Protein AF-A0A9Q0D7Y3-F1 (afdb_monomer)

Organism: NCBI:txid630683

pLDDT: mean 70.3, std 18.49, range [25.75, 98.31]

Radius of gyration: 41.36 Å; Cα contacts (8 Å, |Δi|>4): 1228; chains: 1; bounding box: 131×62×76 Å

Sequence (535 aa):
MVLVPSLLALGSVEMVLVPSVLALGSVEMVLVPSVLALGSVEMVLVPSVLALGSVEMVLVPSVLALGSVEMVLVPSVLALGSVEMVLVPSVLALGSVEMVLVPSVLALGSVEMVLVPSVLALGSVEMVLVPSVLALGSVEMVLVPSVLALGSVEMVLVPSVLALGSVEMVLVPSVLALGSVEMVLVPSVLALGSVEMVLVPSVLALGSVEMVLVPSVLALGSVEMVLVPSVLALGSVEMVLVPSVLALGSVEMVLVPSVLALGIQCQHNIKSHLMQKFRRVFEGIAKAGQSTDLNDFYTELFITERVRGEVNKEHEVRLIETASRKPAKEETPIKLEDIFKPLPGQDQPSRTIMTTGVAGIGKTVLTHKFTLDWAEGKANQDIDFTLPFTFRELNLLKEKEFSLMELLHHFFIQTKRILRYDLFQVVFILDGLDECRLPLDFQNNPIWTDVTKSTSVDVLLTNLIRGDLLPSARIWITTRPAAANQIPAECVGMVTEVRGFTDPQKEEYFRKRFREETLASTIISHIKRSRSLHI

Solvent-accessible surface area (backbone atoms only — not comparable to full-atom values): 27639 Å² total; per-residue (Å²): 140,83,91,58,76,61,51,81,42,84,51,80,44,70,74,49,83,38,66,31,47,48,38,70,29,45,35,47,39,44,56,29,65,38,50,47,38,66,27,47,34,46,41,44,52,29,65,40,49,49,36,63,23,45,35,46,38,43,53,27,65,38,47,48,37,63,23,45,36,46,40,43,54,29,66,37,48,48,37,62,22,43,35,46,40,43,55,29,67,37,49,46,37,61,22,45,35,45,40,42,56,29,68,39,48,47,36,62,21,44,37,46,40,41,54,31,65,38,47,47,34,61,22,44,36,46,38,44,56,30,66,38,46,48,35,62,22,44,37,44,40,42,54,32,63,40,48,46,37,60,22,44,37,44,39,43,50,31,64,37,47,46,36,62,22,44,36,45,40,42,54,30,63,39,46,47,37,60,23,45,36,45,38,42,53,31,64,38,45,47,36,59,23,43,34,46,40,42,52,30,62,38,45,45,36,59,23,44,34,45,40,40,52,31,64,36,46,45,37,60,24,44,36,46,39,40,52,29,62,37,46,46,37,63,25,45,36,47,38,35,47,30,82,46,80,57,68,83,43,58,65,76,42,77,51,34,65,65,57,56,52,43,48,53,53,29,36,54,46,44,25,53,50,45,35,67,63,45,39,55,38,64,78,77,79,78,56,91,89,63,65,43,53,40,81,64,55,65,57,80,63,45,26,32,75,45,65,84,79,69,64,83,78,62,56,73,69,53,50,57,54,51,62,74,66,57,67,81,87,78,62,65,75,49,53,82,80,47,70,66,51,52,55,98,94,47,97,62,52,52,49,23,36,37,38,29,31,64,87,88,51,44,70,70,60,50,55,40,48,54,52,32,34,41,40,72,69,74,37,62,80,84,47,61,41,80,50,78,44,43,26,68,63,52,51,77,41,64,93,42,70,38,14,58,54,55,50,47,32,68,78,37,64,57,45,70,77,66,89,66,68,83,84,45,45,33,34,41,33,40,38,42,50,62,56,50,75,61,85,48,54,75,83,78,49,69,92,45,61,64,51,77,54,66,39,45,53,44,45,52,52,39,20,40,57,67,35,58,23,56,69,78,44,32,37,38,36,31,26,34,50,90,40,50,78,69,52,61,71,90,48,47,60,40,35,33,36,46,76,22,63,53,77,70,40,50,51,52,35,41,47,50,69,31,85,50,64,68,59,24,52,50,52,52,52,54,34,69,72,32,67,86,70,60,108

Foldseek 3Di:
DDADQEDEDPEEDAEDDHQEYEYPEEYEEYDYQEYEYPEEYEEYDYQEYEYPYEYEEYDYQEYEYPEEYEEYDYQEYEYPYEYEEYDYQEYEYPEEYEEYDYQEYEYPEEYEEYDYQEYEYPYEYEEYDYQEYDYPEEYEEYDYAEYDYPYEYEEYDYQEYDYPYEYEEYDYQEYDYPEEYEEYDYQEYDYPYEYEEYDYAEYEYAEEYEEYDYAEYEYAYEYEEYEYAEYEYAYEYEEYEYCDYDYPYHYNYYHYVVLVVLLVQLLLLQLVVLLVVLQWDDDDDDDPPDTHGLVLQDFWFWKFFDDLPPLPDDDQVVVLVVVVPDDPPPTDTDGLLCQQPDDVPDPHGWQEEEEAEDPPQCQVSSLSVSSNCCSVVNGDVLFSEEAEDELVRLQVCQVDKDQLLRVSCVRRVSCVSNPDPLVGAYEYEYEELVPHPQQLPLPPQDQDADRHDIDGSSSVVSNVLQCSYSVNYGYYYYYYSVRPVSDDSVSHRTYMYGPHDDLVSVLVSLCSVDVDPVVSVVVNVVQVVDPVSVD

Mean predicted aligned error: 19.47 Å

Nearest PDB structures (foldseek):
  5irn-assembly1_A  TM=8.796E-01  e=1.859E-13  Oryctolagus cuniculus
  5irm-assembly1_C  TM=8.603E-01  e=1.088E-13  Oryctolagus cuniculus
  5irl-assembly1_A  TM=8.669E-01  e=2.259E-13  Oryctolagus cuniculus
  8ej4-assembly1_C  TM=8.356E-01  e=7.735E-14  Homo sapiens
  5irm-assembly1_A  TM=8.495E-01  e=7.635E-13  Oryctolagus cuniculus

Structure (mmCIF, N/CA/C/O backbone):
data_AF-A0A9Q0D7Y3-F1
#
_entry.id   AF-A0A9Q0D7Y3-F1
#
loop_
_atom_site.group_PDB
_atom_site.id
_atom_site.type_symbol
_atom_site.label_atom_id
_atom_site.label_alt_id
_atom_site.label_comp_id
_atom_site.label_asym_id
_atom_site.label_entity_id
_atom_site.label_seq_id
_atom_site.pdbx_PDB_ins_code
_atom_site.Cartn_x
_atom_site.Cartn_y
_atom_site.Cartn_z
_atom_site.occupancy
_atom_site.B_iso_or_equiv
_atom_site.auth_seq_id
_atom_site.auth_comp_id
_atom_site.auth_asym_id
_atom_site.auth_atom_id
_atom_site.pdbx_PDB_model_num
ATOM 1 N N . MET A 1 1 ? 100.274 38.139 -8.365 1.00 31.16 1 MET A N 1
ATOM 2 C CA . MET A 1 1 ? 99.687 37.244 -9.381 1.00 31.16 1 MET A CA 1
ATOM 3 C C . MET A 1 1 ? 100.407 35.906 -9.286 1.00 31.16 1 MET A C 1
ATOM 5 O O . MET A 1 1 ? 101.545 35.808 -9.720 1.00 31.16 1 MET A O 1
ATOM 9 N N . VAL A 1 2 ? 99.800 34.927 -8.614 1.00 25.75 2 VAL A N 1
ATOM 10 C CA . VAL A 1 2 ? 100.276 33.534 -8.577 1.00 25.75 2 VAL A CA 1
ATOM 11 C C . VAL A 1 2 ? 99.274 32.736 -9.409 1.00 25.75 2 VAL A C 1
ATOM 13 O O . VAL A 1 2 ? 98.099 32.700 -9.065 1.00 25.75 2 VAL A O 1
ATOM 16 N N . LEU A 1 3 ? 99.719 32.183 -10.538 1.00 37.94 3 LEU A N 1
ATOM 17 C CA . LEU A 1 3 ? 98.929 31.310 -11.410 1.00 37.94 3 LEU A CA 1
ATOM 18 C C . LEU A 1 3 ? 99.022 29.879 -10.865 1.00 37.94 3 LEU A C 1
ATOM 20 O O . LEU A 1 3 ? 100.094 29.279 -10.915 1.00 37.94 3 LEU A O 1
ATOM 24 N N . VAL A 1 4 ? 97.917 29.345 -10.342 1.00 45.06 4 VAL A N 1
ATOM 25 C CA . VAL A 1 4 ? 97.799 27.928 -9.957 1.00 45.06 4 VAL A CA 1
ATOM 26 C C . VAL A 1 4 ? 96.989 27.201 -11.049 1.00 45.06 4 VAL A C 1
ATOM 28 O O . VAL A 1 4 ? 95.980 27.752 -11.488 1.00 45.06 4 VAL A O 1
ATOM 31 N N . PRO A 1 5 ? 97.386 26.001 -11.523 1.00 48.59 5 PRO A N 1
ATOM 32 C CA . PRO A 1 5 ? 96.730 25.324 -12.658 1.00 48.59 5 PRO A CA 1
ATOM 33 C C . PRO A 1 5 ? 95.282 24.877 -12.397 1.00 48.59 5 PRO A C 1
ATOM 35 O O . PRO A 1 5 ? 94.494 24.730 -13.329 1.00 48.59 5 PRO A O 1
ATOM 38 N N . SER A 1 6 ? 94.944 24.645 -11.130 1.00 54.81 6 SER A N 1
ATOM 39 C CA . SER A 1 6 ? 93.661 24.109 -10.678 1.00 54.81 6 SER A CA 1
ATOM 40 C C . SER A 1 6 ? 93.358 24.613 -9.269 1.00 54.81 6 SER A C 1
ATOM 42 O O . SER A 1 6 ? 94.261 24.636 -8.427 1.00 54.81 6 SER A O 1
ATOM 44 N N . LEU A 1 7 ? 92.103 24.982 -9.005 1.00 49.88 7 LEU A N 1
ATOM 45 C CA . LEU A 1 7 ? 91.641 25.422 -7.685 1.00 49.88 7 LEU A CA 1
ATOM 46 C C . LEU A 1 7 ? 90.597 24.441 -7.135 1.00 49.88 7 LEU A C 1
ATOM 48 O O . LEU A 1 7 ? 89.643 24.093 -7.831 1.00 49.88 7 LEU A O 1
ATOM 52 N N . LEU A 1 8 ? 90.776 24.031 -5.877 1.00 54.53 8 LEU A N 1
ATOM 53 C CA . LEU A 1 8 ? 89.783 23.292 -5.100 1.00 54.53 8 LEU A CA 1
ATOM 54 C C . LEU A 1 8 ? 89.179 24.245 -4.060 1.00 54.53 8 LEU A C 1
ATOM 56 O O . LEU A 1 8 ? 89.866 24.651 -3.121 1.00 54.53 8 LEU A O 1
ATOM 60 N N . ALA A 1 9 ? 87.918 24.634 -4.259 1.00 52.84 9 ALA A N 1
ATOM 61 C CA . ALA A 1 9 ? 87.209 25.570 -3.387 1.00 52.84 9 ALA A CA 1
ATOM 62 C C . ALA A 1 9 ? 86.331 24.805 -2.382 1.00 52.84 9 ALA A C 1
ATOM 64 O O . ALA A 1 9 ? 85.384 24.118 -2.768 1.00 52.84 9 ALA A O 1
ATOM 65 N N . LEU A 1 10 ? 86.672 24.917 -1.092 1.00 47.59 10 LEU A N 1
ATOM 66 C CA . LEU A 1 10 ? 85.980 24.257 0.030 1.00 47.59 10 LEU A CA 1
ATOM 67 C C . LEU A 1 10 ? 85.065 25.204 0.835 1.00 47.59 10 LEU A C 1
ATOM 69 O O . LEU A 1 10 ? 84.469 24.779 1.818 1.00 47.59 10 LEU A O 1
ATOM 73 N N . GLY A 1 11 ? 84.955 26.474 0.438 1.00 50.03 11 GLY A N 1
ATOM 74 C CA . GLY A 1 11 ? 84.100 27.490 1.064 1.00 50.03 11 GLY A CA 1
ATOM 75 C C . GLY A 1 11 ? 83.588 28.491 0.026 1.00 50.03 11 GLY A C 1
ATOM 76 O O . GLY A 1 11 ? 83.856 28.310 -1.160 1.00 50.03 11 GLY A O 1
ATOM 77 N N . SER A 1 12 ? 82.864 29.523 0.461 1.00 53.16 12 SER A N 1
ATOM 78 C CA . SER A 1 12 ? 82.272 30.534 -0.424 1.00 53.16 12 SER A CA 1
ATOM 79 C C . SER A 1 12 ? 83.347 31.342 -1.154 1.00 53.16 12 SER A C 1
ATOM 81 O O . SER A 1 12 ? 84.229 31.911 -0.505 1.00 53.16 12 SER A O 1
ATOM 83 N N . VAL A 1 13 ? 83.287 31.397 -2.487 1.00 50.59 13 VAL A N 1
ATOM 84 C CA . VAL A 1 13 ? 84.237 32.169 -3.309 1.00 50.59 13 VAL A CA 1
ATOM 85 C C . VAL A 1 13 ? 83.471 33.087 -4.262 1.00 50.59 13 VAL A C 1
ATOM 87 O O . VAL A 1 13 ? 82.640 32.608 -5.026 1.00 50.59 13 VAL A O 1
ATOM 90 N N . GLU A 1 14 ? 83.780 34.388 -4.238 1.00 49.84 14 GLU A N 1
ATOM 91 C CA . GLU A 1 14 ? 83.124 35.405 -5.085 1.00 49.84 14 GLU A CA 1
ATOM 92 C C . GLU A 1 14 ? 83.512 35.272 -6.573 1.00 49.84 14 GLU A C 1
ATOM 94 O O . GLU A 1 14 ? 82.659 35.260 -7.454 1.00 49.84 14 GLU A O 1
ATOM 99 N N . MET A 1 15 ? 84.806 35.128 -6.898 1.00 49.09 15 MET A N 1
ATOM 100 C CA . MET A 1 15 ? 85.269 35.062 -8.294 1.00 49.09 15 MET A CA 1
ATOM 101 C C . MET A 1 15 ? 86.432 34.085 -8.477 1.00 49.09 15 MET A C 1
ATOM 103 O O . MET A 1 15 ? 87.419 34.131 -7.737 1.00 49.09 15 MET A O 1
ATOM 107 N N . VAL A 1 16 ? 86.358 33.239 -9.514 1.00 54.06 16 VAL A N 1
ATOM 108 C CA . VAL A 1 16 ? 87.434 32.296 -9.864 1.00 54.06 16 VAL A CA 1
ATOM 109 C C . VAL A 1 16 ? 87.846 32.404 -11.340 1.00 54.06 16 VAL A C 1
ATOM 111 O O . VAL A 1 16 ? 87.042 32.186 -12.244 1.00 54.06 16 VAL A O 1
ATOM 114 N N . LEU A 1 17 ? 89.140 32.676 -11.569 1.00 54.78 17 LEU A N 1
ATOM 115 C CA . LEU A 1 17 ? 89.802 32.740 -12.884 1.00 54.78 17 LEU A CA 1
ATOM 116 C C . LEU A 1 17 ? 91.000 31.773 -12.938 1.00 54.78 17 LEU A C 1
ATOM 118 O O . LEU A 1 17 ? 92.155 32.177 -12.789 1.00 54.78 17 LEU A O 1
ATOM 122 N N . VAL A 1 18 ? 90.731 30.480 -13.140 1.00 51.97 18 VAL A N 1
ATOM 123 C CA . VAL A 1 18 ? 91.766 29.443 -13.339 1.00 51.97 18 VAL A CA 1
ATOM 124 C C . VAL A 1 18 ? 91.387 28.503 -14.492 1.00 51.97 18 VAL A C 1
ATOM 126 O O . VAL A 1 18 ? 90.224 28.440 -14.855 1.00 51.97 18 VAL A O 1
ATOM 129 N N . PRO A 1 19 ? 92.311 27.735 -15.090 1.00 51.62 19 PRO A N 1
ATOM 130 C CA . PRO A 1 19 ? 91.986 26.869 -16.233 1.00 51.62 19 PRO A CA 1
ATOM 131 C C . PRO A 1 19 ? 90.947 25.761 -15.962 1.00 51.62 19 PRO A C 1
ATOM 133 O O . PRO A 1 19 ? 90.300 25.292 -16.894 1.00 51.62 19 PRO A O 1
ATOM 136 N N . SER A 1 20 ? 90.787 25.316 -14.712 1.00 57.25 20 SER A N 1
ATOM 137 C CA . SER A 1 20 ? 89.808 24.284 -14.326 1.00 57.25 20 SER A CA 1
ATOM 138 C C . SER A 1 20 ? 89.496 24.339 -12.823 1.00 57.25 20 SER A C 1
ATOM 140 O O . SER A 1 20 ? 90.401 24.583 -12.018 1.00 57.25 20 SER A O 1
ATOM 142 N N . VAL A 1 21 ? 88.224 24.133 -12.447 1.00 56.09 21 VAL A N 1
ATOM 143 C CA . VAL A 1 21 ? 87.717 24.284 -11.064 1.00 56.09 21 VAL A CA 1
ATOM 144 C C . VAL A 1 21 ? 86.817 23.114 -10.671 1.00 56.09 21 VAL A C 1
ATOM 146 O O . VAL A 1 21 ? 85.934 22.726 -11.436 1.00 56.09 21 VAL A O 1
ATOM 149 N N . LEU A 1 22 ? 87.014 22.611 -9.449 1.00 60.34 22 LEU A N 1
ATOM 150 C CA . LEU A 1 22 ? 86.085 21.716 -8.755 1.00 60.34 22 LEU A CA 1
ATOM 151 C C . LEU A 1 22 ? 85.498 22.456 -7.541 1.00 60.34 22 LEU A C 1
ATOM 153 O O . LEU A 1 22 ? 86.223 22.732 -6.580 1.00 60.34 22 LEU A O 1
ATOM 157 N N . ALA A 1 23 ? 84.204 22.782 -7.592 1.00 55.97 23 ALA A N 1
ATOM 158 C CA . ALA A 1 23 ? 83.507 23.520 -6.536 1.00 55.97 23 ALA A CA 1
ATOM 159 C C . ALA A 1 23 ? 82.616 22.584 -5.704 1.00 55.97 23 ALA A C 1
ATOM 161 O O . ALA A 1 23 ? 81.694 21.958 -6.234 1.00 55.97 23 ALA A O 1
ATOM 162 N N . LEU A 1 24 ? 82.907 22.493 -4.400 1.00 53.91 24 LEU A N 1
ATOM 163 C CA . LEU A 1 24 ? 82.133 21.709 -3.425 1.00 53.91 24 LEU A CA 1
ATOM 164 C C . LEU A 1 24 ? 81.265 22.586 -2.495 1.00 53.91 24 LEU A C 1
ATOM 166 O O . LEU A 1 24 ? 80.508 22.046 -1.697 1.00 53.91 24 LEU A O 1
ATOM 170 N N . GLY A 1 25 ? 81.362 23.917 -2.598 1.00 53.09 25 GLY A N 1
ATOM 171 C CA . GLY A 1 25 ? 80.543 24.906 -1.879 1.00 53.09 25 GLY A CA 1
ATOM 172 C C . GLY A 1 25 ? 79.983 25.977 -2.827 1.00 53.09 25 GLY A C 1
ATOM 173 O O . GLY A 1 25 ? 80.151 25.856 -4.039 1.00 53.09 25 GLY A O 1
ATOM 174 N N . SER A 1 26 ? 79.327 27.012 -2.289 1.00 55.75 26 SER A N 1
ATOM 175 C CA . SER A 1 26 ? 78.673 28.060 -3.090 1.00 55.75 26 SER A CA 1
ATOM 176 C C . SER A 1 26 ? 79.674 28.979 -3.798 1.00 55.75 26 SER A C 1
ATOM 178 O O . SER A 1 26 ? 80.584 29.513 -3.158 1.00 55.75 26 SER A O 1
ATOM 180 N N . VAL A 1 27 ? 79.503 29.185 -5.105 1.00 54.06 27 VAL A N 1
ATOM 181 C CA . VAL A 1 27 ? 80.351 30.078 -5.918 1.00 54.06 27 VAL A CA 1
ATOM 182 C C . VAL A 1 27 ? 79.463 31.025 -6.724 1.00 54.06 27 VAL A C 1
ATOM 184 O O . VAL A 1 27 ? 78.550 30.559 -7.402 1.00 54.06 27 VAL A O 1
ATOM 187 N N . GLU A 1 28 ? 79.742 32.330 -6.666 1.00 55.56 28 GLU A N 1
ATOM 188 C CA . GLU A 1 28 ? 78.948 33.355 -7.371 1.00 55.56 28 GLU A CA 1
ATOM 189 C C . GLU A 1 28 ? 79.268 33.378 -8.879 1.00 55.56 28 GLU A C 1
ATOM 191 O O . GLU A 1 28 ? 78.380 33.191 -9.710 1.00 55.56 28 GLU A O 1
ATOM 196 N N . MET A 1 29 ? 80.544 33.533 -9.271 1.00 51.62 29 MET A N 1
ATOM 197 C CA . MET A 1 29 ? 80.927 33.628 -10.691 1.00 51.62 29 MET A CA 1
ATOM 198 C C . MET A 1 29 ? 82.117 32.738 -11.079 1.00 51.62 29 MET A C 1
ATOM 200 O O . MET A 1 29 ? 83.206 32.816 -10.493 1.00 51.62 29 MET A O 1
ATOM 204 N N . VAL A 1 30 ? 81.949 31.952 -12.153 1.00 57.03 30 VAL A N 1
ATOM 205 C CA . VAL A 1 30 ? 83.009 31.099 -12.722 1.00 57.03 30 VAL A CA 1
ATOM 206 C C . VAL A 1 30 ? 83.262 31.402 -14.208 1.00 57.03 30 VAL A C 1
ATOM 208 O O . VAL A 1 30 ? 82.380 31.220 -15.049 1.00 57.03 30 VAL A O 1
ATOM 211 N N . LEU A 1 31 ? 84.500 31.803 -14.536 1.00 57.84 31 LEU A N 1
ATOM 212 C CA . LEU A 1 31 ? 84.972 32.111 -15.899 1.00 57.84 31 LEU A CA 1
ATOM 213 C C . LEU A 1 31 ? 86.150 31.209 -16.296 1.00 57.84 31 LEU A C 1
ATOM 215 O O . LEU A 1 31 ? 87.311 31.627 -16.277 1.00 57.84 31 LEU A O 1
ATOM 219 N N . VAL A 1 32 ? 85.868 29.946 -16.632 1.00 55.31 32 VAL A N 1
ATOM 220 C CA . VAL A 1 32 ? 86.906 28.937 -16.921 1.00 55.31 32 VAL A CA 1
ATOM 221 C C . VAL A 1 32 ? 86.541 28.063 -18.133 1.00 55.31 32 VAL A C 1
ATOM 223 O O . VAL A 1 32 ? 85.377 27.956 -18.474 1.00 55.31 32 VAL A O 1
ATOM 226 N N . PRO A 1 33 ? 87.482 27.402 -18.821 1.00 52.72 33 PRO A N 1
ATOM 227 C CA . PRO A 1 33 ? 87.162 26.551 -19.978 1.00 52.72 33 PRO A CA 1
ATOM 228 C C . PRO A 1 33 ? 86.228 25.349 -19.713 1.00 52.72 33 PRO A C 1
ATOM 230 O O . PRO A 1 33 ? 85.566 24.879 -20.635 1.00 52.72 33 PRO A O 1
ATOM 233 N N . SER A 1 34 ? 86.172 24.823 -18.487 1.00 58.19 34 SER A N 1
ATOM 234 C CA . SER A 1 34 ? 85.336 23.661 -18.138 1.00 58.19 34 SER A CA 1
ATOM 235 C C . SER A 1 34 ? 85.122 23.553 -16.621 1.00 58.19 34 SER A C 1
ATOM 237 O O . SER A 1 34 ? 86.076 23.735 -15.859 1.00 58.19 34 SER A O 1
ATOM 239 N N . VAL A 1 35 ? 83.887 23.249 -16.190 1.00 57.22 35 VAL A N 1
ATOM 240 C CA . VAL A 1 35 ? 83.454 23.228 -14.773 1.00 57.22 35 VAL A CA 1
ATOM 241 C C . VAL A 1 35 ? 82.674 21.956 -14.449 1.00 57.22 35 VAL A C 1
ATOM 243 O O . VAL A 1 35 ? 81.807 21.548 -15.222 1.00 57.22 35 VAL A O 1
ATOM 246 N N . LEU A 1 36 ? 82.943 21.381 -13.272 1.00 61.47 36 LEU A N 1
ATOM 247 C CA . LEU A 1 36 ? 82.117 20.352 -12.638 1.00 61.47 36 LEU A CA 1
ATOM 248 C C . LEU A 1 36 ? 81.616 20.875 -11.281 1.00 61.47 36 LEU A C 1
ATOM 250 O O . LEU A 1 36 ? 82.412 21.044 -10.353 1.00 61.47 36 LEU A O 1
ATOM 254 N N . ALA A 1 37 ? 80.312 21.148 -11.183 1.00 57.84 37 ALA A N 1
ATOM 255 C CA . ALA A 1 37 ? 79.679 21.719 -9.993 1.00 57.84 37 ALA A CA 1
ATOM 256 C C . ALA A 1 37 ? 78.810 20.676 -9.270 1.00 57.84 37 ALA A C 1
ATOM 258 O O . ALA A 1 37 ? 77.883 20.109 -9.857 1.00 57.84 37 ALA A O 1
ATOM 259 N N . LEU A 1 38 ? 79.130 20.430 -7.994 1.00 54.72 38 LEU A N 1
ATOM 260 C CA . LEU A 1 38 ? 78.375 19.542 -7.097 1.00 54.72 38 LEU A CA 1
ATOM 261 C C . LEU A 1 38 ? 77.549 20.316 -6.047 1.00 54.72 38 LEU A C 1
ATOM 263 O O . LEU A 1 38 ? 76.705 19.716 -5.391 1.00 54.72 38 LEU A O 1
ATOM 267 N N . GLY A 1 39 ? 77.787 21.624 -5.891 1.00 55.12 39 GLY A N 1
ATOM 268 C CA . GLY A 1 39 ? 77.024 22.543 -5.034 1.00 55.12 39 GLY A CA 1
ATOM 269 C C . GLY A 1 39 ? 76.304 23.632 -5.840 1.00 55.12 39 GLY A C 1
ATOM 270 O O . GLY A 1 39 ? 76.310 23.589 -7.069 1.00 55.12 39 GLY A O 1
ATOM 271 N N . SER A 1 40 ? 75.697 24.602 -5.153 1.00 56.78 40 SER A N 1
ATOM 272 C CA . SER A 1 40 ? 74.938 25.701 -5.766 1.00 56.78 40 SER A CA 1
ATOM 273 C C . SER A 1 40 ? 75.841 26.759 -6.414 1.00 56.78 40 SER A C 1
ATOM 275 O O . SER A 1 40 ? 76.719 27.308 -5.743 1.00 56.78 40 SER A O 1
ATOM 277 N N . VAL A 1 41 ? 75.625 27.045 -7.701 1.00 55.59 41 VAL A N 1
ATOM 278 C CA . VAL A 1 41 ? 76.384 28.053 -8.469 1.00 55.59 41 VAL A CA 1
ATOM 279 C C . VAL A 1 41 ? 75.420 29.053 -9.105 1.00 55.59 41 VAL A C 1
ATOM 281 O O . VAL A 1 41 ? 74.458 28.641 -9.749 1.00 55.59 41 VAL A O 1
ATOM 284 N N . GLU A 1 42 ? 75.693 30.347 -8.943 1.00 57.59 42 GLU A N 1
ATOM 285 C CA . GLU A 1 42 ? 74.818 31.432 -9.416 1.00 57.59 42 GLU A CA 1
ATOM 286 C C . GLU A 1 42 ? 74.955 31.621 -10.940 1.00 57.59 42 GLU A C 1
ATOM 288 O O . GLU A 1 42 ? 73.997 31.441 -11.690 1.00 57.59 42 GLU A O 1
ATOM 293 N N . MET A 1 43 ? 76.172 31.884 -11.441 1.00 53.31 43 MET A N 1
ATOM 294 C CA . MET A 1 43 ? 76.415 32.129 -12.871 1.00 53.31 43 MET A CA 1
ATOM 295 C C . MET A 1 43 ? 77.628 31.373 -13.433 1.00 53.31 43 MET A C 1
ATOM 297 O O . MET A 1 43 ? 78.751 31.463 -12.921 1.00 53.31 43 MET A O 1
ATOM 301 N N . VAL A 1 44 ? 77.424 30.687 -14.568 1.00 57.66 44 VAL A N 1
ATOM 302 C CA . VAL A 1 44 ? 78.478 29.942 -15.284 1.00 57.66 44 VAL A CA 1
ATOM 303 C C . VAL A 1 44 ? 78.602 30.387 -16.749 1.00 57.66 44 VAL A C 1
ATOM 305 O O . VAL A 1 44 ? 77.665 30.242 -17.538 1.00 57.66 44 VAL A O 1
ATOM 308 N N . LEU A 1 45 ? 79.794 30.868 -17.133 1.00 58.72 45 LEU A N 1
ATOM 309 C CA . LEU A 1 45 ? 80.133 31.334 -18.490 1.00 58.72 45 LEU A CA 1
ATOM 310 C C . LEU A 1 45 ? 81.309 30.534 -19.073 1.00 58.72 45 LEU A C 1
ATOM 312 O O . LEU A 1 45 ? 82.460 30.979 -19.040 1.00 58.72 45 LEU A O 1
ATOM 316 N N . VAL A 1 46 ? 81.032 29.332 -19.591 1.00 55.88 46 VAL A N 1
ATOM 317 C CA . VAL A 1 46 ? 82.065 28.388 -20.065 1.00 55.88 46 VAL A CA 1
ATOM 318 C C . VAL A 1 46 ? 81.661 27.680 -21.374 1.00 55.88 46 VAL A C 1
ATOM 320 O O . VAL A 1 46 ? 80.493 27.657 -21.722 1.00 55.88 46 VAL A O 1
ATOM 323 N N . PRO A 1 47 ? 82.577 27.077 -22.145 1.00 52.12 47 PRO A N 1
ATOM 324 C CA . PRO A 1 47 ? 82.228 26.329 -23.363 1.00 52.12 47 PRO A CA 1
ATOM 325 C C . PRO A 1 47 ? 81.312 25.099 -23.177 1.00 52.12 47 PRO A C 1
ATOM 327 O O . PRO A 1 47 ? 80.604 24.721 -24.108 1.00 52.12 47 PRO A O 1
ATOM 330 N N . SER A 1 48 ? 81.323 24.449 -22.010 1.00 57.88 48 SER A N 1
ATOM 331 C CA . SER A 1 48 ? 80.518 23.245 -21.729 1.00 57.88 48 SER A CA 1
ATOM 332 C C . SER A 1 48 ? 80.401 22.980 -20.221 1.00 57.88 48 SER A C 1
ATOM 334 O O . SER A 1 48 ? 81.403 23.102 -19.511 1.00 57.88 48 SER A O 1
ATOM 336 N N . VAL A 1 49 ? 79.207 22.595 -19.740 1.00 57.91 49 VAL A N 1
ATOM 337 C CA . VAL A 1 49 ? 78.889 22.393 -18.304 1.00 57.91 49 VAL A CA 1
ATOM 338 C C . VAL A 1 49 ? 78.199 21.052 -18.064 1.00 57.91 49 VAL A C 1
ATOM 340 O O . VAL A 1 49 ? 77.285 20.681 -18.803 1.00 57.91 49 VAL A O 1
ATOM 343 N N . LEU A 1 50 ? 78.599 20.369 -16.986 1.00 59.53 50 LEU A N 1
ATOM 344 C CA . LEU A 1 50 ? 77.877 19.241 -16.393 1.00 59.53 50 LEU A CA 1
ATOM 345 C C . LEU A 1 50 ? 77.473 19.614 -14.957 1.00 59.53 50 LEU A C 1
ATOM 347 O O . LEU A 1 50 ? 78.336 19.732 -14.083 1.00 59.53 50 LEU A O 1
ATOM 351 N N . ALA A 1 51 ? 76.174 19.827 -14.734 1.00 58.84 51 ALA A N 1
ATOM 352 C CA . ALA A 1 51 ? 75.618 20.257 -13.449 1.00 58.84 51 ALA A CA 1
ATOM 353 C C . ALA A 1 51 ? 74.885 19.100 -12.753 1.00 58.84 51 ALA A C 1
ATOM 355 O O . ALA A 1 51 ? 73.932 18.535 -13.300 1.00 58.84 51 ALA A O 1
ATOM 356 N N . LEU A 1 52 ? 75.353 18.750 -11.551 1.00 53.59 52 LEU A N 1
ATOM 357 C CA . LEU A 1 52 ? 74.746 17.731 -10.683 1.00 53.59 52 LEU A CA 1
ATOM 358 C C . LEU A 1 52 ? 74.012 18.344 -9.471 1.00 53.59 52 LEU A C 1
ATOM 360 O O . LEU A 1 52 ? 73.235 17.642 -8.832 1.00 53.59 52 LEU A O 1
ATOM 364 N N . GLY A 1 53 ? 74.249 19.626 -9.166 1.00 55.50 53 GLY A N 1
ATOM 365 C CA . GLY A 1 53 ? 73.539 20.422 -8.152 1.00 55.50 53 GLY A CA 1
ATOM 366 C C . GLY A 1 53 ? 72.671 21.527 -8.771 1.00 55.50 53 GLY A C 1
ATOM 367 O O . GLY A 1 53 ? 72.497 21.558 -9.989 1.00 55.50 53 GLY A O 1
ATOM 368 N N . SER A 1 54 ? 72.134 22.430 -7.945 1.00 57.06 54 SER A N 1
ATOM 369 C CA . SER A 1 54 ? 71.297 23.555 -8.386 1.00 57.06 54 SER A CA 1
ATOM 370 C C . SER A 1 54 ? 72.116 24.679 -9.030 1.00 57.06 54 SER A C 1
ATOM 372 O O . SER A 1 54 ? 73.082 25.164 -8.441 1.00 57.06 54 SER A O 1
ATOM 374 N N . VAL A 1 55 ? 71.739 25.100 -10.239 1.00 56.78 55 VAL A N 1
ATOM 375 C CA . VAL A 1 55 ? 72.395 26.209 -10.955 1.00 56.78 55 VAL A CA 1
ATOM 376 C C . VAL A 1 55 ? 71.345 27.223 -11.396 1.00 56.78 55 VAL A C 1
ATOM 378 O O . VAL A 1 55 ? 70.348 26.830 -11.999 1.00 56.78 55 VAL A O 1
ATOM 381 N N . GLU A 1 56 ? 71.575 28.504 -11.108 1.00 58.56 56 GLU A N 1
ATOM 382 C CA . GLU A 1 56 ? 70.617 29.584 -11.396 1.00 58.56 56 GLU A CA 1
ATOM 383 C C . GLU A 1 56 ? 70.628 29.933 -12.894 1.00 58.56 56 GLU A C 1
ATOM 385 O O . GLU A 1 56 ? 69.629 29.767 -13.593 1.00 58.56 56 GLU A O 1
ATOM 390 N N . MET A 1 57 ? 71.790 30.318 -13.441 1.00 53.53 57 MET A N 1
ATOM 391 C CA . MET A 1 57 ? 71.916 30.731 -14.845 1.00 53.53 57 MET A CA 1
ATOM 392 C C . MET A 1 57 ? 73.109 30.087 -15.566 1.00 53.53 57 MET A C 1
ATOM 394 O O . MET A 1 57 ? 74.263 30.164 -15.126 1.00 53.53 57 MET A O 1
ATOM 398 N N . VAL A 1 58 ? 72.845 29.505 -16.745 1.00 57.78 58 VAL A N 1
ATOM 399 C CA . VAL A 1 58 ? 73.872 28.890 -17.608 1.00 57.78 58 VAL A CA 1
ATOM 400 C C . VAL A 1 58 ? 73.861 29.490 -19.021 1.00 57.78 58 VAL A C 1
ATOM 402 O O . VAL A 1 58 ? 72.878 29.371 -19.756 1.00 57.78 58 VAL A O 1
ATOM 405 N N . LEU A 1 59 ? 74.995 30.076 -19.432 1.00 57.91 59 LEU A N 1
ATOM 406 C CA . LEU A 1 59 ? 75.198 30.715 -20.743 1.00 57.91 59 LEU A CA 1
ATOM 407 C C . LEU A 1 59 ? 76.334 30.038 -21.526 1.00 57.91 59 LEU A C 1
ATOM 409 O O . LEU A 1 59 ? 77.458 30.543 -21.578 1.00 57.91 59 LEU A O 1
ATOM 413 N N . VAL A 1 60 ? 76.059 28.871 -22.123 1.00 56.00 60 VAL A N 1
ATOM 414 C CA . VAL A 1 60 ? 77.082 28.031 -22.781 1.00 56.00 60 VAL A CA 1
ATOM 415 C C . VAL A 1 60 ? 76.613 27.449 -24.128 1.00 56.00 60 VAL A C 1
ATOM 417 O O . VAL A 1 60 ? 75.425 27.396 -24.395 1.00 56.00 60 VAL A O 1
ATOM 420 N N . PRO A 1 61 ? 77.497 26.982 -25.021 1.00 51.41 61 PRO A N 1
ATOM 421 C CA . PRO A 1 61 ? 77.095 26.343 -26.284 1.00 51.41 61 PRO A CA 1
ATOM 422 C C . PRO A 1 61 ? 76.246 25.056 -26.166 1.00 51.41 61 PRO A C 1
ATOM 424 O O . PRO A 1 61 ? 75.488 24.742 -27.082 1.00 51.41 61 PRO A O 1
ATOM 427 N N . SER A 1 62 ? 76.364 24.292 -25.075 1.00 58.00 62 SER A N 1
ATOM 428 C CA . SER A 1 62 ? 75.625 23.031 -24.861 1.00 58.00 62 SER A CA 1
ATOM 429 C C . SER A 1 62 ? 75.637 22.601 -23.386 1.00 58.00 62 SER A C 1
ATOM 431 O O . SER A 1 62 ? 76.688 22.689 -22.745 1.00 58.00 62 SER A O 1
ATOM 433 N N . VAL A 1 63 ? 74.501 22.109 -22.861 1.00 57.94 63 VAL A N 1
ATOM 434 C CA . VAL A 1 63 ? 74.312 21.733 -21.437 1.00 57.94 63 VAL A CA 1
ATOM 435 C C . VAL A 1 63 ? 73.708 20.335 -21.295 1.00 57.94 63 VAL A C 1
ATOM 437 O O . VAL A 1 63 ? 72.739 20.004 -21.980 1.00 57.94 63 VAL A O 1
ATOM 440 N N . LEU A 1 64 ? 74.249 19.552 -20.354 1.00 59.56 64 LEU A N 1
ATOM 441 C CA . LEU A 1 64 ? 73.632 18.337 -19.814 1.00 59.56 64 LEU A CA 1
ATOM 442 C C . LEU A 1 64 ? 73.235 18.592 -18.348 1.00 59.56 64 LEU A C 1
ATOM 444 O O . LEU A 1 64 ? 74.110 18.666 -17.481 1.00 59.56 64 LEU A O 1
ATOM 448 N N . ALA A 1 65 ? 71.934 18.726 -18.078 1.00 59.38 65 ALA A N 1
ATOM 449 C CA . ALA A 1 65 ? 71.403 18.985 -16.737 1.00 59.38 65 ALA A CA 1
ATOM 450 C C . ALA A 1 65 ? 70.803 17.707 -16.128 1.00 59.38 65 ALA A C 1
ATOM 452 O O . ALA A 1 65 ? 69.833 17.150 -16.652 1.00 59.38 65 ALA A O 1
ATOM 453 N N . LEU A 1 66 ? 71.407 17.241 -15.029 1.00 54.12 66 LEU A N 1
ATOM 454 C CA . LEU A 1 66 ? 70.930 16.098 -14.238 1.00 54.12 66 LEU A CA 1
ATOM 455 C C . LEU A 1 66 ? 70.275 16.532 -12.909 1.00 54.12 66 LEU A C 1
ATOM 457 O O . LEU A 1 66 ? 69.548 15.738 -12.320 1.00 54.12 66 LEU A O 1
ATOM 461 N N . GLY A 1 67 ? 70.523 17.767 -12.451 1.00 54.97 67 GLY A N 1
ATOM 462 C CA . GLY A 1 67 ? 69.869 18.416 -11.302 1.00 54.97 67 GLY A CA 1
ATOM 463 C C . GLY A 1 67 ? 68.908 19.540 -11.723 1.00 54.97 67 GLY A C 1
ATOM 464 O O . GLY A 1 67 ? 68.604 19.673 -12.907 1.00 54.97 67 GLY A O 1
ATOM 465 N N . SER A 1 68 ? 68.438 20.343 -10.763 1.00 56.50 68 SER A N 1
ATOM 466 C CA . SER A 1 68 ? 67.495 21.448 -10.993 1.00 56.50 68 SER A CA 1
ATOM 467 C C . SER A 1 68 ? 68.187 22.706 -11.531 1.00 56.50 68 SER A C 1
ATOM 469 O O . SER A 1 68 ? 69.100 23.224 -10.883 1.00 56.50 68 SER A O 1
ATOM 471 N N . VAL A 1 69 ? 67.756 23.205 -12.693 1.00 56.56 69 VAL A N 1
ATOM 472 C CA . VAL A 1 69 ? 68.305 24.423 -13.322 1.00 56.56 69 VAL A CA 1
ATOM 473 C C . VAL A 1 69 ? 67.184 25.428 -13.576 1.00 56.56 69 VAL A C 1
ATOM 475 O O . VAL A 1 69 ? 66.164 25.057 -14.153 1.00 56.56 69 VAL A O 1
ATOM 478 N N . GLU A 1 70 ? 67.377 26.683 -13.169 1.00 58.16 70 GLU A N 1
ATOM 479 C CA . GLU A 1 70 ? 66.344 27.728 -13.267 1.00 58.16 70 GLU A CA 1
ATOM 480 C C . GLU A 1 70 ? 66.233 28.261 -14.707 1.00 58.16 70 GLU A C 1
ATOM 482 O O . GLU A 1 70 ? 65.190 28.146 -15.349 1.00 58.16 70 GLU A O 1
ATOM 487 N N . MET A 1 71 ? 67.339 28.755 -15.281 1.00 53.12 71 MET A N 1
ATOM 488 C CA . MET A 1 71 ? 67.347 29.351 -16.624 1.00 53.12 71 MET A CA 1
ATOM 489 C C . MET A 1 71 ? 68.495 28.839 -17.506 1.00 53.12 71 MET A C 1
ATOM 491 O O . MET A 1 71 ? 69.679 28.917 -17.157 1.00 53.12 71 MET A O 1
ATOM 495 N N . VAL A 1 72 ? 68.153 28.371 -18.717 1.00 57.50 72 VAL A N 1
ATOM 496 C CA . VAL A 1 72 ? 69.123 27.898 -19.723 1.00 57.50 72 VAL A CA 1
ATOM 497 C C . VAL A 1 72 ? 68.968 28.641 -21.057 1.00 57.50 72 VAL A C 1
ATOM 499 O O . VAL A 1 72 ? 67.933 28.556 -21.721 1.00 57.50 72 VAL A O 1
ATOM 502 N N . LEU A 1 73 ? 70.041 29.317 -21.491 1.00 57.19 73 LEU A N 1
ATOM 503 C CA . LEU A 1 73 ? 70.108 30.117 -22.725 1.00 57.19 73 LEU A CA 1
ATOM 504 C C . LEU A 1 73 ? 71.197 29.585 -23.674 1.00 57.19 73 LEU A C 1
ATOM 506 O O . LEU A 1 73 ? 72.290 30.149 -23.766 1.00 57.19 73 LEU A O 1
ATOM 510 N N . VAL A 1 74 ? 70.922 28.472 -24.367 1.00 55.72 74 VAL A N 1
ATOM 511 C CA . VAL A 1 74 ? 71.925 27.746 -25.177 1.00 55.72 74 VAL A CA 1
ATOM 512 C C . VAL A 1 74 ? 71.385 27.275 -26.541 1.00 55.72 74 VAL A C 1
ATOM 514 O O . VAL A 1 74 ? 70.185 27.176 -26.730 1.00 55.72 74 VAL A O 1
ATOM 517 N N . PRO A 1 75 ? 72.219 26.951 -27.540 1.00 50.62 75 PRO A N 1
ATOM 518 C CA . PRO A 1 75 ? 71.749 26.428 -28.833 1.00 50.62 75 PRO A CA 1
ATOM 519 C C . PRO A 1 75 ? 70.979 25.088 -28.795 1.00 50.62 75 PRO A C 1
ATOM 521 O O . PRO A 1 75 ? 70.174 24.824 -29.686 1.00 50.62 75 PRO A O 1
ATOM 524 N N . SER A 1 76 ? 71.216 24.225 -27.801 1.00 57.69 76 SER A N 1
ATOM 525 C CA . SER A 1 76 ? 70.568 22.905 -27.676 1.00 57.69 76 SER A CA 1
ATOM 526 C C . SER A 1 76 ? 70.690 22.335 -26.254 1.00 57.69 76 SER A C 1
ATOM 528 O O . SER A 1 76 ? 71.775 22.408 -25.670 1.00 57.69 76 SER A O 1
ATOM 530 N N . VAL A 1 77 ? 69.609 21.742 -25.720 1.00 57.69 77 VAL A N 1
ATOM 531 C CA . VAL A 1 77 ? 69.522 21.211 -24.337 1.00 57.69 77 VAL A CA 1
ATOM 532 C C . VAL A 1 77 ? 69.013 19.770 -24.321 1.00 57.69 77 VAL A C 1
ATOM 534 O O . VAL A 1 77 ? 68.037 19.449 -25.002 1.00 57.69 77 VAL A O 1
ATOM 537 N N . LEU A 1 78 ? 69.640 18.930 -23.490 1.00 59.62 78 LEU A N 1
ATOM 538 C CA . LEU A 1 78 ? 69.118 17.623 -23.082 1.00 59.62 78 LEU A CA 1
ATOM 539 C C . LEU A 1 78 ? 68.867 17.640 -21.566 1.00 59.62 78 LEU A C 1
ATOM 541 O O . LEU A 1 78 ? 69.816 17.641 -20.778 1.00 59.62 78 LEU A O 1
ATOM 545 N N . ALA A 1 79 ? 67.590 17.692 -21.174 1.00 59.56 79 ALA A N 1
ATOM 546 C CA . ALA A 1 79 ? 67.157 17.793 -19.780 1.00 59.56 79 ALA A CA 1
ATOM 547 C C . ALA A 1 79 ? 66.627 16.442 -19.275 1.00 59.56 79 ALA A C 1
ATOM 549 O O . ALA A 1 79 ? 65.633 15.917 -19.790 1.00 59.56 79 ALA A O 1
ATOM 550 N N . LEU A 1 80 ? 67.317 15.882 -18.277 1.00 54.31 80 LEU A N 1
ATOM 551 C CA . LEU A 1 80 ? 66.927 14.645 -17.587 1.00 54.31 80 LEU A CA 1
ATOM 552 C C . LEU A 1 80 ? 66.387 14.911 -16.165 1.00 54.31 80 LEU A C 1
ATOM 554 O O . LEU A 1 80 ? 65.718 14.041 -15.617 1.00 54.31 80 LEU A O 1
ATOM 558 N N . GLY A 1 81 ? 66.665 16.088 -15.587 1.00 55.75 81 GLY A N 1
ATOM 559 C CA . GLY A 1 81 ? 66.106 16.590 -14.319 1.00 55.75 81 GLY A CA 1
ATOM 560 C C . GLY A 1 81 ? 65.043 17.685 -14.519 1.00 55.75 81 GLY A C 1
ATOM 561 O O . GLY A 1 81 ? 64.557 17.865 -15.636 1.00 55.75 81 GLY A O 1
ATOM 562 N N . SER A 1 82 ? 64.685 18.412 -13.452 1.00 56.94 82 SER A N 1
ATOM 563 C CA . SER A 1 82 ? 63.714 19.516 -13.498 1.00 56.94 82 SER A CA 1
ATOM 564 C C . SER A 1 82 ? 64.332 20.815 -14.027 1.00 56.94 82 SER A C 1
ATOM 566 O O . SER A 1 82 ? 65.372 21.258 -13.539 1.00 56.94 82 SER A O 1
ATOM 568 N N . VAL A 1 83 ? 63.700 21.434 -15.026 1.00 57.59 83 VAL A N 1
ATOM 569 C CA . VAL A 1 83 ? 64.136 22.728 -15.580 1.00 57.59 83 VAL A CA 1
ATOM 570 C C . VAL A 1 83 ? 62.950 23.684 -15.635 1.00 57.59 83 VAL A C 1
ATOM 572 O O . VAL A 1 83 ? 61.905 23.317 -16.169 1.00 57.59 83 VAL A O 1
ATOM 575 N N . GLU A 1 84 ? 63.110 24.891 -15.097 1.00 58.06 84 GLU A N 1
ATOM 576 C CA . GLU A 1 84 ? 62.023 25.877 -14.995 1.00 58.06 84 GLU A CA 1
ATOM 577 C C . GLU A 1 84 ? 61.794 26.585 -16.343 1.00 58.06 84 GLU A C 1
ATOM 579 O O . GLU A 1 84 ? 60.716 26.486 -16.929 1.00 58.06 84 GLU A O 1
ATOM 584 N N . MET A 1 85 ? 62.830 27.202 -16.925 1.00 53.25 85 MET A N 1
ATOM 585 C CA . MET A 1 85 ? 62.714 27.934 -18.195 1.00 53.25 85 MET A CA 1
ATOM 586 C C . MET A 1 85 ? 63.806 27.571 -19.213 1.00 53.25 85 MET A C 1
ATOM 588 O O . MET A 1 85 ? 65.010 27.668 -18.949 1.00 53.25 85 MET A O 1
ATOM 592 N N . VAL A 1 86 ? 63.386 27.216 -20.437 1.00 57.91 86 VAL A N 1
ATOM 593 C CA . VAL A 1 86 ? 64.290 26.899 -21.561 1.00 57.91 86 VAL A CA 1
ATOM 594 C C . VAL A 1 86 ? 64.001 27.774 -22.789 1.00 57.91 86 VAL A C 1
ATOM 596 O O . VAL A 1 86 ? 62.923 27.704 -23.384 1.00 57.91 86 VAL A O 1
ATOM 599 N N . LEU A 1 87 ? 65.003 28.552 -23.221 1.00 57.47 87 LEU A N 1
ATOM 600 C CA . LEU A 1 87 ? 64.932 29.478 -24.365 1.00 57.47 87 LEU A CA 1
ATOM 601 C C . LEU A 1 87 ? 65.929 29.087 -25.471 1.00 57.47 87 LEU A C 1
ATOM 603 O O . LEU A 1 87 ? 66.989 29.703 -25.606 1.00 57.47 87 LEU A O 1
ATOM 607 N N . VAL A 1 88 ? 65.620 28.046 -26.257 1.00 55.84 88 VAL A N 1
ATOM 608 C CA . VAL A 1 88 ? 66.571 27.457 -27.229 1.00 55.84 88 VAL A CA 1
ATOM 609 C C . VAL A 1 88 ? 65.934 27.108 -28.589 1.00 55.84 88 VAL A C 1
ATOM 611 O O . VAL A 1 88 ? 64.727 26.970 -28.691 1.00 55.84 88 VAL A O 1
ATOM 614 N N . PRO A 1 89 ? 66.693 26.930 -29.682 1.00 50.78 89 PRO A N 1
ATOM 615 C CA . PRO A 1 89 ? 66.131 26.534 -30.984 1.00 50.78 89 PRO A CA 1
ATOM 616 C C . PRO A 1 89 ? 65.441 25.152 -31.040 1.00 50.78 89 PRO A C 1
ATOM 618 O O . PRO A 1 89 ? 64.591 24.931 -31.901 1.00 50.78 89 PRO A O 1
ATOM 621 N N . SER A 1 90 ? 65.797 24.208 -30.163 1.00 57.88 90 SER A N 1
ATOM 622 C CA . SER A 1 90 ? 65.232 22.844 -30.135 1.00 57.88 90 SER A CA 1
ATOM 623 C C . SER A 1 90 ? 65.505 22.139 -28.797 1.00 57.88 90 SER A C 1
ATOM 625 O O . SER A 1 90 ? 66.627 22.225 -28.292 1.00 57.88 90 SER A O 1
ATOM 627 N N . VAL A 1 91 ? 64.507 21.426 -28.249 1.00 57.75 91 VAL A N 1
ATOM 628 C CA . VAL A 1 91 ? 64.563 20.756 -26.927 1.00 57.75 91 VAL A CA 1
ATOM 629 C C . VAL A 1 91 ? 64.131 19.294 -27.025 1.00 57.75 91 VAL A C 1
ATOM 631 O O . VAL A 1 91 ? 63.118 18.988 -27.657 1.00 57.75 91 VAL A O 1
ATOM 634 N N . LEU A 1 92 ? 64.868 18.412 -26.341 1.00 60.06 92 LEU A N 1
ATOM 635 C CA . LEU A 1 92 ? 64.452 17.041 -26.038 1.00 60.06 92 LEU A CA 1
ATOM 636 C C . LEU A 1 92 ? 64.313 16.886 -24.515 1.00 60.06 92 LEU A C 1
ATOM 638 O O . LEU A 1 92 ? 65.317 16.818 -23.801 1.00 60.06 92 LEU A O 1
ATOM 642 N N . ALA A 1 93 ? 63.069 16.863 -24.029 1.00 60.22 93 ALA A N 1
ATOM 643 C CA . ALA A 1 93 ? 62.741 16.786 -22.605 1.00 60.22 93 ALA A CA 1
ATOM 644 C C . ALA A 1 93 ? 62.318 15.360 -22.221 1.00 60.22 93 ALA A C 1
ATOM 646 O O . ALA A 1 93 ? 61.303 14.846 -22.705 1.00 60.22 93 ALA A O 1
ATOM 647 N N . LEU A 1 94 ? 63.121 14.726 -21.363 1.00 54.53 94 LEU A N 1
ATOM 648 C CA . LEU A 1 94 ? 62.850 13.401 -20.792 1.00 54.53 94 LEU A CA 1
ATOM 649 C C . LEU A 1 94 ? 62.415 13.478 -19.312 1.00 54.53 94 LEU A C 1
ATOM 651 O O . LEU A 1 94 ? 61.829 12.520 -18.820 1.00 54.53 94 LEU A O 1
ATOM 655 N N . GLY A 1 95 ? 62.688 14.598 -18.626 1.00 56.31 95 GLY A N 1
ATOM 656 C CA . GLY A 1 95 ? 62.207 14.930 -17.274 1.00 56.31 95 GLY A CA 1
ATOM 657 C C . GLY A 1 95 ? 61.092 15.992 -17.271 1.00 56.31 95 GLY A C 1
ATOM 658 O O . GLY A 1 95 ? 60.506 16.265 -18.317 1.00 56.31 95 GLY A O 1
ATOM 659 N N . SER A 1 96 ? 60.804 16.586 -16.106 1.00 57.06 96 SER A N 1
ATOM 660 C CA . SER A 1 96 ? 59.770 17.620 -15.929 1.00 57.06 96 SER A CA 1
ATOM 661 C C . SER A 1 96 ? 60.266 19.013 -16.333 1.00 57.06 96 SER A C 1
ATOM 663 O O . SER A 1 96 ? 61.261 19.485 -15.779 1.00 57.06 96 SER A O 1
ATOM 665 N N . VAL A 1 97 ? 59.574 19.683 -17.256 1.00 57.50 97 VAL A N 1
ATOM 666 C CA . VAL A 1 97 ? 59.907 21.057 -17.680 1.00 57.50 97 VAL A CA 1
ATOM 667 C C . VAL A 1 97 ? 58.687 21.961 -17.525 1.00 57.50 97 VAL A C 1
ATOM 669 O O . VAL A 1 97 ? 57.613 21.606 -18.006 1.00 57.50 97 VAL A O 1
ATOM 672 N N . GLU A 1 98 ? 58.850 23.111 -16.874 1.00 57.97 98 GLU A N 1
ATOM 673 C CA . GLU A 1 98 ? 57.737 24.023 -16.566 1.00 57.97 98 GLU A CA 1
ATOM 674 C C . GLU A 1 98 ? 57.344 24.854 -17.800 1.00 57.97 98 GLU A C 1
ATOM 676 O O . GLU A 1 98 ? 56.217 24.766 -18.290 1.00 57.97 98 GLU A O 1
ATOM 681 N N . MET A 1 99 ? 58.295 25.581 -18.402 1.00 53.16 99 MET A N 1
ATOM 682 C CA . MET A 1 99 ? 58.034 26.446 -19.561 1.00 53.16 99 MET A CA 1
ATOM 683 C C . MET A 1 99 ? 59.050 26.262 -20.699 1.00 53.16 99 MET A C 1
ATOM 685 O O . MET A 1 99 ? 60.268 26.366 -20.519 1.00 53.16 99 MET A O 1
ATOM 689 N N . VAL A 1 100 ? 58.543 26.055 -21.924 1.00 57.81 100 VAL A N 1
ATOM 690 C CA . VAL A 1 100 ? 59.361 25.906 -23.143 1.00 57.81 100 VAL A CA 1
ATOM 691 C C . VAL A 1 100 ? 58.911 26.877 -24.246 1.00 57.81 100 VAL A C 1
ATOM 693 O O . VAL A 1 100 ? 57.804 26.754 -24.776 1.00 57.81 100 VAL A O 1
ATOM 696 N N . LEU A 1 101 ? 59.795 27.802 -24.655 1.00 57.50 101 LEU A N 1
ATOM 697 C CA . LEU A 1 101 ? 59.558 28.761 -25.754 1.00 57.50 101 LEU A CA 1
ATOM 698 C C . LEU A 1 101 ? 60.505 28.505 -26.939 1.00 57.50 101 LEU A C 1
ATOM 700 O O . LEU A 1 101 ? 61.531 29.174 -27.080 1.00 57.50 101 LEU A O 1
ATOM 704 N N . VAL A 1 102 ? 60.184 27.529 -27.797 1.00 55.16 102 VAL A N 1
ATOM 705 C CA . VAL A 1 102 ? 61.076 27.094 -28.895 1.00 55.16 102 VAL A CA 1
ATOM 706 C C . VAL A 1 102 ? 60.334 26.869 -30.226 1.00 55.16 102 VAL A C 1
ATOM 708 O O . VAL A 1 102 ? 59.128 26.690 -30.239 1.00 55.16 102 VAL A O 1
ATOM 711 N N . PRO A 1 103 ? 60.997 26.848 -31.392 1.00 51.12 103 PRO A N 1
ATOM 712 C CA . PRO A 1 103 ? 60.335 26.573 -32.676 1.00 51.12 103 PRO A CA 1
ATOM 713 C C . PRO A 1 103 ? 59.694 25.175 -32.821 1.00 51.12 103 PRO A C 1
ATOM 715 O O . PRO A 1 103 ? 58.778 25.003 -33.625 1.00 51.12 103 PRO A O 1
ATOM 718 N N . SER A 1 104 ? 60.166 24.166 -32.082 1.00 57.53 104 SER A N 1
ATOM 719 C CA . SER A 1 104 ? 59.667 22.779 -32.152 1.00 57.53 104 SER A CA 1
ATOM 720 C C . SER A 1 104 ? 60.088 21.961 -30.924 1.00 57.53 104 SER A C 1
ATOM 722 O O . SER A 1 104 ? 61.253 22.032 -30.524 1.00 57.53 104 SER A O 1
ATOM 724 N N . VAL A 1 105 ? 59.167 21.166 -30.356 1.00 57.50 105 VAL A N 1
ATOM 725 C CA . VAL A 1 105 ? 59.372 20.364 -29.127 1.00 57.50 105 VAL A CA 1
ATOM 726 C C . VAL A 1 105 ? 59.017 18.896 -29.359 1.00 57.50 105 VAL A C 1
ATOM 728 O O . VAL A 1 105 ? 57.969 18.596 -29.934 1.00 57.50 105 VAL A O 1
ATOM 731 N N . LEU A 1 106 ? 59.862 17.993 -28.850 1.00 60.00 106 LEU A N 1
ATOM 732 C CA . LEU A 1 106 ? 59.550 16.574 -28.673 1.00 60.00 106 LEU A CA 1
ATOM 733 C C . LEU A 1 106 ? 59.568 16.250 -27.171 1.00 60.00 106 LEU A C 1
ATOM 735 O O . LEU A 1 106 ? 60.637 16.181 -26.560 1.00 60.00 106 LEU A O 1
ATOM 739 N N . ALA A 1 107 ? 58.378 16.094 -26.584 1.00 59.88 107 ALA A N 1
ATOM 740 C CA . ALA A 1 107 ? 58.190 15.853 -25.153 1.00 59.88 107 ALA A CA 1
ATOM 741 C C . ALA A 1 107 ? 57.857 14.377 -24.894 1.00 59.88 107 ALA A C 1
ATOM 743 O O . ALA A 1 107 ? 56.825 13.867 -25.348 1.00 59.88 107 ALA A O 1
ATOM 744 N N . LEU A 1 108 ? 58.755 13.695 -24.178 1.00 54.81 108 LEU A N 1
ATOM 745 C CA . LEU A 1 108 ? 58.587 12.305 -23.736 1.00 54.81 108 LEU A CA 1
ATOM 746 C C . LEU A 1 108 ? 58.268 12.204 -22.229 1.00 54.81 108 LEU A C 1
ATOM 748 O O . LEU A 1 108 ? 57.756 11.173 -21.803 1.00 54.81 108 LEU A O 1
ATOM 752 N N . GLY A 1 109 ? 58.555 13.255 -21.446 1.00 56.72 109 GLY A N 1
ATOM 753 C CA . GLY A 1 109 ? 58.176 13.417 -20.032 1.00 56.72 109 GLY A CA 1
ATOM 754 C C . GLY A 1 109 ? 57.005 14.394 -19.827 1.00 56.72 109 GLY A C 1
ATOM 755 O O . GLY A 1 109 ? 56.301 14.716 -20.784 1.00 56.72 109 GLY A O 1
ATOM 756 N N . SER A 1 110 ? 56.799 14.861 -18.589 1.00 56.88 110 SER A N 1
ATOM 757 C CA . SER A 1 110 ? 55.736 15.811 -18.224 1.00 56.88 110 SER A CA 1
ATOM 758 C C . SER A 1 110 ? 56.138 17.265 -18.501 1.00 56.88 110 SER A C 1
ATOM 760 O O . SER A 1 110 ? 57.181 17.718 -18.027 1.00 56.88 110 SER A O 1
ATOM 762 N N . VAL A 1 111 ? 55.319 18.002 -19.254 1.00 58.12 111 VAL A N 1
ATOM 763 C CA . VAL A 1 111 ? 55.556 19.425 -19.562 1.00 58.12 111 VAL A CA 1
ATOM 764 C C . VAL A 1 111 ? 54.319 20.243 -19.204 1.00 58.12 111 VAL A C 1
ATOM 766 O O . VAL A 1 111 ? 53.222 19.889 -19.629 1.00 58.12 111 VAL A O 1
ATOM 769 N N . GLU A 1 112 ? 54.488 21.322 -18.443 1.00 57.84 112 GLU A N 1
ATOM 770 C CA . GLU A 1 112 ? 53.365 22.133 -17.948 1.00 57.84 112 GLU A CA 1
ATOM 771 C C . GLU A 1 112 ? 52.842 23.086 -19.038 1.00 57.84 112 GLU A C 1
ATOM 773 O O . GLU A 1 112 ? 51.681 23.003 -19.440 1.00 57.84 112 GLU A O 1
ATOM 778 N N . MET A 1 113 ? 53.707 23.920 -19.628 1.00 52.72 113 MET A N 1
ATOM 779 C CA . MET A 1 113 ? 53.305 24.903 -20.645 1.00 52.72 113 MET A CA 1
ATOM 780 C C . MET A 1 113 ? 54.196 24.883 -21.896 1.00 52.72 113 MET A C 1
ATOM 782 O O . MET A 1 113 ? 55.420 25.046 -21.834 1.00 52.72 113 MET A O 1
ATOM 786 N N . VAL A 1 114 ? 53.569 24.754 -23.077 1.00 57.53 114 VAL A N 1
ATOM 787 C CA . VAL A 1 114 ? 54.258 24.780 -24.383 1.00 57.53 114 VAL A CA 1
ATOM 788 C C . VAL A 1 114 ? 53.664 25.840 -25.323 1.00 57.53 114 VAL A C 1
ATOM 790 O O . VAL A 1 114 ? 52.500 25.760 -25.725 1.00 57.53 114 VAL A O 1
ATOM 793 N N . LEU A 1 115 ? 54.495 26.801 -25.746 1.00 57.75 115 LEU A N 1
ATOM 794 C CA . LEU A 1 115 ? 54.136 27.914 -26.644 1.00 57.75 115 LEU A CA 1
ATOM 795 C C . LEU A 1 115 ? 54.979 27.874 -27.933 1.00 57.75 115 LEU A C 1
ATOM 797 O O . LEU A 1 115 ? 55.964 28.603 -28.068 1.00 57.75 115 LEU A O 1
ATOM 801 N N . VAL A 1 116 ? 54.621 27.000 -28.883 1.00 55.38 116 VAL A N 1
ATOM 802 C CA . VAL A 1 116 ? 55.433 26.736 -30.094 1.00 55.38 116 VAL A CA 1
ATOM 803 C C . VAL A 1 116 ? 54.595 26.611 -31.383 1.00 55.38 116 VAL A C 1
ATOM 805 O O . VAL A 1 116 ? 53.389 26.438 -31.328 1.00 55.38 116 VAL A O 1
ATOM 808 N N . PRO A 1 117 ? 55.168 26.683 -32.594 1.00 51.19 117 PRO A N 1
ATOM 809 C CA . PRO A 1 117 ? 54.409 26.485 -33.839 1.00 51.19 117 PRO A CA 1
ATOM 810 C C . PRO A 1 117 ? 53.834 25.068 -34.057 1.00 51.19 117 PRO A C 1
ATOM 812 O O . PRO A 1 117 ? 52.834 24.914 -34.757 1.00 51.19 117 PRO A O 1
ATOM 815 N N . SER A 1 118 ? 54.453 24.025 -33.494 1.00 57.56 118 SER A N 1
ATOM 816 C CA . SER A 1 118 ? 54.027 22.624 -33.660 1.00 57.56 118 SER A CA 1
ATOM 817 C C . SER A 1 118 ? 54.578 21.718 -32.551 1.00 57.56 118 SER A C 1
ATOM 819 O O . SER A 1 118 ? 55.770 21.805 -32.241 1.00 57.56 118 SER A O 1
ATOM 821 N N . VAL A 1 119 ? 53.738 20.832 -31.995 1.00 57.47 119 VAL A N 1
ATOM 822 C CA . VAL A 1 119 ? 54.078 19.925 -30.875 1.00 57.47 119 VAL A CA 1
ATOM 823 C C . VAL A 1 119 ? 53.775 18.471 -31.234 1.00 57.47 119 VAL A C 1
ATOM 825 O O . VAL A 1 119 ? 52.693 18.172 -31.747 1.00 57.47 119 VAL A O 1
ATOM 828 N N . LEU A 1 120 ? 54.706 17.571 -30.902 1.00 59.72 120 LEU A N 1
ATOM 829 C CA . LEU A 1 120 ? 54.481 16.125 -30.853 1.00 59.72 120 LEU A CA 1
ATOM 830 C C . LEU A 1 120 ? 54.656 15.648 -29.404 1.00 59.72 120 LEU A C 1
ATOM 832 O O . LEU A 1 120 ? 55.781 15.566 -28.904 1.00 59.72 120 LEU A O 1
ATOM 836 N N . ALA A 1 121 ? 53.535 15.373 -28.733 1.00 59.75 121 ALA A N 1
ATOM 837 C CA . ALA A 1 121 ? 53.495 14.972 -27.327 1.00 59.75 121 ALA A CA 1
ATOM 838 C C . ALA A 1 121 ? 53.222 13.466 -27.201 1.00 59.75 121 ALA A C 1
ATOM 840 O O . ALA A 1 121 ? 52.174 12.969 -27.632 1.00 59.75 121 ALA A O 1
ATOM 841 N N . LEU A 1 122 ? 54.187 12.748 -26.622 1.00 55.34 122 LEU A N 1
ATOM 842 C CA . LEU A 1 122 ? 54.093 11.317 -26.310 1.00 55.34 122 LEU A CA 1
ATOM 843 C C . LEU A 1 122 ? 53.883 11.061 -24.801 1.00 55.34 122 LEU A C 1
ATOM 845 O O . LEU A 1 122 ? 53.424 9.980 -24.446 1.00 55.34 122 LEU A O 1
ATOM 849 N N . GLY A 1 123 ? 54.205 12.038 -23.939 1.00 56.97 123 GLY A N 1
ATOM 850 C CA . GLY A 1 123 ? 53.945 12.046 -22.488 1.00 56.97 123 GLY A CA 1
ATOM 851 C C . GLY A 1 123 ? 52.751 12.928 -22.083 1.00 56.97 123 GLY A C 1
ATOM 852 O O . GLY A 1 123 ? 51.932 13.276 -22.935 1.00 56.97 123 GLY A O 1
ATOM 853 N N . SER A 1 124 ? 52.646 13.285 -20.795 1.00 56.66 124 SER A N 1
ATOM 854 C CA . SER A 1 124 ? 51.578 14.149 -20.266 1.00 56.66 124 SER A CA 1
ATOM 855 C C . SER A 1 124 ? 51.894 15.635 -20.458 1.00 56.66 124 SER A C 1
ATOM 857 O O . SER A 1 124 ? 52.968 16.096 -20.067 1.00 56.66 124 SER A O 1
ATOM 859 N N . VAL A 1 125 ? 50.967 16.392 -21.047 1.00 57.59 125 VAL A N 1
ATOM 860 C CA . VAL A 1 125 ? 51.110 17.848 -21.225 1.00 57.59 125 VAL A CA 1
ATOM 861 C C . VAL A 1 125 ? 49.877 18.554 -20.674 1.00 57.59 125 VAL A C 1
ATOM 863 O O . VAL A 1 125 ? 48.762 18.194 -21.044 1.00 57.59 125 VAL A O 1
ATOM 866 N N . GLU A 1 126 ? 50.071 19.543 -19.806 1.00 57.91 126 GLU A N 1
ATOM 867 C CA . GLU A 1 126 ? 48.968 20.240 -19.127 1.00 57.91 126 GLU A CA 1
ATOM 868 C C . GLU A 1 126 ? 48.316 21.279 -20.056 1.00 57.91 126 GLU A C 1
ATOM 870 O O . GLU A 1 126 ? 47.129 21.179 -20.368 1.00 57.91 126 GLU A O 1
ATOM 875 N N . MET A 1 127 ? 49.091 22.211 -20.622 1.00 52.97 127 MET A N 1
ATOM 876 C CA . MET A 1 127 ? 48.561 23.268 -21.496 1.00 52.97 127 MET A CA 1
ATOM 877 C C . MET A 1 127 ? 49.351 23.428 -22.804 1.00 52.97 127 MET A C 1
ATOM 879 O O . MET A 1 127 ? 50.570 23.635 -22.815 1.00 52.97 127 MET A O 1
ATOM 883 N N . VAL A 1 128 ? 48.637 23.405 -23.940 1.00 57.38 128 VAL A N 1
ATOM 884 C CA . VAL A 1 128 ? 49.221 23.607 -25.281 1.00 57.38 128 VAL A CA 1
ATOM 885 C C . VAL A 1 128 ? 48.525 24.741 -26.045 1.00 57.38 128 VAL A C 1
ATOM 887 O O . VAL A 1 128 ? 47.333 24.667 -26.352 1.00 57.38 128 VAL A O 1
ATOM 890 N N . LEU A 1 129 ? 49.297 25.767 -26.427 1.00 57.31 129 LEU A N 1
ATOM 891 C CA . LEU A 1 129 ? 48.837 26.967 -27.145 1.00 57.31 129 LEU A CA 1
ATOM 892 C C . LEU A 1 129 ? 49.505 27.090 -28.531 1.00 57.31 129 LEU A C 1
ATOM 894 O O . LEU A 1 129 ? 50.418 27.898 -28.714 1.00 57.31 129 LEU A O 1
ATOM 898 N N . VAL A 1 130 ? 49.090 26.277 -29.516 1.00 54.72 130 VAL A N 1
ATOM 899 C CA . VAL A 1 130 ? 49.785 26.168 -30.824 1.00 54.72 130 VAL A CA 1
ATOM 900 C C . VAL A 1 130 ? 48.839 26.103 -32.043 1.00 54.72 130 VAL A C 1
ATOM 902 O O . VAL A 1 130 ? 47.665 25.806 -31.904 1.00 54.72 130 VAL A O 1
ATOM 905 N N . PRO A 1 131 ? 49.286 26.354 -33.284 1.00 51.16 131 PRO A N 1
ATOM 906 C CA . PRO A 1 131 ? 48.429 26.240 -34.476 1.00 51.16 131 PRO A CA 1
ATOM 907 C C . PRO A 1 131 ? 47.927 24.819 -34.815 1.00 51.16 131 PRO A C 1
ATOM 909 O O . PRO A 1 131 ? 46.910 24.674 -35.491 1.00 51.16 131 PRO A O 1
ATOM 912 N N . SER A 1 132 ? 48.630 23.765 -34.389 1.00 57.19 132 SER A N 1
ATOM 913 C CA . SER A 1 132 ? 48.270 22.365 -34.676 1.00 57.19 132 SER A CA 1
ATOM 914 C C . SER A 1 132 ? 48.958 21.389 -33.713 1.00 57.19 132 SER A C 1
ATOM 916 O O . SER A 1 132 ? 50.164 21.514 -33.488 1.00 57.19 132 SER A O 1
ATOM 918 N N . VAL A 1 133 ? 48.211 20.407 -33.187 1.00 57.00 133 VAL A N 1
ATOM 919 C CA . VAL A 1 133 ? 48.689 19.410 -32.202 1.00 57.00 133 VAL A CA 1
ATOM 920 C C . VAL A 1 133 ? 48.421 17.988 -32.690 1.00 57.00 133 VAL A C 1
ATOM 922 O O . VAL A 1 133 ? 47.311 17.687 -33.136 1.00 57.00 133 VAL A O 1
ATOM 925 N N . LEU A 1 134 ? 49.420 17.112 -32.541 1.00 58.66 134 LEU A N 1
ATOM 926 C CA . LEU A 1 134 ? 49.269 15.658 -32.630 1.00 58.66 134 LEU A CA 1
ATOM 927 C C . LEU A 1 134 ? 49.599 15.045 -31.262 1.00 58.66 134 LEU A C 1
ATOM 929 O O . LEU A 1 134 ? 50.767 14.970 -30.875 1.00 58.66 134 LEU A O 1
ATOM 933 N N . ALA A 1 135 ? 48.558 14.647 -30.527 1.00 59.53 135 ALA A N 1
ATOM 934 C CA . ALA A 1 135 ? 48.668 14.092 -29.178 1.00 59.53 135 ALA A CA 1
ATOM 935 C C . ALA A 1 135 ? 48.453 12.572 -29.199 1.00 59.53 135 ALA A C 1
ATOM 937 O O . ALA A 1 135 ? 47.390 12.084 -29.598 1.00 59.53 135 ALA A O 1
ATOM 938 N N . LEU A 1 136 ? 49.484 11.836 -28.778 1.00 55.06 136 LEU A N 1
ATOM 939 C CA . LEU A 1 136 ? 49.452 10.378 -28.610 1.00 55.06 136 LEU A CA 1
ATOM 940 C C . LEU A 1 136 ? 49.342 9.963 -27.126 1.00 55.06 136 LEU A C 1
ATOM 942 O O . LEU A 1 136 ? 48.954 8.830 -26.858 1.00 55.06 136 LEU A O 1
ATOM 946 N N . GLY A 1 137 ? 49.668 10.865 -26.188 1.00 56.91 137 GLY A N 1
ATOM 947 C CA . GLY A 1 137 ? 49.520 10.706 -24.731 1.00 56.91 137 GLY A CA 1
ATOM 948 C C . GLY A 1 137 ? 48.335 11.492 -24.142 1.00 56.91 137 GLY A C 1
ATOM 949 O O . GLY A 1 137 ? 47.443 11.905 -24.884 1.00 56.91 137 GLY A O 1
ATOM 950 N N . SER A 1 138 ? 48.322 11.691 -22.817 1.00 56.47 138 SER A N 1
ATOM 951 C CA . SER A 1 138 ? 47.276 12.433 -22.094 1.00 56.47 138 SER A CA 1
ATOM 952 C C . SER A 1 138 ? 47.510 13.947 -22.138 1.00 56.47 138 SER A C 1
ATOM 954 O O . SER A 1 138 ? 48.582 14.408 -21.738 1.00 56.47 138 SER A O 1
ATOM 956 N N . VAL A 1 139 ? 46.520 14.719 -22.590 1.00 57.56 139 VAL A N 1
ATOM 957 C CA . VAL A 1 139 ? 46.594 16.192 -22.617 1.00 57.56 139 VAL A CA 1
ATOM 958 C C . VAL A 1 139 ? 45.393 16.785 -21.886 1.00 57.56 139 VAL A C 1
ATOM 960 O O . VAL A 1 139 ? 44.264 16.396 -22.173 1.00 57.56 139 VAL A O 1
ATOM 963 N N . GLU A 1 140 ? 45.627 17.714 -20.962 1.00 57.69 140 GLU A N 1
ATOM 964 C CA . GLU A 1 140 ? 44.565 18.287 -20.121 1.00 57.69 140 GLU A CA 1
ATOM 965 C C . GLU A 1 140 ? 43.790 19.384 -20.874 1.00 57.69 140 GLU A C 1
ATOM 967 O O . GLU A 1 140 ? 42.583 19.263 -21.089 1.00 57.69 140 GLU A O 1
ATOM 972 N N . MET A 1 141 ? 44.478 20.406 -21.396 1.00 52.75 141 MET A N 1
ATOM 973 C CA . MET A 1 141 ? 43.841 21.536 -22.088 1.00 52.75 141 MET A CA 1
ATOM 974 C C . MET A 1 141 ? 44.506 21.876 -23.431 1.00 52.75 141 MET A C 1
ATOM 976 O O . MET A 1 141 ? 45.710 22.138 -23.522 1.00 52.75 141 MET A O 1
ATOM 980 N N . VAL A 1 142 ? 43.698 21.945 -24.500 1.00 57.09 142 VAL A N 1
ATOM 981 C CA . VAL A 1 142 ? 44.156 22.310 -25.855 1.00 57.09 142 VAL A CA 1
ATOM 982 C C . VAL A 1 142 ? 43.343 23.478 -26.433 1.00 57.09 142 VAL A C 1
ATOM 984 O O . VAL A 1 142 ? 42.140 23.347 -26.675 1.00 57.09 142 VAL A O 1
ATOM 987 N N . LEU A 1 143 ? 44.009 24.605 -26.731 1.00 57.22 143 LEU A N 1
ATOM 988 C CA . LEU A 1 143 ? 43.404 25.800 -27.352 1.00 57.22 143 LEU A CA 1
ATOM 989 C C . LEU A 1 143 ? 44.029 26.079 -28.727 1.00 57.22 143 LEU A C 1
ATOM 991 O O . LEU A 1 143 ? 44.957 26.880 -28.853 1.00 57.22 143 LEU A O 1
ATOM 995 N N . VAL A 1 144 ? 43.539 25.408 -29.771 1.00 55.06 144 VAL A N 1
ATOM 996 C CA . VAL A 1 144 ? 44.127 25.488 -31.124 1.00 55.06 144 VAL A CA 1
ATOM 997 C C . VAL A 1 144 ? 43.054 25.676 -32.213 1.00 55.06 144 VAL A C 1
ATOM 999 O O . VAL A 1 144 ? 41.874 25.750 -31.895 1.00 55.06 144 VAL A O 1
ATOM 1002 N N . PRO A 1 145 ? 43.408 25.831 -33.502 1.00 50.78 145 PRO A N 1
ATOM 1003 C CA . PRO A 1 145 ? 42.451 25.826 -34.622 1.00 50.78 145 PRO A CA 1
ATOM 1004 C C . PRO A 1 145 ? 42.001 24.430 -35.103 1.00 50.78 145 PRO A C 1
ATOM 1006 O O . PRO A 1 145 ? 40.917 24.297 -35.670 1.00 50.78 145 PRO A O 1
ATOM 1009 N N . SER A 1 146 ? 42.803 23.384 -34.884 1.00 56.94 146 SER A N 1
ATOM 1010 C CA . SER A 1 146 ? 42.481 21.998 -35.272 1.00 56.94 146 SER A CA 1
ATOM 1011 C C . SER A 1 146 ? 43.284 20.975 -34.457 1.00 56.94 146 SER A C 1
ATOM 1013 O O . SER A 1 146 ? 44.500 21.133 -34.324 1.00 56.94 146 SER A O 1
ATOM 1015 N N . VAL A 1 147 ? 42.623 19.921 -33.955 1.00 56.47 147 VAL A N 1
ATOM 1016 C CA . VAL A 1 147 ? 43.225 18.850 -33.126 1.00 56.47 147 VAL A CA 1
ATOM 1017 C C . VAL A 1 147 ? 42.996 17.476 -33.758 1.00 56.47 147 VAL A C 1
ATOM 1019 O O . VAL A 1 147 ? 41.873 17.166 -34.164 1.00 56.47 147 VAL A O 1
ATOM 1022 N N . LEU A 1 148 ? 44.041 16.639 -33.777 1.00 58.16 148 LEU A N 1
ATOM 1023 C CA . LEU A 1 148 ? 43.944 15.196 -34.012 1.00 58.16 148 LEU A CA 1
ATOM 1024 C C . LEU A 1 148 ? 44.417 14.457 -32.751 1.00 58.16 148 LEU A C 1
ATOM 1026 O O . LEU A 1 148 ? 45.617 14.400 -32.471 1.00 58.16 148 LEU A O 1
ATOM 1030 N N . ALA A 1 149 ? 43.463 13.926 -31.984 1.00 59.09 149 ALA A N 1
ATOM 1031 C CA . ALA A 1 149 ? 43.714 13.236 -30.720 1.00 59.09 149 ALA A CA 1
ATOM 1032 C C . ALA A 1 149 ? 43.526 11.720 -30.881 1.00 59.09 149 ALA A C 1
ATOM 1034 O O . ALA A 1 149 ? 42.440 11.248 -31.238 1.00 59.09 149 ALA A O 1
ATOM 1035 N N . LEU A 1 150 ? 44.601 10.970 -30.626 1.00 54.31 150 LEU A N 1
ATOM 1036 C CA . LEU A 1 150 ? 44.602 9.502 -30.606 1.00 54.31 150 LEU A CA 1
ATOM 1037 C C . LEU A 1 150 ? 44.646 8.936 -29.168 1.00 54.31 150 LEU A C 1
ATOM 1039 O O . LEU A 1 150 ? 44.341 7.761 -28.988 1.00 54.31 150 LEU A O 1
ATOM 1043 N N . GLY A 1 151 ? 45.011 9.757 -28.171 1.00 57.09 151 GLY A N 1
ATOM 1044 C CA . GLY A 1 151 ? 45.010 9.443 -26.731 1.00 57.09 151 GLY A CA 1
ATOM 1045 C C . GLY A 1 151 ? 43.839 10.081 -25.962 1.00 57.09 151 GLY A C 1
ATOM 1046 O O . GLY A 1 151 ? 42.853 10.491 -26.575 1.00 57.09 151 GLY A O 1
ATOM 1047 N N . SER A 1 152 ? 43.943 10.157 -24.628 1.00 56.44 152 SER A N 1
ATOM 1048 C CA . SER A 1 152 ? 42.929 10.759 -23.746 1.00 56.44 152 SER A CA 1
ATOM 1049 C C . SER A 1 152 ? 43.090 12.279 -23.646 1.00 56.44 152 SER A C 1
ATOM 1051 O O . SER A 1 152 ? 44.175 12.755 -23.305 1.00 56.44 152 SER A O 1
ATOM 1053 N N . VAL A 1 153 ? 42.026 13.040 -23.914 1.00 57.53 153 VAL A N 1
ATOM 1054 C CA . VAL A 1 153 ? 42.036 14.509 -23.785 1.00 57.53 153 VAL A CA 1
ATOM 1055 C C . VAL A 1 153 ? 40.873 14.965 -22.910 1.00 57.53 153 VAL A C 1
ATOM 1057 O O . VAL A 1 153 ? 39.739 14.564 -23.161 1.00 57.53 153 VAL A O 1
ATOM 1060 N N . GLU A 1 154 ? 41.146 15.794 -21.906 1.00 57.50 154 GLU A N 1
ATOM 1061 C CA . GLU A 1 154 ? 40.135 16.235 -20.933 1.00 57.50 154 GLU A CA 1
ATOM 1062 C C . GLU A 1 154 ? 39.268 17.371 -21.505 1.00 57.50 154 GLU A C 1
ATOM 1064 O O . GLU A 1 154 ? 38.054 17.219 -21.656 1.00 57.50 154 GLU A O 1
ATOM 1069 N N . MET A 1 155 ? 39.879 18.477 -21.947 1.00 52.25 155 MET A N 1
ATOM 1070 C CA . MET A 1 155 ? 39.152 19.657 -22.436 1.00 52.25 155 MET A CA 1
ATOM 1071 C C . MET A 1 155 ? 39.688 20.186 -23.774 1.00 52.25 155 MET A C 1
ATOM 1073 O O . MET A 1 155 ? 40.880 20.453 -23.956 1.00 52.25 155 MET A O 1
ATOM 1077 N N . VAL A 1 156 ? 38.777 20.396 -24.733 1.00 57.09 156 VAL A N 1
ATOM 1078 C CA . VAL A 1 156 ? 39.113 20.819 -26.103 1.00 57.09 156 VAL A CA 1
ATOM 1079 C C . VAL A 1 156 ? 38.240 22.003 -26.564 1.00 57.09 156 VAL A C 1
ATOM 1081 O O . VAL A 1 156 ? 37.031 21.847 -26.760 1.00 57.09 156 VAL A O 1
ATOM 1084 N N . LEU A 1 157 ? 38.850 23.180 -26.801 1.00 56.19 157 LEU A N 1
ATOM 1085 C CA . LEU A 1 157 ? 38.175 24.390 -27.325 1.00 56.19 157 LEU A CA 1
ATOM 1086 C C . LEU A 1 157 ? 38.705 24.761 -28.729 1.00 56.19 157 LEU A C 1
ATOM 1088 O O . LEU A 1 157 ? 39.693 25.482 -28.864 1.00 56.19 157 LEU A O 1
ATOM 1092 N N . VAL A 1 158 ? 38.050 24.274 -29.790 1.00 54.25 158 VAL A N 1
ATOM 1093 C CA . VAL A 1 158 ? 38.499 24.390 -31.203 1.00 54.25 158 VAL A CA 1
ATOM 1094 C C . VAL A 1 158 ? 37.324 24.693 -32.153 1.00 54.25 158 VAL A C 1
ATOM 1096 O O . VAL A 1 158 ? 36.174 24.429 -31.837 1.00 54.25 158 VAL A O 1
ATOM 1099 N N . PRO A 1 159 ? 37.554 25.175 -33.382 1.00 50.03 159 PRO A N 1
ATOM 1100 C CA . PRO A 1 159 ? 36.516 25.220 -34.419 1.00 50.03 159 PRO A CA 1
ATOM 1101 C C . PRO A 1 159 ? 36.060 23.842 -34.948 1.00 50.03 159 PRO A C 1
ATOM 1103 O O . PRO A 1 159 ? 34.932 23.708 -35.421 1.00 50.03 159 PRO A O 1
ATOM 1106 N N . SER A 1 160 ? 36.916 22.815 -34.893 1.00 56.09 160 SER A N 1
ATOM 1107 C CA . SER A 1 160 ? 36.621 21.463 -35.401 1.00 56.09 160 SER A CA 1
ATOM 1108 C C . SER A 1 160 ? 37.540 20.403 -34.778 1.00 56.09 160 SER A C 1
ATOM 1110 O O . SER A 1 160 ? 38.747 20.635 -34.674 1.00 56.09 160 SER A O 1
ATOM 1112 N N . VAL A 1 161 ? 36.983 19.240 -34.409 1.00 56.03 161 VAL A N 1
ATOM 1113 C CA . VAL A 1 161 ? 37.696 18.130 -33.739 1.00 56.03 161 VAL A CA 1
ATOM 1114 C C . VAL A 1 161 ? 37.467 16.809 -34.472 1.00 56.03 161 VAL A C 1
ATOM 1116 O O . VAL A 1 161 ? 36.327 16.483 -34.810 1.00 56.03 161 VAL A O 1
ATOM 1119 N N . LEU A 1 162 ? 38.543 16.034 -34.658 1.00 57.06 162 LEU A N 1
ATOM 1120 C CA . LEU A 1 162 ? 38.495 14.621 -35.042 1.00 57.06 162 LEU A CA 1
ATOM 1121 C C . LEU A 1 162 ? 39.108 13.785 -33.909 1.00 57.06 162 LEU A C 1
ATOM 1123 O O . LEU A 1 162 ? 40.329 13.762 -33.735 1.00 57.06 162 LEU A O 1
ATOM 1127 N N . ALA A 1 163 ? 38.247 13.131 -33.127 1.00 58.72 163 ALA A N 1
ATOM 1128 C CA . ALA A 1 163 ? 38.635 12.328 -31.968 1.00 58.72 163 ALA A CA 1
ATOM 1129 C C . ALA A 1 163 ? 38.483 10.830 -32.267 1.00 58.72 163 ALA A C 1
ATOM 1131 O O . ALA A 1 163 ? 37.390 10.355 -32.599 1.00 58.72 163 ALA A O 1
ATOM 1132 N N . LEU A 1 164 ? 39.594 10.098 -32.155 1.00 54.56 164 LEU A N 1
ATOM 1133 C CA . LEU A 1 164 ? 39.645 8.637 -32.290 1.00 54.56 164 LEU A CA 1
ATOM 1134 C C . LEU A 1 164 ? 39.853 7.931 -30.931 1.00 54.56 164 LEU A C 1
ATOM 1136 O O . LEU A 1 164 ? 39.621 6.729 -30.852 1.00 54.56 164 LEU A O 1
ATOM 1140 N N . GLY A 1 165 ? 40.270 8.665 -29.889 1.00 56.97 165 GLY A N 1
ATOM 1141 C CA . GLY A 1 165 ? 40.410 8.208 -28.496 1.00 56.97 165 GLY A CA 1
ATOM 1142 C C . GLY A 1 165 ? 39.278 8.691 -27.572 1.00 56.97 165 GLY A C 1
ATOM 1143 O O . GLY A 1 165 ? 38.228 9.113 -28.057 1.00 56.97 165 GLY A O 1
ATOM 1144 N N . SER A 1 166 ? 39.488 8.624 -26.250 1.00 56.09 166 SER A N 1
ATOM 1145 C CA . SER A 1 166 ? 38.526 9.074 -25.229 1.00 56.09 166 SER A CA 1
ATOM 1146 C C . SER A 1 166 ? 38.629 10.581 -24.976 1.00 56.09 166 SER A C 1
ATOM 1148 O O . SER A 1 166 ? 39.714 11.070 -24.654 1.00 56.09 166 SER A O 1
ATOM 1150 N N . VAL A 1 167 ? 37.518 11.311 -25.095 1.00 57.78 167 VAL A N 1
ATOM 1151 C CA . VAL A 1 167 ? 37.469 12.757 -24.813 1.00 57.78 167 VAL A CA 1
ATOM 1152 C C . VAL A 1 167 ? 36.369 13.053 -23.800 1.00 57.78 167 VAL A C 1
ATOM 1154 O O . VAL A 1 167 ? 35.235 12.626 -24.004 1.00 57.78 167 VAL A O 1
ATOM 1157 N N . GLU A 1 168 ? 36.690 13.779 -22.732 1.00 57.78 168 GLU A N 1
ATOM 1158 C CA . GLU A 1 168 ? 35.743 14.060 -21.644 1.00 57.78 168 GLU A CA 1
ATOM 1159 C C . GLU A 1 168 ? 34.774 15.192 -22.031 1.00 57.78 168 GLU A C 1
ATOM 1161 O O . GLU A 1 168 ? 33.561 14.987 -22.087 1.00 57.78 168 GLU A O 1
ATOM 1166 N N . MET A 1 169 ? 35.287 16.363 -22.427 1.00 52.12 169 MET A N 1
ATOM 1167 C CA . MET A 1 169 ? 34.456 17.535 -22.737 1.00 52.12 169 MET A CA 1
ATOM 1168 C C . MET A 1 169 ? 34.862 18.234 -24.044 1.00 52.12 169 MET A C 1
ATOM 1170 O O . MET A 1 169 ? 36.015 18.627 -24.250 1.00 52.12 169 MET A O 1
ATOM 1174 N N . VAL A 1 170 ? 33.884 18.459 -24.936 1.00 57.06 170 VAL A N 1
ATOM 1175 C CA . VAL A 1 170 ? 34.092 19.159 -26.221 1.00 57.06 170 VAL A CA 1
ATOM 1176 C C . VAL A 1 170 ? 33.112 20.325 -26.409 1.00 57.06 170 VAL A C 1
ATOM 1178 O O . VAL A 1 170 ? 31.895 20.130 -26.468 1.00 57.06 170 VAL A O 1
ATOM 1181 N N . LEU A 1 171 ? 33.646 21.540 -26.597 1.00 56.06 171 LEU A N 1
ATOM 1182 C CA . LEU A 1 171 ? 32.886 22.781 -26.834 1.00 56.06 171 LEU A CA 1
ATOM 1183 C C . LEU A 1 171 ? 33.248 23.395 -28.199 1.00 56.06 171 LEU A C 1
ATOM 1185 O O . LEU A 1 171 ? 34.073 24.306 -28.282 1.00 56.06 171 LEU A O 1
ATOM 1189 N N . VAL A 1 172 ? 32.646 22.897 -29.288 1.00 53.75 172 VAL A N 1
ATOM 1190 C CA . VAL A 1 172 ? 32.981 23.312 -30.671 1.00 53.75 172 VAL A CA 1
ATOM 1191 C C . VAL A 1 172 ? 31.747 23.492 -31.581 1.00 53.75 172 VAL A C 1
ATOM 1193 O O . VAL A 1 172 ? 30.664 23.033 -31.256 1.00 53.75 172 VAL A O 1
ATOM 1196 N N . PRO A 1 173 ? 31.839 24.145 -32.751 1.00 50.00 173 PRO A N 1
ATOM 1197 C CA . PRO A 1 173 ? 30.714 24.257 -33.696 1.00 50.00 173 PRO A CA 1
ATOM 1198 C C . PRO A 1 173 ? 30.260 22.934 -34.351 1.00 50.00 173 PRO A C 1
ATOM 1200 O O . PRO A 1 173 ? 29.099 22.805 -34.740 1.00 50.00 173 PRO A O 1
ATOM 1203 N N . SER A 1 174 ? 31.157 21.955 -34.501 1.00 55.78 174 SER A N 1
ATOM 1204 C CA . SER A 1 174 ? 30.872 20.663 -35.149 1.00 55.78 174 SER A CA 1
ATOM 1205 C C . SER A 1 174 ? 31.884 19.584 -34.743 1.00 55.78 174 SER A C 1
ATOM 1207 O O . SER A 1 174 ? 33.089 19.844 -34.765 1.00 55.78 174 SER A O 1
ATOM 1209 N N . VAL A 1 175 ? 31.403 18.376 -34.411 1.00 55.72 175 VAL A N 1
ATOM 1210 C CA . VAL A 1 175 ? 32.217 17.232 -33.939 1.00 55.72 175 VAL A CA 1
ATOM 1211 C C . VAL A 1 175 ? 31.986 15.997 -34.810 1.00 55.72 175 VAL A C 1
ATOM 1213 O O . VAL A 1 175 ? 30.836 15.655 -35.099 1.00 55.72 175 VAL A O 1
ATOM 1216 N N . LEU A 1 176 ? 33.075 15.303 -35.164 1.00 56.81 176 LEU A N 1
ATOM 1217 C CA . LEU A 1 176 ? 33.056 13.941 -35.703 1.00 56.81 176 LEU A CA 1
ATOM 1218 C C . LEU A 1 176 ? 33.782 13.008 -34.721 1.00 56.81 176 LEU A C 1
ATOM 1220 O O . LEU A 1 176 ? 35.013 12.999 -34.658 1.00 56.81 176 LEU A O 1
ATOM 1224 N N . ALA A 1 177 ? 33.007 12.254 -33.937 1.00 58.41 177 ALA A N 1
ATOM 1225 C CA . ALA A 1 177 ? 33.516 11.352 -32.904 1.00 58.41 177 ALA A CA 1
ATOM 1226 C C . ALA A 1 177 ? 33.414 9.888 -33.358 1.00 58.41 177 ALA A C 1
ATOM 1228 O O . ALA A 1 177 ? 32.322 9.391 -33.662 1.00 58.41 177 ALA A O 1
ATOM 1229 N N . LEU A 1 178 ? 34.564 9.212 -33.405 1.00 54.09 178 LEU A N 1
ATOM 1230 C CA . LEU A 1 178 ? 34.682 7.783 -33.722 1.00 54.09 178 LEU A CA 1
ATOM 1231 C C . LEU A 1 178 ? 34.998 6.926 -32.476 1.00 54.09 178 LEU A C 1
ATOM 1233 O O . LEU A 1 178 ? 34.813 5.714 -32.533 1.00 54.09 178 LEU A O 1
ATOM 1237 N N . GLY A 1 179 ? 35.450 7.545 -31.375 1.00 57.09 179 GLY A N 1
ATOM 1238 C CA . GLY A 1 179 ? 35.713 6.924 -30.064 1.00 57.09 179 GLY A CA 1
ATOM 1239 C C . GLY A 1 179 ? 34.644 7.237 -29.001 1.00 57.09 179 GLY A C 1
ATOM 1240 O O . GLY A 1 179 ? 33.534 7.642 -29.348 1.00 57.09 179 GLY A O 1
ATOM 1241 N N . SER A 1 180 ? 34.972 7.040 -27.717 1.00 55.75 180 SER A N 1
ATOM 1242 C CA . SER A 1 180 ? 34.084 7.317 -26.575 1.00 55.75 180 SER A CA 1
ATOM 1243 C C . SER A 1 180 ? 34.148 8.786 -26.146 1.00 55.75 180 SER A C 1
ATOM 1245 O O . SER A 1 180 ? 35.237 9.286 -25.855 1.00 55.75 180 SER A O 1
ATOM 1247 N N . VAL A 1 181 ? 33.004 9.470 -26.086 1.00 57.69 181 VAL A N 1
ATOM 1248 C CA . VAL A 1 181 ? 32.925 10.873 -25.638 1.00 57.69 181 VAL A CA 1
ATOM 1249 C C . VAL A 1 181 ? 31.904 11.006 -24.513 1.00 57.69 181 VAL A C 1
ATOM 1251 O O . VAL A 1 181 ? 30.779 10.537 -24.665 1.00 57.69 181 VAL A O 1
ATOM 1254 N N . GLU A 1 182 ? 32.279 11.642 -23.407 1.00 57.59 182 GLU A N 1
ATOM 1255 C CA . GLU A 1 182 ? 31.413 11.762 -22.225 1.00 57.59 182 GLU A CA 1
ATOM 1256 C C . GLU A 1 182 ? 30.373 12.881 -22.409 1.00 57.59 182 GLU A C 1
ATOM 1258 O O . GLU A 1 182 ? 29.169 12.622 -22.403 1.00 57.59 182 GLU A O 1
ATOM 1263 N N . MET A 1 183 ? 30.804 14.116 -22.700 1.00 51.50 183 MET A N 1
ATOM 1264 C CA . MET A 1 183 ? 29.903 15.272 -22.824 1.00 51.50 183 MET A CA 1
ATOM 1265 C C . MET A 1 183 ? 30.172 16.120 -24.079 1.00 51.50 183 MET A C 1
ATOM 1267 O O . MET A 1 183 ? 31.287 16.588 -24.331 1.00 51.50 183 MET A O 1
ATOM 1271 N N . VAL A 1 184 ? 29.117 16.386 -24.866 1.00 57.19 184 VAL A N 1
ATOM 1272 C CA . VAL A 1 184 ? 29.190 17.217 -26.088 1.00 57.19 184 VAL A CA 1
ATOM 1273 C C . VAL A 1 184 ? 28.171 18.365 -26.068 1.00 57.19 184 VAL A C 1
ATOM 1275 O O . VAL A 1 184 ? 26.958 18.140 -26.035 1.00 57.19 184 VAL A O 1
ATOM 1278 N N . LEU A 1 185 ? 28.663 19.607 -26.179 1.00 55.62 185 LEU A N 1
ATOM 1279 C CA . LEU A 1 185 ? 27.868 20.847 -26.167 1.00 55.62 185 LEU A CA 1
ATOM 1280 C C . LEU A 1 185 ? 28.055 21.646 -27.472 1.00 55.62 185 LEU A C 1
ATOM 1282 O O . LEU A 1 185 ? 28.834 22.600 -27.520 1.00 55.62 185 LEU A O 1
ATOM 1286 N N . VAL A 1 186 ? 27.360 21.258 -28.552 1.00 53.75 186 VAL A N 1
ATOM 1287 C CA . VAL A 1 186 ? 27.570 21.827 -29.905 1.00 53.75 186 VAL A CA 1
ATOM 1288 C C . VAL A 1 186 ? 26.265 22.069 -30.698 1.00 53.75 186 VAL A C 1
ATOM 1290 O O . VAL A 1 186 ? 25.220 21.544 -30.348 1.00 53.75 186 VAL A O 1
ATOM 1293 N N . PRO A 1 187 ? 26.256 22.846 -31.795 1.00 48.88 187 PRO A N 1
ATOM 1294 C CA . PRO A 1 187 ? 25.067 23.021 -32.649 1.00 48.88 187 PRO A CA 1
ATOM 1295 C C . PRO A 1 187 ? 24.611 21.765 -33.423 1.00 48.88 187 PRO A C 1
ATOM 1297 O O . PRO A 1 187 ? 23.427 21.625 -33.731 1.00 48.88 187 PRO A O 1
ATOM 1300 N N . SER A 1 188 ? 25.531 20.857 -33.763 1.00 54.50 188 SER A N 1
ATOM 1301 C CA . SER A 1 188 ? 25.242 19.635 -34.535 1.00 54.50 188 SER A CA 1
ATOM 1302 C C . SER A 1 188 ? 26.327 18.566 -34.345 1.00 54.50 188 SER A C 1
ATOM 1304 O O . SER A 1 188 ? 27.514 18.885 -34.423 1.00 54.50 188 SER A O 1
ATOM 1306 N N . VAL A 1 189 ? 25.922 17.304 -34.130 1.00 55.56 189 VAL A N 1
ATOM 1307 C CA . VAL A 1 189 ? 26.816 16.154 -33.854 1.00 55.56 189 VAL A CA 1
ATOM 1308 C C . VAL A 1 189 ? 26.578 15.018 -34.847 1.00 55.56 189 VAL A C 1
ATOM 1310 O O . VAL A 1 189 ? 25.425 14.649 -35.093 1.00 55.56 189 VAL A O 1
ATOM 1313 N N . LEU A 1 190 ? 27.668 14.424 -35.349 1.00 56.44 190 LEU A N 1
ATOM 1314 C CA . LEU A 1 190 ? 27.669 13.126 -36.029 1.00 56.44 190 LEU A CA 1
ATOM 1315 C C . LEU A 1 190 ? 28.511 12.135 -35.210 1.00 56.44 190 LEU A C 1
ATOM 1317 O O . LEU A 1 190 ? 29.743 12.192 -35.228 1.00 56.44 190 LEU A O 1
ATOM 1321 N N . ALA A 1 191 ? 27.836 11.255 -34.468 1.00 57.97 191 ALA A N 1
ATOM 1322 C CA . ALA A 1 191 ? 28.466 10.275 -33.582 1.00 57.97 191 ALA A CA 1
ATOM 1323 C C . ALA A 1 191 ? 28.362 8.860 -34.168 1.00 57.97 191 ALA A C 1
ATOM 1325 O O . ALA A 1 191 ? 27.263 8.362 -34.441 1.00 57.97 191 ALA A O 1
ATOM 1326 N N . LEU A 1 192 ? 29.519 8.226 -34.361 1.00 53.94 192 LEU A N 1
ATOM 1327 C CA . LEU A 1 192 ? 29.654 6.845 -34.839 1.00 53.94 192 LEU A CA 1
ATOM 1328 C C . LEU A 1 192 ? 30.072 5.870 -33.714 1.00 53.94 192 LEU A C 1
ATOM 1330 O O . LEU A 1 192 ? 29.905 4.666 -33.888 1.00 53.94 192 LEU A O 1
ATOM 1334 N N . GLY A 1 193 ? 30.589 6.381 -32.586 1.00 57.28 193 GLY A N 1
ATOM 1335 C CA . GLY A 1 193 ? 30.978 5.629 -31.379 1.00 57.28 193 GLY A CA 1
ATOM 1336 C C . GLY A 1 193 ? 29.982 5.756 -30.211 1.00 57.28 193 GLY A C 1
ATOM 1337 O O . GLY A 1 193 ? 28.827 6.126 -30.425 1.00 57.28 193 GLY A O 1
ATOM 1338 N N . SER A 1 194 ? 30.424 5.438 -28.986 1.00 55.38 194 SER A N 1
ATOM 1339 C CA . SER A 1 194 ? 29.622 5.533 -27.755 1.00 55.38 194 SER A CA 1
ATOM 1340 C C . SER A 1 194 ? 29.666 6.942 -27.155 1.00 55.38 194 SER A C 1
ATOM 1342 O O . SER A 1 194 ? 30.756 7.448 -26.880 1.00 55.38 194 SER A O 1
ATOM 1344 N N . VAL A 1 195 ? 28.507 7.566 -26.933 1.00 57.12 195 VAL A N 1
ATOM 1345 C CA . VAL A 1 195 ? 28.418 8.902 -26.314 1.00 57.12 195 VAL A CA 1
ATOM 1346 C C . VAL A 1 195 ? 27.492 8.860 -25.103 1.00 57.12 195 VAL A C 1
ATOM 1348 O O . VAL A 1 195 ? 26.377 8.357 -25.218 1.00 57.12 195 VAL A O 1
ATOM 1351 N N . GLU A 1 196 ? 27.933 9.389 -23.965 1.00 57.62 196 GLU A N 1
ATOM 1352 C CA . GLU A 1 196 ? 27.156 9.348 -22.717 1.00 57.62 196 GLU A CA 1
ATOM 1353 C C . GLU A 1 196 ? 26.069 10.438 -22.705 1.00 57.62 196 GLU A C 1
ATOM 1355 O O . GLU A 1 196 ? 24.878 10.131 -22.645 1.00 57.62 196 GLU A O 1
ATOM 1360 N N . MET A 1 197 ? 26.436 11.712 -22.888 1.00 51.06 197 MET A N 1
ATOM 1361 C CA . MET A 1 197 ? 25.494 12.839 -22.810 1.00 51.06 197 MET A CA 1
ATOM 1362 C C . MET A 1 197 ? 25.628 13.826 -23.984 1.00 51.06 197 MET A C 1
ATOM 1364 O O . MET A 1 197 ? 26.703 14.357 -24.278 1.00 51.06 197 MET A O 1
ATOM 1368 N N . VAL A 1 198 ? 24.501 14.138 -24.644 1.00 56.59 198 VAL A N 1
ATOM 1369 C CA . VAL A 1 198 ? 24.443 15.098 -25.768 1.00 56.59 198 VAL A CA 1
ATOM 1370 C C . VAL A 1 198 ? 23.382 16.186 -25.549 1.00 56.59 198 VAL A C 1
ATOM 1372 O O . VAL A 1 198 ? 22.186 15.897 -25.442 1.00 56.59 198 VAL A O 1
ATOM 1375 N N . LEU A 1 199 ? 23.809 17.457 -25.574 1.00 55.47 199 LEU A N 1
ATOM 1376 C CA . LEU A 1 199 ? 22.969 18.650 -25.368 1.00 55.47 199 LEU A CA 1
ATOM 1377 C C . LEU A 1 199 ? 23.026 19.596 -26.585 1.00 55.47 199 LEU A C 1
ATOM 1379 O O . LEU A 1 199 ? 23.771 20.577 -26.584 1.00 55.47 199 LEU A O 1
ATOM 1383 N N . VAL A 1 200 ? 22.255 19.307 -27.646 1.00 54.28 200 VAL A N 1
ATOM 1384 C CA . VAL A 1 200 ? 22.338 20.030 -28.939 1.00 54.28 200 VAL A CA 1
ATOM 1385 C C . VAL A 1 200 ? 20.968 20.305 -29.602 1.00 54.28 200 VAL A C 1
ATOM 1387 O O . VAL A 1 200 ? 19.970 19.707 -29.235 1.00 54.28 200 VAL A O 1
ATOM 1390 N N . PRO A 1 201 ? 20.848 21.191 -30.606 1.00 49.19 201 PRO A N 1
ATOM 1391 C CA . PRO A 1 201 ? 19.592 21.401 -31.350 1.00 49.19 201 PRO A CA 1
ATOM 1392 C C . PRO A 1 201 ? 19.137 20.222 -32.237 1.00 49.19 201 PRO A C 1
ATOM 1394 O O . PRO A 1 201 ? 17.940 20.050 -32.478 1.00 49.19 201 PRO A O 1
ATOM 1397 N N . SER A 1 202 ? 20.073 19.416 -32.748 1.00 54.38 202 SER A N 1
ATOM 1398 C CA . SER A 1 202 ? 19.788 18.280 -33.642 1.00 54.38 202 SER A CA 1
ATOM 1399 C C . SER A 1 202 ? 20.927 17.250 -33.643 1.00 54.38 202 SER A C 1
ATOM 1401 O O . SER A 1 202 ? 22.093 17.634 -33.756 1.00 54.38 202 SER A O 1
ATOM 1403 N N . VAL A 1 203 ? 20.591 15.955 -33.551 1.00 55.16 203 VAL A N 1
ATOM 1404 C CA . VAL A 1 203 ? 21.549 14.826 -33.473 1.00 55.16 203 VAL A CA 1
ATOM 1405 C C . VAL A 1 203 ? 21.294 13.804 -34.581 1.00 55.16 203 VAL A C 1
ATOM 1407 O O . VAL A 1 203 ? 20.145 13.404 -34.790 1.00 55.16 203 VAL A O 1
ATOM 1410 N N . LEU A 1 204 ? 22.372 13.335 -35.224 1.00 55.25 204 LEU A N 1
ATOM 1411 C CA . LEU A 1 204 ? 22.385 12.129 -36.057 1.00 55.25 204 LEU A CA 1
ATOM 1412 C C . LEU A 1 204 ? 23.326 11.091 -35.425 1.00 55.25 204 LEU A C 1
ATOM 1414 O O . LEU A 1 204 ? 24.549 11.197 -35.538 1.00 55.25 204 LEU A O 1
ATOM 1418 N N . ALA A 1 205 ? 22.745 10.110 -34.731 1.00 57.38 205 ALA A N 1
ATOM 1419 C CA . ALA A 1 205 ? 23.481 9.068 -34.013 1.00 57.38 205 ALA A CA 1
ATOM 1420 C C . ALA A 1 205 ? 23.390 7.724 -34.751 1.00 57.38 205 ALA A C 1
ATOM 1422 O O . ALA A 1 205 ? 22.295 7.215 -35.020 1.00 57.38 205 ALA A O 1
ATOM 1423 N N . LEU A 1 206 ? 24.557 7.163 -35.074 1.00 53.38 206 LEU A N 1
ATOM 1424 C CA . LEU A 1 206 ? 24.709 5.855 -35.718 1.00 53.38 206 LEU A CA 1
ATOM 1425 C C . LEU A 1 206 ? 25.205 4.767 -34.737 1.00 53.38 206 LEU A C 1
ATOM 1427 O O . LEU A 1 206 ? 25.067 3.587 -35.048 1.00 53.38 206 LEU A O 1
ATOM 1431 N N . GLY A 1 207 ? 25.755 5.158 -33.577 1.00 57.25 207 GLY A N 1
ATOM 1432 C CA . GLY A 1 207 ? 26.248 4.283 -32.497 1.00 57.25 207 GLY A CA 1
ATOM 1433 C C . GLY A 1 207 ? 25.333 4.227 -31.259 1.00 57.25 207 GLY A C 1
ATOM 1434 O O . GLY A 1 207 ? 24.148 4.550 -31.356 1.00 57.25 207 GLY A O 1
ATOM 1435 N N . SER A 1 208 ? 25.876 3.805 -30.108 1.00 54.72 208 SER A N 1
ATOM 1436 C CA . SER A 1 208 ? 25.158 3.722 -28.825 1.00 54.72 208 SER A CA 1
ATOM 1437 C C . SER A 1 208 ? 25.206 5.049 -28.059 1.00 54.72 208 SER A C 1
ATOM 1439 O O . SER A 1 208 ? 26.298 5.554 -27.798 1.00 54.72 208 SER A O 1
ATOM 1441 N N . VAL A 1 209 ? 24.053 5.604 -27.680 1.00 56.12 209 VAL A N 1
ATOM 1442 C CA . VAL A 1 209 ? 23.981 6.853 -26.898 1.00 56.12 209 VAL A CA 1
ATOM 1443 C C . VAL A 1 209 ? 23.157 6.638 -25.632 1.00 56.12 209 VAL A C 1
ATOM 1445 O O . VAL A 1 209 ? 22.057 6.099 -25.719 1.00 56.12 209 VAL A O 1
ATOM 1448 N N . GLU A 1 210 ? 23.660 7.060 -24.476 1.00 56.94 210 GLU A N 1
ATOM 1449 C CA . GLU A 1 210 ? 22.971 6.850 -23.194 1.00 56.94 210 GLU A CA 1
ATOM 1450 C C . GLU A 1 210 ? 21.848 7.883 -22.997 1.00 56.94 210 GLU A C 1
ATOM 1452 O O . GLU A 1 210 ? 20.675 7.521 -22.912 1.00 56.94 210 GLU A O 1
ATOM 1457 N N . MET A 1 211 ? 22.156 9.185 -23.046 1.00 50.16 211 MET A N 1
ATOM 1458 C CA . MET A 1 211 ? 21.182 10.253 -22.775 1.00 50.16 211 MET A CA 1
ATOM 1459 C C . MET A 1 211 ? 21.204 11.376 -23.827 1.00 50.16 211 MET A C 1
ATOM 1461 O O . MET A 1 211 ? 22.240 11.980 -24.123 1.00 50.16 211 MET A O 1
ATOM 1465 N N . VAL A 1 212 ? 20.026 11.720 -24.373 1.00 56.09 212 VAL A N 1
ATOM 1466 C CA . VAL A 1 212 ? 19.863 12.802 -25.369 1.00 56.09 212 VAL A CA 1
ATOM 1467 C C . VAL A 1 212 ? 18.777 13.808 -24.960 1.00 56.09 212 VAL A C 1
ATOM 1469 O O . VAL A 1 212 ? 17.603 13.453 -24.809 1.00 56.09 212 VAL A O 1
ATOM 1472 N N . LEU A 1 213 ? 19.149 15.092 -24.866 1.00 55.28 213 LEU A N 1
ATOM 1473 C CA . LEU A 1 213 ? 18.281 16.213 -24.464 1.00 55.28 213 LEU A CA 1
ATOM 1474 C C . LEU A 1 213 ? 18.192 17.283 -25.570 1.00 55.28 213 LEU A C 1
ATOM 1476 O O . LEU A 1 213 ? 18.904 18.288 -25.528 1.00 55.28 213 LEU A O 1
ATOM 1480 N N . VAL A 1 214 ? 17.337 17.076 -26.584 1.00 55.38 214 VAL A N 1
ATOM 1481 C CA . VAL A 1 214 ? 17.291 17.929 -27.798 1.00 55.38 214 VAL A CA 1
ATOM 1482 C C . VAL A 1 214 ? 15.867 18.213 -28.329 1.00 55.38 214 VAL A C 1
ATOM 1484 O O . VAL A 1 214 ? 14.914 17.551 -27.950 1.00 55.38 214 VAL A O 1
ATOM 1487 N N . PRO A 1 215 ? 15.643 19.184 -29.232 1.00 49.75 215 PRO A N 1
ATOM 1488 C CA . PRO A 1 215 ? 14.331 19.407 -29.864 1.00 49.75 215 PRO A CA 1
ATOM 1489 C C . PRO A 1 215 ? 13.880 18.318 -30.861 1.00 49.75 215 PRO A C 1
ATOM 1491 O O . PRO A 1 215 ? 12.681 18.115 -31.060 1.00 49.75 215 PRO A O 1
ATOM 1494 N N . SER A 1 216 ? 14.820 17.626 -31.511 1.00 53.91 216 SER A N 1
ATOM 1495 C CA . SER A 1 216 ? 14.531 16.593 -32.521 1.00 53.91 216 SER A CA 1
ATOM 1496 C C . SER A 1 216 ? 15.718 15.639 -32.722 1.00 53.91 216 SER A C 1
ATOM 1498 O O . SER A 1 216 ? 16.856 16.095 -32.846 1.00 53.91 216 SER A O 1
ATOM 1500 N N . VAL A 1 217 ? 15.451 14.325 -32.780 1.00 54.41 217 VAL A N 1
ATOM 1501 C CA . VAL A 1 217 ? 16.463 13.248 -32.905 1.00 54.41 217 VAL A CA 1
ATOM 1502 C C . VAL A 1 217 ? 16.169 12.358 -34.111 1.00 54.41 217 VAL A C 1
ATOM 1504 O O . VAL A 1 217 ? 15.025 11.929 -34.287 1.00 54.41 217 VAL A O 1
ATOM 1507 N N . LEU A 1 218 ? 17.212 12.026 -34.884 1.00 54.44 218 LEU A N 1
ATOM 1508 C CA . LEU A 1 218 ? 17.206 10.935 -35.863 1.00 54.44 218 LEU A CA 1
ATOM 1509 C C . LEU A 1 218 ? 18.247 9.884 -35.445 1.00 54.44 218 LEU A C 1
ATOM 1511 O O . LEU A 1 218 ? 19.448 10.063 -35.656 1.00 54.44 218 LEU A O 1
ATOM 1515 N N . ALA A 1 219 ? 17.777 8.804 -34.818 1.00 55.56 219 ALA A N 1
ATOM 1516 C CA . ALA A 1 219 ? 18.618 7.722 -34.306 1.00 55.56 219 ALA A CA 1
ATOM 1517 C C . ALA A 1 219 ? 18.473 6.461 -35.170 1.00 55.56 219 ALA A C 1
ATOM 1519 O O . ALA A 1 219 ? 17.359 5.966 -35.395 1.00 55.56 219 ALA A O 1
ATOM 1520 N N . LEU A 1 220 ? 19.609 5.946 -35.646 1.00 53.12 220 LEU A N 1
ATOM 1521 C CA . LEU A 1 220 ? 19.700 4.680 -36.383 1.00 53.12 220 LEU A CA 1
ATOM 1522 C C . LEU A 1 220 ? 20.323 3.547 -35.533 1.00 53.12 220 LEU A C 1
ATOM 1524 O O . LEU A 1 220 ? 20.209 2.390 -35.925 1.00 53.12 220 LEU A O 1
ATOM 1528 N N . GLY A 1 221 ? 20.953 3.874 -34.393 1.00 56.19 221 GLY A N 1
ATOM 1529 C CA . GLY A 1 221 ? 21.551 2.939 -33.420 1.00 56.19 221 GLY A CA 1
ATOM 1530 C C . GLY A 1 221 ? 20.713 2.728 -32.145 1.00 56.19 221 GLY A C 1
ATOM 1531 O O . GLY A 1 221 ? 19.519 3.034 -32.134 1.00 56.19 221 GLY A O 1
ATOM 1532 N N . SER A 1 222 ? 21.328 2.190 -31.081 1.00 53.31 222 SER A N 1
ATOM 1533 C CA . SER A 1 222 ? 20.688 1.947 -29.775 1.00 53.31 222 SER A CA 1
ATOM 1534 C C . SER A 1 222 ? 20.766 3.179 -28.868 1.00 53.31 222 SER A C 1
ATOM 1536 O O . SER A 1 222 ? 21.863 3.683 -28.629 1.00 53.31 222 SER A O 1
ATOM 1538 N N . VAL A 1 223 ? 19.633 3.649 -28.345 1.00 55.00 223 VAL A N 1
ATOM 1539 C CA . VAL A 1 223 ? 19.593 4.791 -27.412 1.00 55.00 223 VAL A CA 1
ATOM 1540 C C . VAL A 1 223 ? 18.851 4.406 -26.136 1.00 55.00 223 VAL A C 1
ATOM 1542 O O . VAL A 1 223 ? 17.761 3.843 -26.226 1.00 55.00 223 VAL A O 1
ATOM 1545 N N . GLU A 1 224 ? 19.416 4.706 -24.968 1.00 55.44 224 GLU A N 1
ATOM 1546 C CA . GLU A 1 224 ? 18.819 4.322 -23.679 1.00 55.44 224 GLU A CA 1
ATOM 1547 C C . GLU A 1 224 ? 17.690 5.290 -23.281 1.00 55.44 224 GLU A C 1
ATOM 1549 O O . GLU A 1 224 ? 16.535 4.883 -23.140 1.00 55.44 224 GLU A O 1
ATOM 1554 N N . MET A 1 225 ? 17.970 6.597 -23.224 1.00 49.84 225 MET A N 1
ATOM 1555 C CA . MET A 1 225 ? 17.023 7.615 -22.755 1.00 49.84 225 MET A CA 1
ATOM 1556 C C . MET A 1 225 ? 16.936 8.832 -23.692 1.00 49.84 225 MET A C 1
ATOM 1558 O O . MET A 1 225 ? 17.930 9.497 -23.995 1.00 49.84 225 MET A O 1
ATOM 1562 N N . VAL A 1 226 ? 15.714 9.190 -24.114 1.00 55.00 226 VAL A N 1
ATOM 1563 C CA . VAL A 1 226 ? 15.456 10.362 -24.978 1.00 55.00 226 VAL A CA 1
ATOM 1564 C C . VAL A 1 226 ? 14.365 11.274 -24.400 1.00 55.00 226 VAL A C 1
ATOM 1566 O O . VAL A 1 226 ? 13.215 10.860 -24.219 1.00 55.00 226 VAL A O 1
ATOM 1569 N N . LEU A 1 227 ? 14.700 12.552 -24.181 1.00 55.00 227 LEU A N 1
ATOM 1570 C CA . LEU A 1 227 ? 13.817 13.584 -23.610 1.00 55.00 227 LEU A CA 1
ATOM 1571 C C . LEU A 1 227 ? 13.576 14.728 -24.612 1.00 55.00 227 LEU A C 1
ATOM 1573 O O . LEU A 1 227 ? 14.256 15.754 -24.562 1.00 55.00 227 LEU A O 1
ATOM 1577 N N . VAL A 1 228 ? 12.626 14.559 -25.546 1.00 54.69 228 VAL A N 1
ATOM 1578 C CA . VAL A 1 228 ? 12.423 15.508 -26.667 1.00 54.69 228 VAL A CA 1
ATOM 1579 C C . VAL A 1 228 ? 10.935 15.758 -27.018 1.00 54.69 228 VAL A C 1
ATOM 1581 O O . VAL A 1 228 ? 10.054 15.030 -26.579 1.00 54.69 228 VAL A O 1
ATOM 1584 N N . PRO A 1 229 ? 10.582 16.790 -27.807 1.00 49.31 229 PRO A N 1
ATOM 1585 C CA . PRO A 1 229 ? 9.208 17.007 -28.293 1.00 49.31 229 PRO A CA 1
ATOM 1586 C C . PRO A 1 229 ? 8.712 15.993 -29.345 1.00 49.31 229 PRO A C 1
ATOM 1588 O O . PRO A 1 229 ? 7.512 15.732 -29.434 1.00 49.31 229 PRO A O 1
ATOM 1591 N N . SER A 1 230 ? 9.613 15.433 -30.158 1.00 52.31 230 SER A N 1
ATOM 1592 C CA . SER A 1 230 ? 9.279 14.494 -31.243 1.00 52.31 230 SER A CA 1
ATOM 1593 C C . SER A 1 230 ? 10.490 13.646 -31.658 1.00 52.31 230 SER A C 1
ATOM 1595 O O . SER A 1 230 ? 11.583 14.188 -31.828 1.00 52.31 230 SER A O 1
ATOM 1597 N N . VAL A 1 231 ? 10.292 12.333 -31.848 1.00 51.34 231 VAL A N 1
ATOM 1598 C CA . VAL A 1 231 ? 11.345 11.350 -32.199 1.00 51.34 231 VAL A CA 1
ATOM 1599 C C . VAL A 1 231 ? 10.990 10.596 -33.482 1.00 51.34 231 VAL A C 1
ATOM 1601 O O . VAL A 1 231 ? 9.859 10.120 -33.619 1.00 51.34 231 VAL A O 1
ATOM 1604 N N . LEU A 1 232 ? 11.975 10.427 -34.376 1.00 49.59 232 LEU A N 1
ATOM 1605 C CA . LEU A 1 232 ? 11.933 9.481 -35.497 1.00 49.59 232 LEU A CA 1
ATOM 1606 C C . LEU A 1 232 ? 13.062 8.452 -35.323 1.00 49.59 232 LEU A C 1
ATOM 1608 O O . LEU A 1 232 ? 14.227 8.740 -35.597 1.00 49.59 232 LEU A O 1
ATOM 1612 N N . ALA A 1 233 ? 12.711 7.264 -34.824 1.00 51.16 233 ALA A N 1
ATOM 1613 C CA . ALA A 1 233 ? 13.652 6.182 -34.529 1.00 51.16 233 ALA A CA 1
ATOM 1614 C C . ALA A 1 233 ? 13.471 5.007 -35.502 1.00 51.16 233 ALA A C 1
ATOM 1616 O O . ALA A 1 233 ? 12.351 4.527 -35.719 1.00 51.16 233 ALA A O 1
ATOM 1617 N N . LEU A 1 234 ? 14.587 4.542 -36.072 1.00 47.66 234 LEU A N 1
ATOM 1618 C CA . LEU A 1 234 ? 14.651 3.348 -36.928 1.00 47.66 234 LEU A CA 1
ATOM 1619 C C . LEU A 1 234 ? 15.365 2.161 -36.235 1.00 47.66 234 LEU A C 1
ATOM 1621 O O . LEU A 1 234 ? 15.297 1.051 -36.754 1.00 47.66 234 LEU A O 1
ATOM 1625 N N . GLY A 1 235 ? 16.011 2.388 -35.078 1.00 51.22 235 GLY A N 1
ATOM 1626 C CA . GLY A 1 235 ? 16.684 1.386 -34.227 1.00 51.22 235 GLY A CA 1
ATOM 1627 C C . GLY A 1 235 ? 15.940 1.068 -32.914 1.00 51.22 235 GLY A C 1
ATOM 1628 O O . GLY A 1 235 ? 14.750 1.362 -32.794 1.00 51.22 235 GLY A O 1
ATOM 1629 N N . SER A 1 236 ? 16.628 0.454 -31.938 1.00 48.91 236 SER A N 1
ATOM 1630 C CA . SER A 1 236 ? 16.079 0.095 -30.615 1.00 48.91 236 SER A CA 1
ATOM 1631 C C . SER A 1 236 ? 16.231 1.232 -29.599 1.00 48.91 236 SER A C 1
ATOM 1633 O O . SER A 1 236 ? 17.348 1.703 -29.381 1.00 48.91 236 SER A O 1
ATOM 1635 N N . VAL A 1 237 ? 15.136 1.649 -28.958 1.00 51.09 237 VAL A N 1
ATOM 1636 C CA . VAL A 1 237 ? 15.152 2.681 -27.903 1.00 51.09 237 VAL A CA 1
ATOM 1637 C C . VAL A 1 237 ? 14.492 2.144 -26.635 1.00 51.09 237 VAL A C 1
ATOM 1639 O O . VAL A 1 237 ? 13.382 1.611 -26.715 1.00 51.09 237 VAL A O 1
ATOM 1642 N N . GLU A 1 238 ? 15.150 2.281 -25.485 1.00 53.69 238 GLU A N 1
ATOM 1643 C CA . GLU A 1 238 ? 14.651 1.733 -24.215 1.00 53.69 238 GLU A CA 1
ATOM 1644 C C . GLU A 1 238 ? 13.536 2.615 -23.631 1.00 53.69 238 GLU A C 1
ATOM 1646 O O . GLU A 1 238 ? 12.394 2.169 -23.490 1.00 53.69 238 GLU A O 1
ATOM 1651 N N . MET A 1 239 ? 13.797 3.907 -23.408 1.00 48.75 239 MET A N 1
ATOM 1652 C CA . MET A 1 239 ? 12.825 4.822 -22.803 1.00 48.75 239 MET A CA 1
ATOM 1653 C C . MET A 1 239 ? 12.742 6.183 -23.509 1.00 48.75 239 MET A C 1
ATOM 1655 O O . MET A 1 239 ? 13.731 6.880 -23.745 1.00 48.75 239 MET A O 1
ATOM 1659 N N . VAL A 1 240 ? 11.510 6.603 -23.817 1.00 53.03 240 VAL A N 1
ATOM 1660 C CA . VAL A 1 240 ? 11.221 7.870 -24.506 1.00 53.03 240 VAL A CA 1
ATOM 1661 C C . VAL A 1 240 ? 10.154 8.675 -23.764 1.00 53.03 240 VAL A C 1
ATOM 1663 O O . VAL A 1 240 ? 9.028 8.211 -23.581 1.00 53.03 240 VAL A O 1
ATOM 1666 N N . LEU A 1 241 ? 10.466 9.923 -23.408 1.00 52.97 241 LEU A N 1
ATOM 1667 C CA . LEU A 1 241 ? 9.544 10.869 -22.764 1.00 52.97 241 LEU A CA 1
ATOM 1668 C C . LEU A 1 241 ? 9.127 11.976 -23.751 1.00 52.97 241 LEU A C 1
ATOM 1670 O O . LEU A 1 241 ? 9.694 13.068 -23.729 1.00 52.97 241 LEU A O 1
ATOM 1674 N N . VAL A 1 242 ? 8.150 11.707 -24.635 1.00 51.59 242 VAL A N 1
ATOM 1675 C CA . VAL A 1 242 ? 7.713 12.668 -25.678 1.00 51.59 242 VAL A CA 1
ATOM 1676 C C . VAL A 1 242 ? 6.184 12.788 -25.846 1.00 51.59 242 VAL A C 1
ATOM 1678 O O . VAL A 1 242 ? 5.455 11.825 -25.609 1.00 51.59 242 VAL A O 1
ATOM 1681 N N . PRO A 1 243 ? 5.671 13.935 -26.342 1.00 43.78 243 PRO A N 1
ATOM 1682 C CA . PRO A 1 243 ? 4.278 14.113 -26.778 1.00 43.78 243 PRO A CA 1
ATOM 1683 C C . PRO A 1 243 ? 3.840 13.299 -28.013 1.00 43.78 243 PRO A C 1
ATOM 1685 O O . PRO A 1 243 ? 2.640 13.090 -28.203 1.00 43.78 243 PRO A O 1
ATOM 1688 N N . SER A 1 244 ? 4.753 12.895 -28.906 1.00 45.16 244 SER A N 1
ATOM 1689 C CA . SER A 1 244 ? 4.428 12.203 -30.171 1.00 45.16 244 SER A CA 1
ATOM 1690 C C . SER A 1 244 ? 5.598 11.341 -30.675 1.00 45.16 244 SER A C 1
ATOM 1692 O O . SER A 1 244 ? 6.717 11.839 -30.776 1.00 45.16 244 SER A O 1
ATOM 1694 N N . VAL A 1 245 ? 5.342 10.071 -31.029 1.00 45.66 245 VAL A N 1
ATOM 1695 C CA . VAL A 1 245 ? 6.347 9.116 -31.550 1.00 45.66 245 VAL A CA 1
ATOM 1696 C C . VAL A 1 245 ? 5.899 8.553 -32.900 1.00 45.66 245 VAL A C 1
ATOM 1698 O O . VAL A 1 245 ? 4.763 8.093 -33.021 1.00 45.66 245 VAL A O 1
ATOM 1701 N N . LEU A 1 246 ? 6.798 8.525 -33.890 1.00 38.22 246 LEU A N 1
ATOM 1702 C CA . LEU A 1 246 ? 6.647 7.724 -35.111 1.00 38.22 246 LEU A CA 1
ATOM 1703 C C . LEU A 1 246 ? 7.871 6.805 -35.232 1.00 38.22 246 LEU A C 1
ATOM 1705 O O . LEU A 1 246 ? 8.928 7.217 -35.706 1.00 38.22 246 LEU A O 1
ATOM 1709 N N . ALA A 1 247 ? 7.730 5.574 -34.736 1.00 41.75 247 ALA A N 1
ATOM 1710 C CA . ALA A 1 247 ? 8.783 4.562 -34.715 1.00 41.75 247 ALA A CA 1
ATOM 1711 C C . ALA A 1 247 ? 8.483 3.449 -35.727 1.00 41.75 247 ALA A C 1
ATOM 1713 O O . ALA A 1 247 ? 7.340 3.006 -35.851 1.00 41.75 247 ALA A O 1
ATOM 1714 N N . LEU A 1 248 ? 9.518 2.996 -36.437 1.00 35.50 248 LEU A N 1
ATOM 1715 C CA . LEU A 1 248 ? 9.460 1.832 -37.335 1.00 35.50 248 LEU A CA 1
ATOM 1716 C C . LEU A 1 248 ? 10.276 0.634 -36.790 1.00 35.50 248 LEU A C 1
ATOM 1718 O O . LEU A 1 248 ? 10.301 -0.414 -37.432 1.00 35.50 248 LEU A O 1
ATOM 1722 N N . GLY A 1 249 ? 10.911 0.784 -35.616 1.00 42.69 249 GLY A N 1
ATOM 1723 C CA . GLY A 1 249 ? 11.667 -0.240 -34.870 1.00 42.69 249 GLY A CA 1
ATOM 1724 C C . GLY A 1 249 ? 11.076 -0.553 -33.479 1.00 42.69 249 GLY A C 1
ATOM 1725 O O . GLY A 1 249 ? 9.956 -0.143 -33.172 1.00 42.69 249 GLY A O 1
ATOM 1726 N N . SER A 1 250 ? 11.807 -1.294 -32.635 1.00 38.41 250 SER A N 1
ATOM 1727 C CA . SER A 1 250 ? 11.374 -1.699 -31.283 1.00 38.41 250 SER A CA 1
ATOM 1728 C C . SER A 1 250 ? 11.612 -0.597 -30.241 1.00 38.41 250 SER A C 1
ATOM 1730 O O . SER A 1 250 ? 12.754 -0.203 -30.013 1.00 38.41 250 SER A O 1
ATOM 1732 N N . VAL A 1 251 ? 10.546 -0.135 -29.585 1.00 43.59 251 VAL A N 1
ATOM 1733 C CA . VAL A 1 251 ? 10.603 0.795 -28.443 1.00 43.59 251 VAL A CA 1
ATOM 1734 C C . VAL A 1 251 ? 10.053 0.080 -27.212 1.00 43.59 251 VAL A C 1
ATOM 1736 O O . VAL A 1 251 ? 8.933 -0.431 -27.283 1.00 43.59 251 VAL A O 1
ATOM 1739 N N . GLU A 1 252 ? 10.808 0.026 -26.111 1.00 46.25 252 GLU A N 1
ATOM 1740 C CA . GLU A 1 252 ? 10.358 -0.684 -24.901 1.00 46.25 252 GLU A CA 1
ATOM 1741 C C . GLU A 1 252 ? 9.335 0.128 -24.094 1.00 46.25 252 GLU A C 1
ATOM 1743 O O . GLU A 1 252 ? 8.274 -0.398 -23.736 1.00 46.25 252 GLU A O 1
ATOM 1748 N N . MET A 1 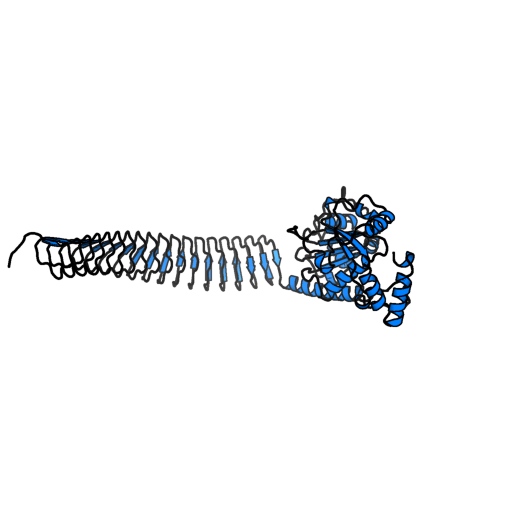253 ? 9.594 1.420 -23.854 1.00 45.16 253 MET A N 1
ATOM 1749 C CA . MET A 1 253 ? 8.691 2.283 -23.086 1.00 45.16 253 MET A CA 1
ATOM 1750 C C . MET A 1 253 ? 8.573 3.703 -23.663 1.00 45.16 253 MET A C 1
ATOM 1752 O O . MET A 1 253 ? 9.558 4.406 -23.873 1.00 45.16 253 MET A O 1
ATOM 1756 N N . VAL A 1 254 ? 7.333 4.167 -23.860 1.00 49.84 254 VAL A N 1
ATOM 1757 C CA . VAL A 1 254 ? 7.020 5.570 -24.187 1.00 49.84 254 VAL A CA 1
ATOM 1758 C C . VAL A 1 254 ? 6.174 6.168 -23.068 1.00 49.84 254 VAL A C 1
ATOM 1760 O O . VAL A 1 254 ? 5.006 5.807 -22.901 1.00 49.84 254 VAL A O 1
ATOM 1763 N N . LEU A 1 255 ? 6.736 7.114 -22.321 1.00 51.06 255 LEU A N 1
ATOM 1764 C CA . LEU A 1 255 ? 6.016 7.894 -21.319 1.00 51.06 255 LEU A CA 1
ATOM 1765 C C . LEU A 1 255 ? 5.570 9.215 -21.947 1.00 51.06 255 LEU A C 1
ATOM 1767 O O . LEU A 1 255 ? 6.324 10.174 -22.068 1.00 51.06 255 LEU A O 1
ATOM 1771 N N . VAL A 1 256 ? 4.308 9.284 -22.359 1.00 52.72 256 VAL A N 1
ATOM 1772 C CA . VAL A 1 256 ? 3.738 10.544 -22.846 1.00 52.72 256 VAL A CA 1
ATOM 1773 C C . VAL A 1 256 ? 3.377 11.402 -21.626 1.00 52.72 256 VAL A C 1
ATOM 1775 O O . VAL A 1 256 ? 2.707 10.888 -20.725 1.00 52.72 256 VAL A O 1
ATOM 1778 N N . PRO A 1 257 ? 3.720 12.705 -21.570 1.00 51.16 257 PRO A N 1
ATOM 1779 C CA . PRO A 1 257 ? 3.312 13.596 -20.473 1.00 51.16 257 PRO A CA 1
ATOM 1780 C C . PRO A 1 257 ? 1.803 13.565 -20.176 1.00 51.16 257 PRO A C 1
ATOM 1782 O O . PRO A 1 257 ? 1.373 13.788 -19.046 1.00 51.16 257 PRO A O 1
ATOM 1785 N N . SER A 1 258 ? 0.986 13.225 -21.177 1.00 50.66 258 SER A N 1
ATOM 1786 C CA . SER A 1 258 ? -0.451 13.003 -21.024 1.00 50.66 258 SER A CA 1
ATOM 1787 C C . SER A 1 258 ? -0.794 11.810 -20.124 1.00 50.66 258 SER A C 1
ATOM 1789 O O . SER A 1 258 ? -1.776 11.897 -19.399 1.00 50.66 258 SER A O 1
ATOM 1791 N N . VAL A 1 259 ? -0.008 10.729 -20.108 1.00 53.78 259 VAL A N 1
ATOM 1792 C CA . VAL A 1 259 ? -0.236 9.556 -19.243 1.00 53.78 259 VAL A CA 1
ATOM 1793 C C . VAL A 1 259 ? 0.019 9.910 -17.780 1.00 53.78 259 VAL A C 1
ATOM 1795 O O . VAL A 1 259 ? -0.817 9.600 -16.933 1.00 53.78 259 VAL A O 1
ATOM 1798 N N . LEU A 1 260 ? 1.105 10.632 -17.482 1.00 58.53 260 LEU A N 1
ATOM 1799 C CA . LEU A 1 260 ? 1.385 11.122 -16.126 1.00 58.53 260 LEU A CA 1
ATOM 1800 C C . LEU A 1 260 ? 0.340 12.152 -15.675 1.00 58.53 260 LEU A C 1
ATOM 1802 O O . LEU A 1 260 ? -0.188 12.052 -14.568 1.00 58.53 260 LEU A O 1
ATOM 1806 N N . ALA A 1 261 ? -0.045 13.088 -16.550 1.00 59.16 261 ALA A N 1
ATOM 1807 C CA . ALA A 1 261 ? -1.110 14.051 -16.263 1.00 59.16 261 ALA A CA 1
ATOM 1808 C C . ALA A 1 261 ? -2.472 13.369 -16.027 1.00 59.16 261 ALA A C 1
ATOM 1810 O O . ALA A 1 261 ? -3.222 13.759 -15.129 1.00 59.16 261 ALA A O 1
ATOM 1811 N N . LEU A 1 262 ? -2.791 12.320 -16.795 1.00 66.56 262 LEU A N 1
ATOM 1812 C CA . LEU A 1 262 ? -3.972 11.487 -16.565 1.00 66.56 262 LEU A CA 1
ATOM 1813 C C . LEU A 1 262 ? -3.872 10.736 -15.236 1.00 66.56 262 LEU A C 1
ATOM 1815 O O . LEU A 1 262 ? -4.874 10.675 -14.525 1.00 66.56 262 LEU A O 1
ATOM 1819 N N . GLY A 1 263 ? -2.693 10.219 -14.879 1.00 70.00 263 GLY A N 1
ATOM 1820 C CA . GLY A 1 263 ? -2.420 9.592 -13.585 1.00 70.00 263 GLY A CA 1
ATOM 1821 C C . GLY A 1 263 ? -2.731 10.529 -12.419 1.00 70.00 263 GLY A C 1
ATOM 1822 O O . GLY A 1 263 ? -3.553 10.188 -11.569 1.00 70.00 263 GLY A O 1
ATOM 1823 N N . ILE A 1 264 ? -2.189 11.750 -12.445 1.00 72.56 264 ILE A N 1
ATOM 1824 C CA . ILE A 1 264 ? -2.435 12.790 -11.429 1.00 72.56 264 ILE A CA 1
ATOM 1825 C C . ILE A 1 264 ? -3.928 13.144 -11.350 1.00 72.56 264 ILE A C 1
ATOM 1827 O O . ILE A 1 264 ? -4.511 13.204 -10.263 1.00 72.56 264 ILE A O 1
ATOM 1831 N N . GLN A 1 265 ? -4.592 13.330 -12.496 1.00 75.94 265 GLN A N 1
ATOM 1832 C CA . GLN A 1 265 ? -6.025 13.630 -12.520 1.00 75.94 265 GLN A CA 1
ATOM 1833 C C . GLN A 1 265 ? -6.863 12.479 -11.943 1.00 75.94 265 GLN A C 1
ATOM 1835 O O . GLN A 1 265 ? -7.826 12.714 -11.206 1.00 75.94 265 GLN A O 1
ATOM 1840 N N . CYS A 1 266 ? -6.523 11.232 -12.276 1.00 80.31 266 CYS A N 1
ATOM 1841 C CA . CYS A 1 266 ? -7.204 10.057 -11.742 1.00 80.31 266 CYS A CA 1
ATOM 1842 C C . CYS A 1 266 ? -6.959 9.921 -10.239 1.00 80.31 266 CYS A C 1
ATOM 1844 O O . CYS A 1 266 ? -7.909 9.658 -9.503 1.00 80.31 266 CYS A O 1
ATOM 1846 N N . GLN A 1 267 ? -5.734 10.173 -9.775 1.00 84.44 267 GLN A N 1
ATOM 1847 C CA . GLN A 1 267 ? -5.393 10.180 -8.356 1.00 84.44 267 GLN A CA 1
ATOM 1848 C C . GLN A 1 267 ? -6.258 11.188 -7.598 1.00 84.44 267 GLN A C 1
ATOM 1850 O O . GLN A 1 267 ? -6.909 10.813 -6.625 1.00 84.44 267 GLN A O 1
ATOM 1855 N N . HIS A 1 268 ? -6.351 12.434 -8.071 1.00 84.75 268 HIS A N 1
ATOM 1856 C CA . HIS A 1 268 ? -7.208 13.447 -7.452 1.00 84.75 268 HIS A CA 1
ATOM 1857 C C . HIS A 1 268 ? -8.681 13.001 -7.390 1.00 84.75 268 HIS A C 1
ATOM 1859 O O . HIS A 1 268 ? -9.347 13.142 -6.361 1.00 84.75 268 HIS A O 1
ATOM 1865 N N . ASN A 1 269 ? -9.194 12.410 -8.473 1.00 85.00 269 ASN A N 1
ATOM 1866 C CA . ASN A 1 269 ? -10.573 11.925 -8.528 1.00 85.00 269 ASN A CA 1
ATOM 1867 C C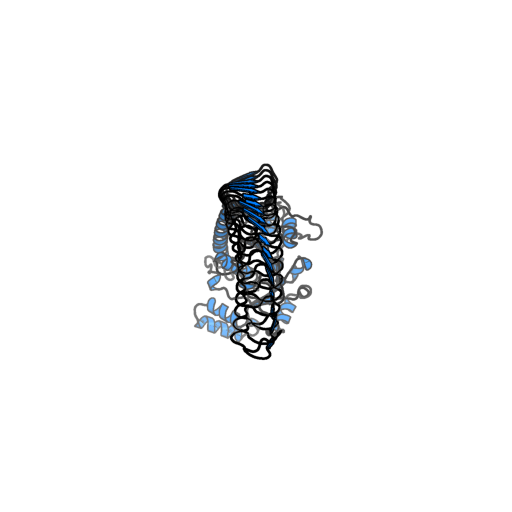 . ASN A 1 269 ? -10.825 10.760 -7.553 1.00 85.00 269 ASN A C 1
ATOM 1869 O O . ASN A 1 269 ? -11.878 10.716 -6.913 1.00 85.00 269 ASN A O 1
ATOM 1873 N N . ILE A 1 270 ? -9.874 9.831 -7.421 1.00 88.69 270 ILE A N 1
ATOM 1874 C CA . ILE A 1 270 ? -9.952 8.711 -6.472 1.00 88.69 270 ILE A CA 1
ATOM 1875 C C . ILE A 1 270 ? -9.865 9.228 -5.041 1.00 88.69 270 ILE A C 1
ATOM 1877 O O . ILE A 1 270 ? -10.719 8.869 -4.236 1.00 88.69 270 ILE A O 1
ATOM 1881 N N . LYS A 1 271 ? -8.909 10.115 -4.733 1.00 91.25 271 LYS A N 1
ATOM 1882 C CA . LYS A 1 271 ? -8.805 10.758 -3.415 1.00 91.25 271 LYS A CA 1
ATOM 1883 C C . LYS A 1 271 ? -10.134 11.419 -3.039 1.00 91.25 271 LYS A C 1
ATOM 1885 O O . LYS A 1 271 ? -10.692 11.113 -1.990 1.00 91.25 271 LYS A O 1
ATOM 1890 N N . SER A 1 272 ? -10.719 12.216 -3.935 1.00 88.62 272 SER A N 1
ATOM 1891 C CA . SER A 1 272 ? -12.026 12.850 -3.707 1.00 88.62 272 SER A CA 1
ATOM 1892 C C . SER A 1 272 ? -13.152 11.833 -3.460 1.00 88.62 272 SER A C 1
ATOM 1894 O O . SER A 1 272 ? -13.931 11.986 -2.515 1.00 88.62 272 SER A O 1
ATOM 1896 N N . HIS A 1 273 ? -13.219 10.764 -4.261 1.00 89.25 273 HIS A N 1
ATOM 1897 C CA . HIS A 1 273 ? -14.213 9.703 -4.091 1.00 89.25 273 HIS A CA 1
ATOM 1898 C C . HIS A 1 273 ? -14.065 8.976 -2.746 1.00 89.25 273 HIS A C 1
ATOM 1900 O O . HIS A 1 273 ? -15.055 8.783 -2.038 1.00 89.25 273 HIS A O 1
ATOM 1906 N N . LEU A 1 274 ? -12.839 8.612 -2.366 1.00 91.12 274 LEU A N 1
ATOM 1907 C CA . LEU A 1 274 ? -12.559 7.911 -1.114 1.00 91.12 274 LEU A CA 1
ATOM 1908 C C . LEU A 1 274 ? -12.769 8.805 0.109 1.00 91.12 274 LEU A C 1
ATOM 1910 O O . LEU A 1 274 ? -13.330 8.337 1.098 1.00 91.12 274 LEU A O 1
ATOM 1914 N N . MET A 1 275 ? -12.427 10.095 0.027 1.00 89.62 275 MET A N 1
ATOM 1915 C CA . MET A 1 275 ? -12.790 11.073 1.056 1.00 89.62 275 MET A CA 1
ATOM 1916 C C . MET A 1 275 ? -14.303 11.092 1.260 1.00 89.62 275 MET A C 1
ATOM 1918 O O . MET A 1 275 ? -14.771 10.992 2.387 1.00 89.62 275 MET A O 1
ATOM 1922 N N . GLN A 1 276 ? -15.099 11.164 0.191 1.00 86.81 276 GLN A N 1
ATOM 1923 C CA . GLN A 1 276 ? -16.558 11.138 0.327 1.00 86.81 276 GLN A CA 1
ATOM 1924 C C . GLN A 1 276 ? -17.071 9.811 0.908 1.00 86.81 276 GLN A C 1
ATOM 1926 O O . GLN A 1 276 ? -17.983 9.837 1.736 1.00 86.81 276 GLN A O 1
ATOM 1931 N N . LYS A 1 277 ? -16.480 8.672 0.512 1.00 88.19 277 LYS A N 1
ATOM 1932 C CA . LYS A 1 277 ? -16.872 7.329 0.976 1.00 88.19 277 LYS A CA 1
ATOM 1933 C C . LYS A 1 277 ? -16.558 7.102 2.460 1.00 88.19 277 LYS A C 1
ATOM 1935 O O . LYS A 1 277 ? -17.395 6.542 3.161 1.00 88.19 277 LYS A O 1
ATOM 1940 N N . PHE A 1 278 ? -15.387 7.527 2.940 1.00 88.69 278 PHE A N 1
ATOM 1941 C CA . PHE A 1 278 ? -14.889 7.175 4.280 1.00 88.69 278 PHE A CA 1
ATOM 1942 C C . PHE A 1 278 ? -14.914 8.304 5.307 1.00 88.69 278 PHE A C 1
ATOM 1944 O O . PHE A 1 278 ? -14.772 8.029 6.496 1.00 88.69 278 PHE A O 1
ATOM 1951 N N . ARG A 1 279 ? -15.133 9.560 4.901 1.00 84.88 279 ARG A N 1
ATOM 1952 C CA . ARG A 1 279 ? -15.201 10.682 5.849 1.00 84.88 279 ARG A CA 1
ATOM 1953 C C . ARG A 1 279 ? -16.364 10.555 6.823 1.00 84.88 279 ARG A C 1
ATOM 1955 O O . ARG A 1 279 ? -16.220 10.905 7.984 1.00 84.88 279 ARG A O 1
ATOM 1962 N N . ARG A 1 280 ? -17.525 10.083 6.365 1.00 79.94 280 ARG A N 1
ATOM 1963 C CA . ARG A 1 280 ? -18.735 9.961 7.189 1.00 79.94 280 ARG A CA 1
ATOM 1964 C C . ARG A 1 280 ? -19.003 8.501 7.507 1.00 79.94 280 ARG A C 1
ATOM 1966 O O . ARG A 1 280 ? -19.402 7.743 6.628 1.00 79.94 280 ARG A O 1
ATOM 1973 N N . VAL A 1 281 ? -18.821 8.128 8.769 1.00 74.50 281 VAL A N 1
ATOM 1974 C CA . VAL A 1 281 ? -19.005 6.752 9.248 1.00 74.50 281 VAL A CA 1
ATOM 1975 C C . VAL A 1 281 ? -20.094 6.732 10.321 1.00 74.50 281 VAL A C 1
ATOM 1977 O O . VAL A 1 281 ? -20.303 7.710 11.038 1.00 74.50 281 VAL A O 1
ATOM 1980 N N . PHE A 1 282 ? -20.836 5.628 10.401 1.00 64.31 282 PHE A N 1
ATOM 1981 C CA . PHE A 1 282 ? -21.797 5.409 11.477 1.00 64.31 282 PHE A CA 1
ATOM 1982 C C . PHE A 1 282 ? -21.103 4.772 12.672 1.00 64.31 282 PHE A C 1
ATOM 1984 O O . PHE A 1 282 ? -20.446 3.740 12.546 1.00 64.31 282 PHE A O 1
ATOM 1991 N N . GLU A 1 283 ? -21.293 5.367 13.841 1.00 57.28 283 GLU A N 1
ATOM 1992 C CA . GLU A 1 283 ? -20.778 4.828 15.087 1.00 57.28 283 GLU A CA 1
ATOM 1993 C C . GLU A 1 283 ? -21.847 3.967 15.784 1.00 57.28 283 GLU A C 1
ATOM 1995 O O . GLU A 1 283 ? -22.879 4.470 16.236 1.00 57.28 283 GLU A O 1
ATOM 2000 N N . GLY A 1 284 ? -21.610 2.656 15.882 1.00 60.94 284 GLY A N 1
ATOM 2001 C CA . GLY A 1 284 ? -22.523 1.718 16.545 1.00 60.94 284 GLY A CA 1
ATOM 2002 C C . GLY A 1 284 ? -23.785 1.390 15.732 1.00 60.94 284 GLY A C 1
ATOM 2003 O O . GLY A 1 284 ? -23.732 1.217 14.517 1.00 60.94 284 GLY A O 1
ATOM 2004 N N . ILE A 1 285 ? -24.936 1.247 16.407 1.00 53.75 285 ILE A N 1
ATOM 2005 C CA . ILE A 1 285 ? -26.220 0.955 15.746 1.00 53.75 285 ILE A CA 1
ATOM 2006 C C . ILE A 1 285 ? -26.684 2.216 15.014 1.00 53.75 285 ILE A C 1
ATOM 2008 O O . ILE A 1 285 ? -26.984 3.227 15.653 1.00 53.75 285 ILE A O 1
ATOM 2012 N N . ALA A 1 286 ? -26.763 2.140 13.683 1.00 49.66 286 ALA A N 1
ATOM 2013 C CA . ALA A 1 286 ? -27.142 3.251 12.820 1.00 49.66 286 ALA A CA 1
ATOM 2014 C C . ALA A 1 286 ? -28.496 3.855 13.237 1.00 49.66 286 ALA A C 1
ATOM 2016 O O . ALA A 1 286 ? -29.563 3.313 12.945 1.00 49.66 286 ALA A O 1
ATOM 2017 N N . LYS A 1 287 ? -28.464 5.010 13.909 1.00 53.25 287 LYS A N 1
ATOM 2018 C CA . LYS A 1 287 ? -29.631 5.887 14.028 1.00 53.25 287 LYS A CA 1
ATOM 2019 C C . LYS A 1 287 ? -29.713 6.707 12.745 1.00 53.25 287 LYS A C 1
ATOM 2021 O O . LYS A 1 287 ? -28.736 7.348 12.357 1.00 53.25 287 LYS A O 1
ATOM 2026 N N . ALA A 1 288 ? -30.862 6.664 12.072 1.00 42.94 288 ALA A N 1
ATOM 2027 C CA . ALA A 1 288 ? -31.077 7.371 10.813 1.00 42.94 288 ALA A CA 1
ATOM 2028 C C . ALA A 1 288 ? -30.663 8.854 10.932 1.00 42.94 288 ALA A C 1
ATOM 2030 O O . ALA A 1 288 ? -31.189 9.582 11.771 1.00 42.94 288 ALA A O 1
ATOM 2031 N N . GLY A 1 289 ? -29.705 9.285 10.103 1.00 49.06 289 GLY A N 1
ATOM 2032 C CA . GLY A 1 289 ? -29.320 10.693 9.945 1.00 49.06 289 GLY A CA 1
ATOM 2033 C C . GLY A 1 289 ? -28.120 11.205 10.757 1.00 49.06 289 GLY A C 1
ATOM 2034 O O . GLY A 1 289 ? -27.762 12.365 10.579 1.00 49.06 289 GLY A O 1
ATOM 2035 N N . GLN A 1 290 ? -27.465 10.396 11.601 1.00 58.00 290 GLN A N 1
ATOM 2036 C CA . GLN A 1 290 ? -26.278 10.828 12.365 1.00 58.00 290 GLN A CA 1
ATOM 2037 C C . GLN A 1 290 ? -25.006 10.114 11.894 1.00 58.00 290 GLN A C 1
ATOM 2039 O O . GLN A 1 290 ? -24.554 9.157 12.514 1.00 58.00 290 GLN A O 1
ATOM 2044 N N . SER A 1 291 ? -24.428 10.572 10.784 1.00 65.31 291 SER A N 1
ATOM 2045 C CA . SER A 1 291 ? -23.050 10.221 10.421 1.00 65.31 291 SER A CA 1
ATOM 2046 C C . SER A 1 291 ? -22.084 11.214 11.069 1.00 65.31 291 SER A C 1
ATOM 2048 O O . SER A 1 291 ? -22.259 12.423 10.883 1.00 65.31 291 SER A O 1
ATOM 2050 N N . THR A 1 292 ? -21.075 10.731 11.782 1.00 75.25 292 THR A N 1
ATOM 2051 C CA . THR A 1 292 ? -19.994 11.550 12.351 1.00 75.25 292 THR A CA 1
ATOM 2052 C C . THR A 1 292 ? -18.782 11.546 11.423 1.00 75.25 292 THR A C 1
ATOM 2054 O O . THR A 1 292 ? -18.603 10.612 10.634 1.00 75.25 292 THR A O 1
ATOM 2057 N N . ASP A 1 293 ? -17.984 12.618 11.458 1.00 83.81 293 ASP A N 1
ATOM 2058 C CA . ASP A 1 293 ? -16.709 12.634 10.739 1.00 83.81 293 ASP A CA 1
ATOM 2059 C C . ASP A 1 293 ? -15.779 11.612 11.407 1.00 83.81 293 ASP A C 1
ATOM 2061 O O . ASP A 1 293 ? -15.668 11.595 12.635 1.00 83.81 293 ASP A O 1
ATOM 2065 N N . LEU A 1 294 ? -15.150 10.731 10.627 1.00 85.56 294 LEU A N 1
ATOM 2066 C CA . LEU A 1 294 ? -14.269 9.689 11.156 1.00 85.56 294 LEU A CA 1
ATOM 2067 C C . LEU A 1 294 ? -13.171 10.293 12.036 1.00 85.56 294 LEU A C 1
ATOM 2069 O O . LEU A 1 294 ? -12.851 9.746 13.089 1.00 85.56 294 LEU A O 1
ATOM 2073 N N . ASN A 1 295 ? -12.640 11.450 11.641 1.00 86.00 295 ASN A N 1
ATOM 2074 C CA . ASN A 1 295 ? -11.594 12.136 12.392 1.00 86.00 295 ASN A CA 1
ATOM 2075 C C . ASN A 1 295 ? -12.065 12.637 13.771 1.00 86.00 295 ASN A C 1
ATOM 2077 O O . ASN A 1 295 ? -11.238 12.751 14.675 1.00 86.00 295 ASN A O 1
ATOM 2081 N N . ASP A 1 296 ? -13.366 12.891 13.960 1.00 84.38 296 ASP A N 1
ATOM 2082 C CA . ASP A 1 296 ? -13.905 13.411 15.224 1.00 84.38 296 ASP A CA 1
ATOM 2083 C C . ASP A 1 296 ? -13.889 12.354 16.338 1.00 84.38 296 ASP A C 1
ATOM 2085 O O . ASP A 1 296 ? -13.712 12.689 17.509 1.00 84.38 296 ASP A O 1
ATOM 2089 N N . PHE A 1 297 ? -14.086 11.079 15.986 1.00 84.31 297 PHE A N 1
ATOM 2090 C CA . PHE A 1 297 ? -14.190 9.986 16.959 1.00 84.31 297 PHE A CA 1
ATOM 2091 C C . PHE A 1 297 ? -13.058 8.960 16.868 1.00 84.31 297 PHE A C 1
ATOM 2093 O O . PHE A 1 297 ? -12.954 8.098 17.741 1.00 84.31 297 PHE A O 1
ATOM 2100 N N . TYR A 1 298 ? -12.209 9.023 15.838 1.00 88.75 298 TYR A N 1
ATOM 2101 C CA . TYR A 1 298 ? -11.086 8.104 15.710 1.00 88.75 298 TYR A CA 1
ATOM 2102 C C . TYR A 1 298 ? -10.088 8.304 16.853 1.00 88.75 298 TYR A C 1
ATOM 2104 O O . TYR A 1 298 ? -9.557 9.398 17.067 1.00 88.75 298 TYR A O 1
ATOM 2112 N N . THR A 1 299 ? -9.798 7.211 17.544 1.00 90.81 299 THR A N 1
ATOM 2113 C CA . THR A 1 299 ? -8.694 7.079 18.490 1.00 90.81 299 THR A CA 1
ATOM 2114 C C . THR A 1 299 ? -7.729 6.054 17.918 1.00 90.81 299 THR A C 1
ATOM 2116 O O . THR A 1 299 ? -8.159 5.041 17.363 1.00 90.81 299 THR A O 1
ATOM 2119 N N . GLU A 1 300 ? -6.432 6.331 18.013 1.00 90.88 300 GLU A N 1
ATOM 2120 C CA . GLU A 1 300 ? -5.411 5.442 17.470 1.00 90.88 300 GLU A CA 1
ATOM 2121 C C . GLU A 1 300 ? -5.486 4.064 18.140 1.00 90.88 300 GLU A C 1
ATOM 2123 O O . GLU A 1 300 ? -5.629 3.956 19.359 1.00 90.88 300 GLU A O 1
ATOM 2128 N N . LEU A 1 301 ? -5.442 3.007 17.329 1.00 91.88 301 LEU A N 1
ATOM 2129 C CA . LEU A 1 301 ? -5.472 1.626 17.801 1.00 91.88 301 LEU A CA 1
ATOM 2130 C C . LEU A 1 301 ? -4.053 1.151 18.109 1.00 91.88 301 LEU A C 1
ATOM 2132 O O . LEU A 1 301 ? -3.111 1.485 17.394 1.00 91.88 301 LEU A O 1
ATOM 2136 N N . PHE A 1 302 ? -3.905 0.332 19.147 1.00 89.69 302 PHE A N 1
ATOM 2137 C CA . PHE A 1 302 ? -2.635 -0.314 19.453 1.00 89.69 302 PHE A CA 1
ATOM 2138 C C . PHE A 1 302 ? -2.407 -1.491 18.498 1.00 89.69 302 PHE A C 1
ATOM 2140 O O . PHE A 1 302 ? -3.167 -2.468 18.504 1.00 89.69 302 PHE A O 1
ATOM 2147 N N . ILE A 1 303 ? -1.375 -1.367 17.664 1.00 92.06 303 ILE A N 1
ATOM 2148 C CA . ILE A 1 303 ? -0.976 -2.361 16.668 1.00 92.06 303 ILE A CA 1
ATOM 2149 C C . ILE A 1 303 ? 0.420 -2.849 17.021 1.00 92.06 303 ILE A C 1
ATOM 2151 O O . ILE A 1 303 ? 1.306 -2.035 17.283 1.00 92.06 303 ILE A O 1
ATOM 2155 N N . THR A 1 304 ? 0.625 -4.160 17.001 1.00 90.12 304 THR A N 1
ATOM 2156 C CA . THR A 1 304 ? 1.940 -4.766 17.237 1.00 90.12 304 THR A CA 1
ATOM 2157 C C . THR A 1 304 ? 2.295 -5.760 16.145 1.00 90.12 304 THR A C 1
ATOM 2159 O O . THR A 1 304 ? 1.422 -6.303 15.462 1.00 90.12 304 THR A O 1
ATOM 2162 N N . GLU A 1 305 ? 3.592 -5.964 15.933 1.00 86.56 305 GLU A N 1
ATOM 2163 C CA . GLU A 1 305 ? 4.084 -7.014 15.046 1.00 86.56 305 GLU A CA 1
ATOM 2164 C C . GLU A 1 305 ? 3.916 -8.389 15.703 1.00 86.56 305 GLU A C 1
ATOM 2166 O O . GLU A 1 305 ? 4.142 -8.554 16.905 1.00 86.56 305 GLU A O 1
ATOM 2171 N N . ARG A 1 306 ? 3.567 -9.401 14.907 1.00 76.81 306 ARG A N 1
ATOM 2172 C CA . ARG A 1 306 ? 3.659 -10.806 15.303 1.00 76.81 306 ARG A CA 1
ATOM 2173 C C . ARG A 1 306 ? 4.731 -11.538 14.518 1.00 76.81 306 ARG A C 1
ATOM 2175 O O . ARG A 1 306 ? 4.898 -11.349 13.316 1.00 76.81 306 ARG A O 1
ATOM 2182 N N . VAL A 1 307 ? 5.350 -12.508 15.186 1.00 66.06 307 VAL A N 1
ATOM 2183 C CA . VAL A 1 307 ? 6.230 -13.479 14.534 1.00 66.06 307 VAL A CA 1
ATOM 2184 C C . VAL A 1 307 ? 5.411 -14.319 13.545 1.00 66.06 307 VAL A C 1
ATOM 2186 O O . VAL A 1 307 ? 4.385 -14.897 13.917 1.00 66.06 307 VAL A O 1
ATOM 2189 N N . ARG A 1 308 ? 5.886 -14.435 12.292 1.00 60.69 308 ARG A N 1
ATOM 2190 C CA . ARG A 1 308 ? 5.195 -15.119 11.171 1.00 60.69 308 ARG A CA 1
ATOM 2191 C C . ARG A 1 308 ? 4.673 -16.538 11.489 1.00 60.69 308 ARG A C 1
ATOM 2193 O O . ARG A 1 308 ? 3.751 -17.000 10.828 1.00 60.69 308 ARG A O 1
ATOM 2200 N N . GLY A 1 309 ? 5.219 -17.234 12.492 1.00 54.19 309 GLY A N 1
ATOM 2201 C CA . GLY A 1 309 ? 4.824 -18.598 12.881 1.00 54.19 309 GLY A CA 1
ATOM 2202 C C . GLY A 1 309 ? 3.712 -18.721 13.939 1.00 54.19 309 GLY A C 1
ATOM 2203 O O . GLY A 1 309 ? 3.191 -19.820 14.137 1.00 54.19 309 GLY A O 1
ATOM 2204 N N . GLU A 1 310 ? 3.324 -17.637 14.621 1.00 53.75 310 GLU A N 1
ATOM 2205 C CA . GLU A 1 310 ? 2.386 -17.684 15.765 1.00 53.75 310 GLU A CA 1
ATOM 2206 C C . GLU A 1 310 ? 0.903 -17.560 15.374 1.00 53.75 310 GLU A C 1
ATOM 2208 O O . GLU A 1 310 ? 0.012 -17.636 16.220 1.00 53.75 310 GLU A O 1
ATOM 2213 N N . VAL A 1 311 ? 0.601 -17.386 14.087 1.00 54.25 311 VAL A N 1
ATOM 2214 C CA . VAL A 1 311 ? -0.773 -17.142 13.611 1.00 54.25 311 VAL A CA 1
ATOM 2215 C C . VAL A 1 311 ? -1.652 -18.405 13.692 1.00 54.25 311 VAL A C 1
ATOM 2217 O O . VAL A 1 311 ? -2.870 -18.313 13.808 1.00 54.25 311 VAL A O 1
ATOM 2220 N N . ASN A 1 312 ? -1.037 -19.595 13.712 1.00 49.31 312 ASN A N 1
ATOM 2221 C CA . ASN A 1 312 ? -1.704 -20.868 13.406 1.00 49.31 312 ASN A CA 1
ATOM 2222 C C . ASN A 1 312 ? -2.284 -21.666 14.592 1.00 49.31 312 ASN A C 1
ATOM 2224 O O . ASN A 1 312 ? -2.777 -22.771 14.365 1.00 49.31 312 ASN A O 1
ATOM 2228 N N . LYS A 1 313 ? -2.214 -21.206 15.852 1.00 51.59 313 LYS A N 1
ATOM 2229 C CA . LYS A 1 313 ? -2.512 -22.103 17.000 1.00 51.59 313 LYS A CA 1
ATOM 2230 C C . LYS A 1 313 ? -3.503 -21.611 18.055 1.00 51.59 313 LYS A C 1
ATOM 2232 O O . LYS A 1 313 ? -3.780 -22.365 18.991 1.00 51.59 313 LYS A O 1
ATOM 2237 N N . GLU A 1 314 ? -4.083 -20.419 17.934 1.00 53.12 314 GLU A N 1
ATOM 2238 C CA . GLU A 1 314 ? -4.830 -19.836 19.059 1.00 53.12 314 GLU A CA 1
ATOM 2239 C C . GLU A 1 314 ? -6.290 -19.505 18.726 1.00 53.12 314 GLU A C 1
ATOM 2241 O O . GLU A 1 314 ? -6.598 -18.778 17.789 1.00 53.12 314 GLU A O 1
ATOM 2246 N N . HIS A 1 315 ? -7.206 -20.062 19.529 1.00 58.69 315 HIS A N 1
ATOM 2247 C CA . HIS A 1 315 ? -8.616 -19.669 19.545 1.00 58.69 315 HIS A CA 1
ATOM 2248 C C . HIS A 1 315 ? -8.743 -18.218 20.030 1.00 58.69 315 HIS A C 1
ATOM 2250 O O . HIS A 1 315 ? -7.973 -17.799 20.896 1.00 58.69 315 HIS A O 1
ATOM 2256 N N . GLU A 1 316 ? -9.763 -17.488 19.563 1.00 60.41 316 GLU A N 1
ATOM 2257 C CA . GLU A 1 316 ? -10.005 -16.078 19.928 1.00 60.41 316 GLU A CA 1
ATOM 2258 C C . GLU A 1 316 ? -9.979 -15.835 21.452 1.00 60.41 316 GLU A C 1
ATOM 2260 O O . GLU A 1 316 ? -9.446 -14.827 21.905 1.00 60.41 316 GLU A O 1
ATOM 2265 N N . VAL A 1 317 ? -10.457 -16.797 22.252 1.00 56.34 317 VAL A N 1
ATOM 2266 C CA . VAL A 1 317 ? -10.437 -16.733 23.727 1.00 56.34 317 VAL A CA 1
ATOM 2267 C C . VAL A 1 317 ? -9.012 -16.729 24.292 1.00 56.34 317 VAL A C 1
ATOM 2269 O O . VAL A 1 317 ? -8.702 -15.930 25.171 1.00 56.34 317 VAL A O 1
ATOM 2272 N N . ARG A 1 318 ? -8.119 -17.578 23.766 1.00 58.12 318 ARG A N 1
ATOM 2273 C CA . ARG A 1 318 ? -6.721 -17.635 24.221 1.00 58.12 318 ARG A CA 1
ATOM 2274 C C . ARG A 1 318 ? -5.951 -16.382 23.823 1.00 58.12 318 ARG A C 1
ATOM 2276 O O . ARG A 1 318 ? -5.105 -15.948 24.586 1.00 58.12 318 ARG A O 1
ATOM 2283 N N . LEU A 1 319 ? -6.289 -15.761 22.694 1.00 59.38 319 LEU A N 1
ATOM 2284 C CA . LEU A 1 319 ? -5.662 -14.511 22.260 1.00 59.38 319 LEU A CA 1
ATOM 2285 C C . LEU A 1 319 ? -5.939 -13.355 23.221 1.00 59.38 319 LEU A C 1
ATOM 2287 O O . LEU A 1 319 ? -5.018 -12.616 23.564 1.00 59.38 319 LEU A O 1
ATOM 2291 N N . ILE A 1 320 ? -7.181 -13.241 23.697 1.00 59.88 320 ILE A N 1
ATOM 2292 C CA . ILE A 1 320 ? -7.571 -12.250 24.709 1.00 59.88 320 ILE A CA 1
ATOM 2293 C C . ILE A 1 320 ? -6.840 -12.531 26.033 1.00 59.88 320 ILE A C 1
ATOM 2295 O O . ILE A 1 320 ? -6.288 -11.619 26.651 1.00 59.88 320 ILE A O 1
ATOM 2299 N N . GLU A 1 321 ? -6.766 -13.799 26.451 1.00 56.47 321 GLU A N 1
ATOM 2300 C CA . GLU A 1 321 ? -6.057 -14.192 27.675 1.00 56.47 321 GLU A CA 1
ATOM 2301 C C . GLU A 1 321 ? -4.540 -13.950 27.589 1.00 56.47 321 GLU A C 1
ATOM 2303 O O . GLU A 1 321 ? -3.954 -13.421 28.535 1.00 56.47 321 GLU A O 1
ATOM 2308 N N . THR A 1 322 ? -3.896 -14.281 26.468 1.00 57.94 322 THR A N 1
ATOM 2309 C CA . THR A 1 322 ? -2.457 -14.067 26.242 1.00 57.94 322 THR A CA 1
ATOM 2310 C C . THR A 1 322 ? -2.125 -12.574 26.165 1.00 57.94 322 THR A C 1
ATOM 2312 O O . THR A 1 322 ? -1.151 -12.145 26.787 1.00 57.94 322 THR A O 1
ATOM 2315 N N . ALA A 1 323 ? -2.956 -11.766 25.492 1.00 56.84 323 ALA A N 1
ATOM 2316 C CA . ALA A 1 323 ? -2.814 -10.306 25.449 1.00 56.84 323 ALA A CA 1
ATOM 2317 C C . ALA A 1 323 ? -2.877 -9.678 26.850 1.00 56.84 323 ALA A C 1
ATOM 2319 O O . ALA A 1 323 ? -2.104 -8.780 27.162 1.00 56.84 323 ALA A O 1
ATOM 2320 N N . SER A 1 324 ? -3.752 -10.191 27.723 1.00 55.00 324 SER A N 1
ATOM 2321 C CA . SER A 1 324 ? -3.878 -9.698 29.101 1.00 55.00 324 SER A CA 1
ATOM 2322 C C . SER A 1 324 ? -2.687 -10.049 30.007 1.00 55.00 324 SER A C 1
ATOM 2324 O O . SER A 1 324 ? -2.527 -9.445 31.068 1.00 55.00 324 SER A O 1
ATOM 2326 N N . ARG A 1 325 ? -1.868 -11.042 29.623 1.00 50.75 325 ARG A N 1
ATOM 2327 C CA . ARG A 1 325 ? -0.762 -11.575 30.439 1.00 50.75 325 ARG A CA 1
ATOM 2328 C C . ARG A 1 325 ? 0.624 -11.085 30.011 1.00 50.75 325 ARG A C 1
ATOM 2330 O O . ARG A 1 325 ? 1.533 -11.139 30.838 1.00 50.75 325 ARG A O 1
ATOM 2337 N N . LYS A 1 326 ? 0.810 -10.629 28.766 1.00 55.81 326 LYS A N 1
ATOM 2338 C CA . LYS A 1 326 ? 2.098 -10.093 28.295 1.00 55.81 326 LYS A CA 1
ATOM 2339 C C . LYS A 1 326 ? 2.286 -8.639 28.765 1.00 55.81 326 LYS A C 1
ATOM 2341 O O . LYS A 1 326 ? 1.409 -7.809 28.528 1.00 55.81 326 LYS A O 1
ATOM 2346 N N . PRO A 1 327 ? 3.397 -8.292 29.440 1.00 48.59 327 PRO A N 1
ATOM 2347 C CA . PRO A 1 327 ? 3.672 -6.910 29.815 1.00 48.59 327 PRO A CA 1
ATOM 2348 C C . PRO A 1 327 ? 3.985 -6.058 28.574 1.00 48.59 327 PRO A C 1
ATOM 2350 O O . PRO A 1 327 ? 4.780 -6.453 27.727 1.00 48.59 327 PRO A O 1
ATOM 2353 N N . ALA A 1 328 ? 3.442 -4.837 28.513 1.00 49.88 328 ALA A N 1
ATOM 2354 C CA . ALA A 1 328 ? 3.601 -3.888 27.396 1.00 49.88 328 ALA A CA 1
ATOM 2355 C C . ALA A 1 328 ? 5.057 -3.479 27.060 1.00 49.88 328 ALA A C 1
ATOM 2357 O O . ALA A 1 328 ? 5.281 -2.741 26.109 1.00 49.88 328 ALA A O 1
ATOM 2358 N N . LYS A 1 329 ? 6.052 -3.923 27.841 1.00 46.47 329 LYS A N 1
ATOM 2359 C CA . LYS A 1 329 ? 7.478 -3.622 27.638 1.00 46.47 329 LYS A CA 1
ATOM 2360 C C . LYS A 1 329 ? 8.154 -4.469 26.553 1.00 46.47 329 LYS A C 1
ATOM 2362 O O . LYS A 1 329 ? 9.269 -4.128 26.176 1.00 46.47 329 LYS A O 1
ATOM 2367 N N . GLU A 1 330 ? 7.528 -5.551 26.091 1.00 56.94 330 GLU A N 1
ATOM 2368 C CA . GLU A 1 330 ? 8.148 -6.495 25.144 1.00 56.94 330 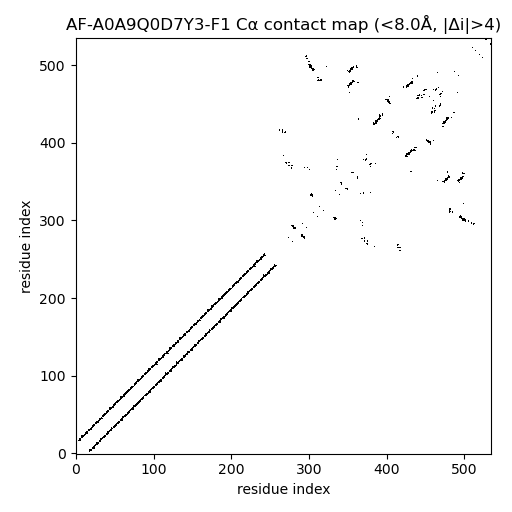GLU A CA 1
ATOM 2369 C C . GLU A 1 330 ? 7.645 -6.359 23.698 1.00 56.94 330 GLU A C 1
ATOM 2371 O O . GLU A 1 330 ? 8.246 -6.938 22.799 1.00 56.94 330 GLU A O 1
ATOM 2376 N N . GLU A 1 331 ? 6.574 -5.597 23.447 1.00 68.31 331 GLU A N 1
ATOM 2377 C CA . GLU A 1 331 ? 5.985 -5.458 22.108 1.00 68.31 331 GLU A CA 1
ATOM 2378 C C . GLU A 1 331 ? 6.308 -4.077 21.514 1.00 68.31 331 GLU A C 1
ATOM 2380 O O . GLU A 1 331 ? 6.073 -3.044 22.144 1.00 68.31 331 GLU A O 1
ATOM 2385 N N . THR A 1 332 ? 6.843 -4.048 20.293 1.00 73.56 332 THR A N 1
ATOM 2386 C CA . THR A 1 332 ? 7.088 -2.818 19.531 1.00 73.56 332 THR A CA 1
ATOM 2387 C C . THR A 1 332 ? 5.778 -2.326 18.906 1.00 73.56 332 THR A C 1
ATOM 2389 O O . THR A 1 332 ? 5.215 -3.013 18.047 1.00 73.56 332 THR A O 1
ATOM 2392 N N . PRO A 1 333 ? 5.253 -1.156 19.318 1.00 85.69 333 PRO A N 1
ATOM 2393 C CA . PRO A 1 333 ? 4.060 -0.599 18.702 1.00 85.69 333 PRO A CA 1
ATOM 2394 C C . PRO A 1 333 ? 4.371 -0.116 17.285 1.00 85.69 333 PRO A C 1
ATOM 2396 O O . PRO A 1 333 ? 5.376 0.558 17.054 1.00 85.69 333 PRO A O 1
ATOM 2399 N N . ILE A 1 334 ? 3.478 -0.426 16.350 1.00 89.44 334 ILE A N 1
ATOM 2400 C CA . ILE A 1 334 ? 3.522 0.067 14.975 1.00 89.44 334 ILE A CA 1
ATOM 2401 C C . ILE A 1 334 ? 2.475 1.166 14.844 1.00 89.44 334 ILE A C 1
ATOM 2403 O O . ILE A 1 334 ? 1.291 0.949 15.108 1.00 89.44 334 ILE A O 1
ATOM 2407 N N . LYS A 1 335 ? 2.902 2.348 14.410 1.00 90.81 335 LYS A N 1
ATOM 2408 C CA . LYS A 1 335 ? 1.970 3.4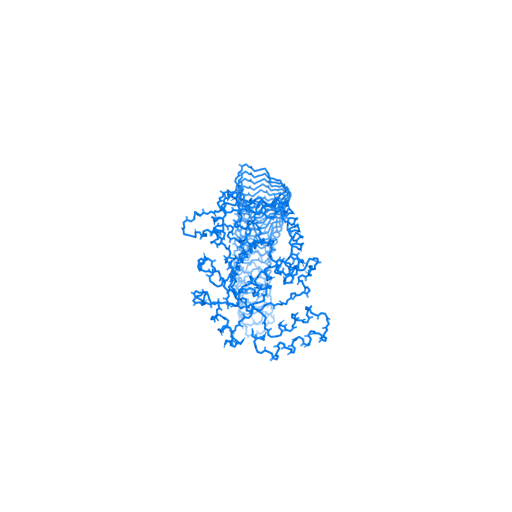09 14.042 1.00 90.81 335 LYS A CA 1
ATOM 2409 C C . LYS A 1 335 ? 1.334 3.119 12.691 1.00 90.81 335 LYS A C 1
ATOM 2411 O O . LYS A 1 335 ? 1.969 2.559 11.800 1.00 90.81 335 LYS A O 1
ATOM 2416 N N . LEU A 1 336 ? 0.104 3.589 12.501 1.00 90.44 336 LEU A N 1
ATOM 2417 C CA . LEU A 1 336 ? -0.619 3.402 11.241 1.00 90.44 336 LEU A CA 1
ATOM 2418 C C . LEU A 1 336 ? 0.122 4.003 10.031 1.00 90.44 336 LEU A C 1
ATOM 2420 O O . LEU A 1 336 ? 0.178 3.381 8.975 1.00 90.44 336 LEU A O 1
ATOM 2424 N N . GLU A 1 337 ? 0.720 5.183 10.200 1.00 89.12 337 GLU A N 1
ATOM 2425 C CA . GLU A 1 337 ? 1.500 5.879 9.161 1.00 89.12 337 GLU A CA 1
ATOM 2426 C C . GLU A 1 337 ? 2.752 5.103 8.717 1.00 89.12 337 GLU A C 1
ATOM 2428 O O . GLU A 1 337 ? 3.217 5.252 7.583 1.00 89.12 337 GLU A O 1
ATOM 2433 N N . ASP A 1 338 ? 3.265 4.241 9.595 1.00 90.00 338 ASP A N 1
ATOM 2434 C CA . ASP A 1 338 ? 4.497 3.483 9.405 1.00 90.00 338 ASP A CA 1
ATOM 2435 C C . ASP A 1 338 ? 4.234 2.036 8.974 1.00 90.00 338 ASP A C 1
ATOM 2437 O O . ASP A 1 338 ? 5.177 1.269 8.816 1.00 90.00 338 ASP A O 1
ATOM 2441 N N . ILE A 1 339 ? 2.974 1.648 8.736 1.00 91.38 339 ILE A N 1
ATOM 2442 C CA . ILE A 1 339 ? 2.611 0.243 8.508 1.00 91.38 339 ILE A CA 1
ATOM 2443 C C . ILE A 1 339 ? 3.344 -0.390 7.314 1.00 91.38 339 ILE A C 1
ATOM 2445 O O . ILE A 1 339 ? 3.682 -1.563 7.366 1.00 91.38 339 ILE A O 1
ATOM 2449 N N . PHE A 1 340 ? 3.634 0.379 6.260 1.00 89.88 340 PHE A N 1
ATOM 2450 C CA . PHE A 1 340 ? 4.392 -0.087 5.089 1.00 89.88 340 PHE A CA 1
ATOM 2451 C C . PHE A 1 340 ? 5.880 0.273 5.128 1.00 89.88 340 PHE A C 1
ATOM 2453 O O . PHE A 1 340 ? 6.598 -0.026 4.173 1.00 89.88 340 PHE A O 1
ATOM 2460 N N . LYS A 1 341 ? 6.354 0.939 6.184 1.00 87.88 341 LYS A N 1
ATOM 2461 C CA . LYS A 1 341 ? 7.773 1.267 6.316 1.00 87.88 341 LYS A CA 1
ATOM 2462 C C . LYS A 1 341 ? 8.547 0.032 6.785 1.00 87.88 341 LYS A C 1
ATOM 2464 O O . LYS A 1 341 ? 7.990 -0.801 7.501 1.00 87.88 341 LYS A O 1
ATOM 2469 N N . PRO A 1 342 ? 9.818 -0.115 6.378 1.00 82.88 342 PRO A N 1
ATOM 2470 C CA . PRO A 1 342 ? 10.653 -1.197 6.876 1.00 82.88 342 PRO A CA 1
ATOM 2471 C C . PRO A 1 342 ? 10.824 -1.080 8.394 1.00 82.88 342 PRO A C 1
ATOM 2473 O O . PRO A 1 342 ? 11.028 0.010 8.935 1.00 82.88 342 PRO A O 1
ATOM 2476 N N . LEU A 1 343 ? 10.735 -2.218 9.079 1.00 76.56 343 LEU A N 1
ATOM 2477 C CA . LEU A 1 343 ? 11.000 -2.310 10.511 1.00 76.56 343 LEU A CA 1
ATOM 2478 C C . LEU A 1 343 ? 12.508 -2.197 10.798 1.00 76.56 343 LEU A C 1
ATOM 2480 O O . LEU A 1 343 ? 13.323 -2.463 9.910 1.00 76.56 343 LEU A O 1
ATOM 2484 N N . PRO A 1 344 ? 12.913 -1.846 12.035 1.00 71.31 344 PRO A N 1
ATOM 2485 C CA . PRO A 1 344 ? 14.325 -1.783 12.405 1.00 71.31 344 PRO A CA 1
ATOM 2486 C C . PRO A 1 344 ? 15.041 -3.115 12.118 1.00 71.31 344 PRO A C 1
ATOM 2488 O O . PRO A 1 344 ? 14.723 -4.135 12.726 1.00 71.31 344 PRO A O 1
ATOM 2491 N N . GLY A 1 345 ? 16.008 -3.102 11.195 1.00 69.38 345 GLY A N 1
ATOM 2492 C CA . GLY A 1 345 ? 16.759 -4.292 10.772 1.00 69.38 345 GLY A CA 1
ATOM 2493 C C . GLY A 1 345 ? 16.257 -4.983 9.495 1.00 69.38 345 GLY A C 1
ATOM 2494 O O . GLY A 1 345 ? 16.817 -6.012 9.126 1.00 69.38 345 GLY A O 1
ATOM 2495 N N . GLN A 1 346 ? 15.238 -4.443 8.816 1.00 72.12 346 GLN A N 1
ATOM 2496 C CA . GLN A 1 346 ? 14.867 -4.830 7.448 1.00 72.12 346 GLN A CA 1
ATOM 2497 C C . GLN A 1 346 ? 15.295 -3.756 6.440 1.00 72.12 346 GLN A C 1
ATOM 2499 O O . GLN A 1 346 ? 15.011 -2.578 6.637 1.00 72.12 346 GLN A O 1
ATOM 2504 N N . ASP A 1 347 ? 15.908 -4.174 5.330 1.00 67.75 347 ASP A N 1
ATOM 2505 C CA . ASP A 1 347 ? 16.351 -3.259 4.264 1.00 67.75 347 ASP A CA 1
ATOM 2506 C C . ASP A 1 347 ? 15.232 -2.897 3.273 1.00 67.75 347 ASP A C 1
ATOM 2508 O O . ASP A 1 347 ? 15.291 -1.862 2.612 1.00 67.75 347 ASP A O 1
ATOM 2512 N N . GLN A 1 348 ? 14.195 -3.738 3.156 1.00 73.00 348 GLN A N 1
ATOM 2513 C CA . GLN A 1 348 ? 13.092 -3.544 2.211 1.00 73.00 348 GLN A CA 1
ATOM 2514 C C . GLN A 1 348 ? 11.721 -3.619 2.895 1.00 73.00 348 GLN A C 1
ATOM 2516 O O . GLN A 1 348 ? 11.520 -4.450 3.785 1.00 73.00 348 GLN A O 1
ATOM 2521 N N . PRO A 1 349 ? 10.752 -2.782 2.474 1.00 82.38 349 PRO A N 1
ATOM 2522 C CA . PRO A 1 349 ? 9.394 -2.833 2.993 1.00 82.38 349 PRO A CA 1
ATOM 2523 C C . PRO A 1 349 ? 8.698 -4.134 2.580 1.00 82.38 349 PRO A C 1
ATOM 2525 O O . PRO A 1 349 ? 8.849 -4.625 1.460 1.00 82.38 349 PRO A O 1
ATOM 2528 N N . SER A 1 350 ? 7.875 -4.677 3.476 1.00 87.69 350 SER A N 1
ATOM 2529 C CA . SER A 1 350 ? 7.078 -5.868 3.176 1.00 87.69 350 SER A CA 1
ATOM 2530 C C . SER A 1 350 ? 6.032 -5.578 2.095 1.00 87.69 350 SER A C 1
ATOM 2532 O O . SER A 1 350 ? 5.204 -4.682 2.254 1.00 87.69 350 SER A O 1
ATOM 2534 N N . ARG A 1 351 ? 6.023 -6.381 1.018 1.00 93.12 351 ARG A N 1
ATOM 2535 C CA . ARG A 1 351 ? 5.002 -6.303 -0.046 1.00 93.12 351 ARG A CA 1
ATOM 2536 C C . ARG A 1 351 ? 3.597 -6.548 0.504 1.00 93.12 351 ARG A C 1
ATOM 2538 O O . ARG A 1 351 ? 2.696 -5.755 0.250 1.00 93.12 351 ARG A O 1
ATOM 2545 N N . THR A 1 352 ? 3.424 -7.647 1.239 1.00 95.50 352 THR A N 1
ATOM 2546 C CA . THR A 1 352 ? 2.125 -8.094 1.758 1.00 95.50 352 THR A CA 1
ATOM 2547 C C . THR A 1 352 ? 2.114 -8.045 3.278 1.00 95.50 352 THR A C 1
ATOM 2549 O O . THR A 1 352 ? 2.930 -8.697 3.933 1.00 95.50 352 THR A O 1
ATOM 2552 N N . ILE A 1 353 ? 1.153 -7.317 3.834 1.00 95.44 353 ILE A N 1
ATOM 2553 C CA . ILE A 1 353 ? 0.909 -7.194 5.269 1.00 95.44 353 ILE A CA 1
ATOM 2554 C C . ILE A 1 353 ? -0.415 -7.873 5.590 1.00 95.44 353 ILE A C 1
ATOM 2556 O O . ILE A 1 353 ? -1.433 -7.588 4.960 1.00 95.44 353 ILE A O 1
ATOM 2560 N N . MET A 1 354 ? -0.422 -8.740 6.596 1.00 96.06 354 MET A N 1
ATOM 2561 C CA . MET A 1 354 ? -1.643 -9.329 7.130 1.00 96.06 354 MET A CA 1
ATOM 2562 C C . MET A 1 354 ? -1.905 -8.818 8.542 1.00 96.06 354 MET A C 1
ATOM 2564 O O . MET A 1 354 ? -1.141 -9.093 9.462 1.00 96.06 354 MET A O 1
ATOM 2568 N N . THR A 1 355 ? -3.022 -8.125 8.730 1.00 95.75 355 THR A N 1
ATOM 2569 C CA . THR A 1 355 ? -3.469 -7.645 10.034 1.00 95.75 355 THR A CA 1
ATOM 2570 C C . THR A 1 355 ? -4.556 -8.543 10.599 1.00 95.75 355 THR A C 1
ATOM 2572 O O . THR A 1 355 ? -5.651 -8.674 10.045 1.00 95.75 355 THR A O 1
ATOM 2575 N N . THR A 1 356 ? -4.264 -9.131 11.751 1.00 93.94 356 THR A N 1
ATOM 2576 C CA . THR A 1 356 ? -5.171 -10.006 12.490 1.00 93.94 356 THR A CA 1
ATOM 2577 C C . THR A 1 356 ? -5.771 -9.295 13.701 1.00 93.94 356 THR A C 1
ATOM 2579 O O . THR A 1 356 ? -5.276 -8.272 14.168 1.00 93.94 356 THR A O 1
ATOM 2582 N N . GLY A 1 357 ? -6.884 -9.813 14.208 1.00 91.31 357 GLY A N 1
ATOM 2583 C CA . GLY A 1 357 ? -7.501 -9.323 15.439 1.00 91.31 357 GLY A CA 1
ATOM 2584 C C . GLY A 1 357 ? -8.907 -9.876 15.617 1.00 91.31 357 GLY A C 1
ATOM 2585 O O . GLY A 1 357 ? -9.537 -10.314 14.648 1.00 91.31 357 GLY A O 1
ATOM 2586 N N . VAL A 1 358 ? -9.423 -9.847 16.843 1.00 89.94 358 VAL A N 1
ATOM 2587 C CA . VAL A 1 358 ? -10.764 -10.368 17.154 1.00 89.94 358 VAL A CA 1
ATOM 2588 C C . VAL A 1 358 ? -11.875 -9.567 16.457 1.00 89.94 358 VAL A C 1
ATOM 2590 O O . VAL A 1 358 ? -11.657 -8.479 15.903 1.00 89.94 358 VAL A O 1
ATOM 2593 N N . ALA A 1 359 ? -13.082 -10.128 16.413 1.00 89.19 359 ALA A N 1
ATOM 2594 C CA . ALA A 1 359 ? -14.240 -9.440 15.851 1.00 89.19 359 ALA A CA 1
ATOM 2595 C C . ALA A 1 359 ? -14.524 -8.127 16.605 1.00 89.19 359 ALA A C 1
ATOM 2597 O O . ALA A 1 359 ? -14.425 -8.067 17.825 1.00 89.19 359 ALA A O 1
ATOM 2598 N N . GLY A 1 360 ? -14.864 -7.062 15.873 1.00 87.38 360 GLY A N 1
ATOM 2599 C CA . GLY A 1 360 ? -15.204 -5.764 16.468 1.00 87.38 360 GLY A CA 1
ATOM 2600 C C . GLY A 1 360 ? -14.025 -4.929 16.986 1.00 87.38 360 GLY A C 1
ATOM 2601 O O . GLY A 1 360 ? -14.248 -3.797 17.393 1.00 87.38 360 GLY A O 1
ATOM 2602 N N . ILE A 1 361 ? -12.778 -5.415 16.908 1.00 89.81 361 ILE A N 1
ATOM 2603 C CA . ILE A 1 361 ? -11.603 -4.709 17.461 1.00 89.81 361 ILE A CA 1
ATOM 2604 C C . ILE A 1 361 ? -11.191 -3.433 16.697 1.00 89.81 361 ILE A C 1
ATOM 2606 O O . ILE A 1 361 ? -10.304 -2.712 17.135 1.00 89.81 361 ILE A O 1
ATOM 2610 N N . GLY A 1 362 ? -11.807 -3.159 15.539 1.00 92.06 362 GLY A N 1
ATOM 2611 C CA . GLY A 1 362 ? -11.561 -1.938 14.760 1.00 92.06 362 GLY A CA 1
ATOM 2612 C C . GLY A 1 362 ? -10.734 -2.099 13.478 1.00 92.06 362 GLY A C 1
ATOM 2613 O O . GLY A 1 362 ? -10.379 -1.090 12.883 1.00 92.06 362 GLY A O 1
ATOM 2614 N N . LYS A 1 363 ? -10.473 -3.325 12.994 1.00 94.81 363 LYS A N 1
ATOM 2615 C CA . LYS A 1 363 ? -9.700 -3.574 11.750 1.00 94.81 363 LYS A CA 1
ATOM 2616 C C . LYS A 1 363 ? -10.210 -2.789 10.525 1.00 94.81 363 LYS A C 1
ATOM 2618 O O . LYS A 1 363 ? -9.425 -2.132 9.859 1.00 94.81 363 LYS A O 1
ATOM 2623 N N . THR A 1 364 ? -11.520 -2.793 10.270 1.00 93.88 364 THR A N 1
ATOM 2624 C CA . THR A 1 364 ? -12.124 -2.036 9.154 1.00 93.88 364 THR A CA 1
ATOM 2625 C C . THR A 1 364 ? -12.046 -0.520 9.364 1.00 93.88 364 THR A C 1
ATOM 2627 O O . THR A 1 364 ? -11.834 0.245 8.431 1.00 93.88 364 THR A O 1
ATOM 2630 N N . VAL A 1 365 ? -12.187 -0.048 10.608 1.00 93.06 365 VAL A N 1
ATOM 2631 C CA . VAL A 1 365 ? -12.039 1.385 10.918 1.00 93.06 365 VAL A CA 1
ATOM 2632 C C . VAL A 1 365 ? -10.595 1.836 10.681 1.00 93.06 365 VAL A C 1
ATOM 2634 O O . VAL A 1 365 ? -10.373 2.943 10.198 1.00 93.06 365 VAL A O 1
ATOM 2637 N N . LEU A 1 366 ? -9.624 0.962 10.957 1.00 94.69 366 LEU A N 1
ATOM 2638 C CA . LEU A 1 366 ? -8.207 1.209 10.714 1.00 94.69 366 LEU A CA 1
ATOM 2639 C C . LEU A 1 366 ? -7.902 1.396 9.219 1.00 94.69 366 LEU A C 1
ATOM 2641 O O . LEU A 1 366 ? -7.258 2.375 8.842 1.00 94.69 366 LEU A O 1
ATOM 2645 N N . THR A 1 367 ? -8.407 0.509 8.358 1.00 95.94 367 THR A N 1
ATOM 2646 C CA . THR A 1 367 ? -8.216 0.614 6.900 1.00 95.94 367 THR A CA 1
ATOM 2647 C C . THR A 1 367 ? -8.929 1.829 6.308 1.00 95.94 367 THR A C 1
ATOM 2649 O O . THR A 1 367 ? -8.382 2.508 5.434 1.00 95.94 367 THR A O 1
ATOM 2652 N N . HIS A 1 368 ? -10.117 2.164 6.823 1.00 94.62 368 HIS A N 1
ATOM 2653 C CA . HIS A 1 368 ? -10.816 3.399 6.467 1.00 94.62 368 HIS A CA 1
ATOM 2654 C C . HIS A 1 368 ? -10.008 4.638 6.864 1.00 94.62 368 HIS A C 1
ATOM 2656 O O . HIS A 1 368 ? -9.892 5.560 6.057 1.00 94.62 368 HIS A O 1
ATOM 2662 N N . LYS A 1 369 ? -9.423 4.660 8.072 1.00 95.31 369 LYS A N 1
ATOM 2663 C CA . LYS A 1 369 ? -8.617 5.794 8.539 1.00 95.31 369 LYS A CA 1
ATOM 2664 C C . LYS A 1 369 ? -7.365 5.988 7.694 1.00 95.31 369 LYS A C 1
ATOM 2666 O O . LYS A 1 369 ? -7.123 7.106 7.255 1.00 95.31 369 LYS A O 1
ATOM 2671 N N . PHE A 1 370 ? -6.631 4.912 7.412 1.00 95.75 370 PHE A N 1
ATOM 2672 C CA . PHE A 1 370 ? -5.469 4.949 6.520 1.00 95.75 370 PHE A CA 1
ATOM 2673 C C . PHE A 1 370 ? -5.835 5.541 5.156 1.00 95.75 370 PHE A C 1
ATOM 2675 O O . PHE A 1 370 ? -5.190 6.466 4.668 1.00 95.75 370 PHE A O 1
ATOM 2682 N N . THR A 1 371 ? -6.926 5.045 4.566 1.00 95.81 371 THR A N 1
ATOM 2683 C CA . THR A 1 371 ? -7.388 5.513 3.257 1.00 95.81 371 THR A CA 1
ATOM 2684 C C . THR A 1 371 ? -7.803 6.984 3.295 1.00 95.81 371 THR A C 1
ATOM 2686 O O . THR A 1 371 ? -7.509 7.730 2.361 1.00 95.81 371 THR A O 1
ATOM 2689 N N . LEU A 1 372 ? -8.482 7.413 4.365 1.00 94.81 372 LEU A N 1
ATOM 2690 C CA . LEU A 1 372 ? -8.907 8.798 4.540 1.00 94.81 372 LEU A CA 1
ATOM 2691 C C . LEU A 1 372 ? -7.706 9.737 4.702 1.00 94.81 372 LEU A C 1
ATOM 2693 O O . LEU A 1 372 ? -7.662 10.759 4.025 1.00 94.81 372 LEU A O 1
ATOM 2697 N N . ASP A 1 373 ? -6.716 9.379 5.523 1.00 94.62 373 ASP A N 1
ATOM 2698 C CA . ASP A 1 373 ? -5.508 10.191 5.721 1.00 94.62 373 ASP A CA 1
ATOM 2699 C C . ASP A 1 373 ? -4.674 10.310 4.445 1.00 94.62 373 ASP A C 1
ATOM 2701 O O . ASP A 1 373 ? -4.196 11.400 4.120 1.00 94.62 373 ASP A O 1
ATOM 2705 N N . TRP A 1 374 ? -4.543 9.218 3.685 1.00 95.62 374 TRP A N 1
ATOM 2706 C CA . TRP A 1 374 ? -3.915 9.244 2.365 1.00 95.62 374 TRP A CA 1
ATOM 2707 C C . TRP A 1 374 ? -4.654 10.189 1.408 1.00 95.62 374 TRP A C 1
ATOM 2709 O O . TRP A 1 374 ? -4.031 11.008 0.720 1.00 95.62 374 TRP A O 1
ATOM 2719 N N . ALA A 1 375 ? -5.986 10.102 1.384 1.00 93.88 375 ALA A N 1
ATOM 2720 C CA . ALA A 1 375 ? -6.817 10.892 0.489 1.00 93.88 375 ALA A CA 1
ATOM 2721 C C . ALA A 1 375 ? -6.855 12.384 0.863 1.00 93.88 375 ALA A C 1
ATOM 2723 O O . ALA A 1 375 ? -6.886 13.232 -0.027 1.00 93.88 375 ALA A O 1
ATOM 2724 N N . GLU A 1 376 ? -6.780 12.704 2.157 1.00 92.38 376 GLU A N 1
ATOM 2725 C CA . GLU A 1 376 ? -6.670 14.069 2.692 1.00 92.38 376 GLU A CA 1
ATOM 2726 C C . GLU A 1 376 ? -5.261 14.669 2.559 1.00 92.38 376 GLU A C 1
ATOM 2728 O O . GLU A 1 376 ? -5.075 15.851 2.844 1.00 92.38 376 GLU A O 1
ATOM 2733 N N . GLY A 1 377 ? -4.268 13.884 2.128 1.00 91.69 377 GLY A N 1
ATOM 2734 C CA . GLY A 1 377 ? -2.890 14.355 1.987 1.00 91.69 377 GLY A CA 1
ATOM 2735 C C . GLY A 1 377 ? -2.095 14.387 3.297 1.00 91.69 377 GLY A C 1
ATOM 2736 O O . GLY A 1 377 ? -1.059 15.043 3.355 1.00 91.69 377 GLY A O 1
ATOM 2737 N N . LYS A 1 378 ? -2.572 13.721 4.356 1.00 92.31 378 LYS A N 1
ATOM 2738 C CA . LYS A 1 378 ? -1.982 13.774 5.706 1.00 92.31 378 LYS A CA 1
ATOM 2739 C C . LYS A 1 378 ? -0.828 12.795 5.907 1.00 92.31 378 LYS A C 1
ATOM 2741 O O . LYS A 1 378 ? 0.126 13.127 6.600 1.00 92.31 378 LYS A O 1
ATOM 2746 N N . ALA A 1 379 ? -0.921 11.599 5.328 1.00 92.88 379 ALA A N 1
ATOM 2747 C CA . ALA A 1 379 ? 0.059 10.527 5.505 1.00 92.88 379 ALA A CA 1
ATOM 2748 C C . ALA A 1 379 ? 0.251 9.721 4.212 1.00 92.88 379 ALA A C 1
ATOM 2750 O O . ALA A 1 379 ? -0.571 9.811 3.300 1.00 92.88 379 ALA A O 1
ATOM 2751 N N . ASN A 1 380 ? 1.335 8.940 4.137 1.00 91.81 380 ASN A N 1
ATOM 2752 C CA . ASN A 1 380 ? 1.579 7.951 3.076 1.00 91.81 380 ASN A CA 1
ATOM 2753 C C . ASN A 1 380 ? 1.545 8.521 1.642 1.00 91.81 380 ASN A C 1
ATOM 2755 O O . ASN A 1 380 ? 1.020 7.899 0.722 1.00 91.81 380 ASN A O 1
ATOM 2759 N N . GLN A 1 381 ? 2.084 9.731 1.444 1.00 89.62 381 GLN A N 1
ATOM 2760 C CA . GLN A 1 381 ? 2.131 10.385 0.126 1.00 89.62 381 GLN A CA 1
ATOM 2761 C C . GLN A 1 381 ? 3.193 9.792 -0.818 1.00 89.62 381 GLN A C 1
ATOM 2763 O O . GLN A 1 381 ? 3.280 10.215 -1.964 1.00 89.62 381 GLN A O 1
ATOM 2768 N N . ASP A 1 382 ? 3.957 8.796 -0.357 1.00 89.62 382 ASP A N 1
ATOM 2769 C CA . ASP A 1 382 ? 4.781 7.914 -1.192 1.00 89.62 382 ASP A CA 1
ATOM 2770 C C . ASP A 1 382 ? 3.944 6.942 -2.046 1.00 89.62 382 ASP A C 1
ATOM 2772 O O . ASP A 1 382 ? 4.475 6.286 -2.936 1.00 89.62 382 ASP A O 1
ATOM 2776 N N . ILE A 1 383 ? 2.639 6.828 -1.771 1.00 92.50 383 ILE A N 1
ATOM 2777 C CA . ILE A 1 383 ? 1.716 5.934 -2.473 1.00 92.50 383 ILE A CA 1
ATOM 2778 C C . ILE A 1 383 ? 0.872 6.726 -3.474 1.00 92.50 383 ILE A C 1
ATOM 2780 O O . ILE A 1 383 ? 0.124 7.640 -3.105 1.00 92.50 383 ILE A O 1
ATOM 2784 N N . ASP A 1 384 ? 0.914 6.307 -4.737 1.00 90.94 384 ASP A N 1
ATOM 2785 C CA . ASP A 1 384 ? 0.173 6.938 -5.828 1.00 90.94 384 ASP A CA 1
ATOM 2786 C C . ASP A 1 384 ? -1.313 6.593 -5.802 1.00 90.94 384 ASP A C 1
ATOM 2788 O O . ASP A 1 384 ? -2.149 7.463 -6.050 1.00 90.94 384 ASP A O 1
ATOM 2792 N N . PHE A 1 385 ? -1.664 5.343 -5.486 1.00 92.88 385 PHE A N 1
ATOM 2793 C CA . PHE A 1 385 ? -3.051 4.878 -5.467 1.00 92.88 385 PHE A CA 1
ATOM 2794 C C . PHE A 1 385 ? -3.318 3.942 -4.293 1.00 92.88 385 PHE A C 1
ATOM 2796 O O . PHE A 1 385 ? -2.648 2.926 -4.144 1.00 92.88 385 PHE A O 1
ATOM 2803 N N . THR A 1 386 ? -4.362 4.235 -3.518 1.00 95.19 386 THR A N 1
ATOM 2804 C CA . THR A 1 386 ? -4.922 3.303 -2.529 1.00 95.19 386 THR A CA 1
ATOM 2805 C C . THR A 1 386 ? -6.265 2.783 -3.030 1.00 95.19 386 THR A C 1
ATOM 2807 O O . THR A 1 386 ? -7.183 3.565 -3.277 1.00 95.19 386 THR A O 1
ATOM 2810 N N . LEU A 1 387 ? -6.380 1.464 -3.192 1.00 95.81 387 LEU A N 1
ATOM 2811 C CA . LEU A 1 387 ? -7.540 0.786 -3.773 1.00 95.81 387 LEU A CA 1
ATOM 2812 C C . LEU A 1 387 ? -8.133 -0.198 -2.750 1.00 95.81 387 LEU A C 1
ATOM 2814 O O . LEU A 1 387 ? -7.703 -1.353 -2.679 1.00 95.81 387 LEU A O 1
ATOM 2818 N N . PRO A 1 388 ? -9.084 0.254 -1.912 1.00 96.81 388 PRO A N 1
ATOM 2819 C CA . PRO A 1 388 ? -9.714 -0.595 -0.911 1.00 96.81 388 PRO A CA 1
ATOM 2820 C C . PRO A 1 388 ? -10.863 -1.426 -1.487 1.00 96.81 388 PRO A C 1
ATOM 2822 O O . PRO A 1 388 ? -11.795 -0.891 -2.090 1.00 96.81 388 PRO A O 1
ATOM 2825 N N . PHE A 1 389 ? -10.827 -2.723 -1.208 1.00 96.62 389 PHE A N 1
ATOM 2826 C CA . PHE A 1 389 ? -11.859 -3.706 -1.505 1.00 96.62 389 PHE A CA 1
ATOM 2827 C C . PHE A 1 389 ? -12.282 -4.409 -0.225 1.00 96.62 389 PHE A C 1
ATOM 2829 O O . PHE A 1 389 ? -11.452 -4.731 0.626 1.00 96.62 389 PHE A O 1
ATOM 2836 N N . THR A 1 390 ? -13.568 -4.722 -0.115 1.00 96.69 390 THR A N 1
ATOM 2837 C CA . THR A 1 390 ? -14.035 -5.688 0.882 1.00 96.69 390 THR A CA 1
ATOM 2838 C C . THR A 1 390 ? -14.231 -7.050 0.225 1.00 96.69 390 THR A C 1
ATOM 2840 O O . THR A 1 390 ? -14.747 -7.144 -0.893 1.00 96.69 390 THR A O 1
ATOM 2843 N N . PHE A 1 391 ? -13.905 -8.140 0.922 1.00 97.19 391 PHE A N 1
ATOM 2844 C CA . PHE A 1 391 ? -14.226 -9.477 0.405 1.00 97.19 391 PHE A CA 1
ATOM 2845 C C . PHE A 1 391 ? -15.737 -9.676 0.219 1.00 97.19 391 PHE A C 1
ATOM 2847 O O . PHE A 1 391 ? -16.155 -10.391 -0.689 1.00 97.19 391 PHE A O 1
ATOM 2854 N N . ARG A 1 392 ? -16.573 -8.972 0.998 1.00 95.94 392 ARG A N 1
ATOM 2855 C CA . ARG A 1 392 ? -18.029 -8.903 0.779 1.00 95.94 392 ARG A CA 1
ATOM 2856 C C . ARG A 1 392 ? -18.387 -8.433 -0.628 1.00 95.94 392 ARG A C 1
ATOM 2858 O O . ARG A 1 392 ? -19.216 -9.067 -1.274 1.00 95.94 392 ARG A O 1
ATOM 2865 N N . GLU A 1 393 ? -17.786 -7.336 -1.079 1.00 94.44 393 GLU A N 1
ATOM 2866 C CA . GLU A 1 393 ? -17.997 -6.785 -2.419 1.00 94.44 393 GLU A CA 1
ATOM 2867 C C . GLU A 1 393 ? -17.451 -7.732 -3.500 1.00 94.44 393 GLU A C 1
ATOM 2869 O O . GLU A 1 393 ? -18.143 -8.006 -4.480 1.00 94.44 393 GLU A O 1
ATOM 2874 N N . LEU A 1 394 ? -16.257 -8.299 -3.297 1.00 96.44 394 LEU A N 1
ATOM 2875 C CA . LEU A 1 394 ? -15.631 -9.229 -4.248 1.00 96.44 394 LEU A CA 1
ATOM 2876 C C . LEU A 1 394 ? -16.434 -10.528 -4.418 1.00 96.44 394 LEU A C 1
ATOM 2878 O O . LEU A 1 394 ? -16.575 -11.034 -5.532 1.00 96.44 394 LEU A O 1
ATOM 2882 N N . ASN A 1 395 ? -17.050 -11.031 -3.346 1.00 95.94 395 ASN A N 1
ATOM 2883 C CA . ASN A 1 395 ? -17.908 -12.217 -3.390 1.00 95.94 395 ASN A CA 1
ATOM 2884 C C . ASN A 1 395 ? -19.108 -12.063 -4.343 1.00 95.94 395 ASN A C 1
ATOM 2886 O O . ASN A 1 395 ? -19.605 -13.066 -4.858 1.00 95.94 395 ASN A O 1
ATOM 2890 N N . LEU A 1 396 ? -19.583 -10.834 -4.587 1.00 95.31 396 LEU A N 1
ATOM 2891 C CA . LEU A 1 396 ? -20.687 -10.561 -5.521 1.00 95.31 396 LEU A CA 1
ATOM 2892 C C . LEU A 1 396 ? -20.282 -10.768 -6.988 1.00 95.31 396 LEU A C 1
ATOM 2894 O O . LEU A 1 396 ? -21.145 -10.863 -7.861 1.00 95.31 396 LEU A O 1
ATOM 2898 N N . LEU A 1 397 ? -18.979 -10.833 -7.260 1.00 94.19 397 LEU A N 1
ATOM 2899 C CA . LEU A 1 397 ? -18.401 -10.951 -8.596 1.00 94.19 397 LEU A CA 1
ATOM 2900 C C . LEU A 1 397 ? -17.848 -12.352 -8.893 1.00 94.19 397 LEU A C 1
ATOM 2902 O O . LEU A 1 397 ? -17.339 -12.575 -9.983 1.00 94.19 397 LEU A O 1
ATOM 2906 N N . LYS A 1 398 ? -17.990 -13.307 -7.964 1.00 89.06 398 LYS A N 1
ATOM 2907 C CA . LYS A 1 398 ? -17.393 -14.654 -8.039 1.00 89.06 398 LYS A CA 1
ATOM 2908 C C . LYS A 1 398 ? -17.749 -15.468 -9.302 1.00 89.06 398 LYS A C 1
ATOM 2910 O O . LYS A 1 398 ? -16.998 -16.357 -9.671 1.00 89.06 398 LYS A O 1
ATOM 2915 N N . GLU A 1 399 ? -18.900 -15.205 -9.929 1.00 88.94 399 GLU A N 1
ATOM 2916 C CA . GLU A 1 399 ? -19.405 -15.931 -11.118 1.00 88.94 399 GLU A CA 1
ATOM 2917 C C . GLU A 1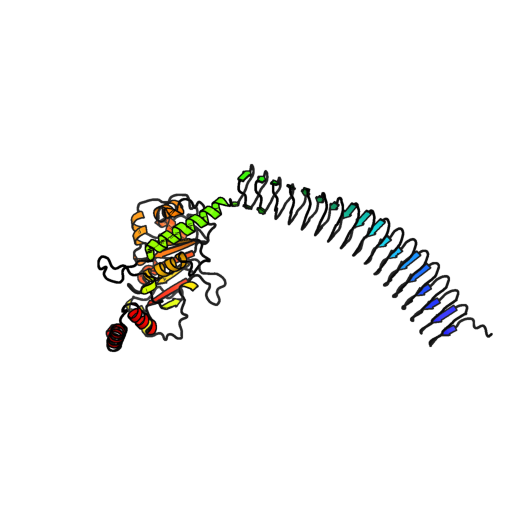 399 ? -19.105 -15.198 -12.434 1.00 88.94 399 GLU A C 1
ATOM 2919 O O . GLU A 1 399 ? -19.595 -15.584 -13.493 1.00 88.94 399 GLU A O 1
ATOM 2924 N N . LYS A 1 400 ? -18.344 -14.104 -12.372 1.00 92.31 400 LYS A N 1
ATOM 2925 C CA . LYS A 1 400 ? -17.997 -13.277 -13.523 1.00 92.31 400 LYS A CA 1
ATOM 2926 C C . LYS A 1 400 ? -16.495 -13.304 -13.746 1.00 92.31 400 LYS A C 1
ATOM 2928 O O . LYS A 1 400 ? -15.711 -13.422 -12.805 1.00 92.31 400 LYS A O 1
ATOM 2933 N N . GLU A 1 401 ? -16.121 -13.129 -15.001 1.00 95.50 401 GLU A N 1
ATOM 2934 C CA . GLU A 1 401 ? -14.736 -12.927 -15.393 1.00 95.50 401 GLU A CA 1
ATOM 2935 C C . GLU A 1 401 ? -14.467 -11.438 -15.568 1.00 95.50 401 GLU A C 1
ATOM 2937 O O . GLU A 1 401 ? -15.312 -10.688 -16.063 1.00 95.50 401 GLU A O 1
ATOM 2942 N N . PHE A 1 402 ? -13.288 -11.023 -15.131 1.00 94.69 402 PHE A N 1
ATOM 2943 C CA . PHE A 1 402 ? -12.795 -9.660 -15.229 1.00 94.69 402 PHE A CA 1
ATOM 2944 C C . PHE A 1 402 ? -11.313 -9.710 -15.559 1.00 94.69 402 PHE A C 1
ATOM 2946 O O . PHE A 1 402 ? -10.592 -10.588 -15.082 1.00 94.69 402 PHE A O 1
ATOM 2953 N N . SER A 1 403 ? -10.826 -8.754 -16.337 1.00 94.31 403 SER A N 1
ATOM 2954 C CA . SER A 1 403 ? -9.416 -8.391 -16.237 1.00 94.31 403 SER A CA 1
ATOM 2955 C C . SER A 1 403 ? -9.183 -7.576 -14.969 1.00 94.31 403 SER A C 1
ATOM 2957 O O . SER A 1 403 ? -10.129 -7.026 -14.393 1.00 94.31 403 SER A O 1
ATOM 2959 N N . LEU A 1 404 ? -7.931 -7.454 -14.517 1.00 93.44 404 LEU A N 1
ATOM 2960 C CA . LEU A 1 404 ? -7.647 -6.602 -13.361 1.00 93.44 404 LEU A CA 1
ATOM 2961 C C . LEU A 1 404 ? -8.118 -5.167 -13.626 1.00 93.44 404 LEU A C 1
ATOM 2963 O O . LEU A 1 404 ? -8.745 -4.558 -12.765 1.00 93.44 404 LEU A O 1
ATOM 2967 N N . MET A 1 405 ? -7.895 -4.654 -14.835 1.00 90.75 405 MET A N 1
ATOM 2968 C CA . MET A 1 405 ? -8.379 -3.331 -15.226 1.00 90.75 405 MET A CA 1
ATOM 2969 C C . MET A 1 405 ? -9.899 -3.211 -15.171 1.00 90.75 405 MET A C 1
ATOM 2971 O O . MET A 1 405 ? -10.418 -2.238 -14.629 1.00 90.75 405 MET A O 1
ATOM 2975 N N . GLU A 1 406 ? -10.629 -4.191 -15.704 1.00 91.38 406 GLU A N 1
ATOM 2976 C CA . GLU A 1 406 ? -12.093 -4.180 -15.667 1.00 91.38 406 GLU A CA 1
ATOM 2977 C C . GLU A 1 406 ? -12.619 -4.224 -14.230 1.00 91.38 406 GLU A C 1
ATOM 2979 O O . GLU A 1 406 ? -13.563 -3.498 -13.904 1.00 91.38 406 GLU A O 1
ATOM 2984 N N . LEU A 1 407 ? -11.980 -5.011 -13.359 1.00 93.38 407 LEU A N 1
ATOM 2985 C CA . LEU A 1 407 ? -12.308 -5.074 -11.937 1.00 93.38 407 LEU A CA 1
ATOM 2986 C C . LEU A 1 407 ? -12.078 -3.715 -11.258 1.00 93.38 407 LEU A C 1
ATOM 2988 O O . LEU A 1 407 ? -12.958 -3.214 -10.557 1.00 93.38 407 LEU A O 1
ATOM 2992 N N . LEU A 1 408 ? -10.935 -3.071 -11.508 1.00 91.81 408 LEU A N 1
ATOM 2993 C CA . LEU A 1 408 ? -10.634 -1.743 -10.969 1.00 91.81 408 LEU A CA 1
ATOM 2994 C C . LEU A 1 408 ? -11.621 -0.686 -11.482 1.00 91.81 408 LEU A C 1
ATOM 2996 O O . LEU A 1 408 ? -12.155 0.089 -10.690 1.00 91.81 408 LEU A O 1
ATOM 3000 N N . HIS A 1 409 ? -11.942 -0.698 -12.777 1.00 88.25 409 HIS A N 1
ATOM 3001 C CA . HIS A 1 409 ? -12.915 0.213 -13.384 1.00 88.25 409 HIS A CA 1
ATOM 3002 C C . HIS A 1 409 ? -14.341 0.002 -12.860 1.00 88.25 409 HIS A C 1
ATOM 3004 O O . HIS A 1 409 ? -15.133 0.951 -12.854 1.00 88.25 409 HIS A O 1
ATOM 3010 N N . HIS A 1 410 ? -14.681 -1.225 -12.451 1.00 89.81 410 HIS A N 1
ATOM 3011 C CA . HIS A 1 410 ? -15.977 -1.557 -11.868 1.00 89.81 410 HIS A CA 1
ATOM 3012 C C . HIS A 1 410 ? -16.177 -0.869 -10.512 1.00 89.81 410 HIS A C 1
ATOM 3014 O O . HIS A 1 410 ? -17.233 -0.282 -10.276 1.00 89.81 410 HIS A O 1
ATOM 3020 N N . PHE A 1 411 ? -15.159 -0.896 -9.648 1.00 87.81 411 PHE A N 1
ATOM 3021 C CA . PHE A 1 411 ? -15.224 -0.296 -8.310 1.00 87.81 411 PHE A CA 1
ATOM 3022 C C . PHE A 1 411 ? -14.850 1.188 -8.284 1.00 87.81 411 PHE A C 1
ATOM 3024 O O . PHE A 1 411 ? -15.417 1.959 -7.510 1.00 87.81 411 PHE A O 1
ATOM 3031 N N . PHE A 1 412 ? -13.935 1.601 -9.155 1.00 86.69 412 PHE A N 1
ATOM 3032 C CA . PHE A 1 412 ? -13.397 2.953 -9.223 1.00 86.69 412 PHE A CA 1
ATOM 3033 C C . PHE A 1 412 ? -13.576 3.496 -10.633 1.00 86.69 412 PHE A C 1
ATOM 3035 O O . PHE A 1 412 ? -12.638 3.529 -11.426 1.00 86.69 412 PHE A O 1
ATOM 3042 N N . ILE A 1 413 ? -14.775 3.969 -10.972 1.00 79.00 413 ILE A N 1
ATOM 3043 C CA . ILE A 1 413 ? -15.059 4.503 -12.316 1.00 79.00 413 ILE A CA 1
ATOM 3044 C C . ILE A 1 413 ? -14.098 5.635 -12.729 1.00 79.00 413 ILE A C 1
ATOM 3046 O O . ILE A 1 413 ? -13.839 5.842 -13.914 1.00 79.00 413 ILE A O 1
ATOM 3050 N N . GLN A 1 414 ? -13.532 6.334 -11.742 1.00 74.56 414 GLN A N 1
ATOM 3051 C CA . GLN A 1 414 ? -12.530 7.389 -11.880 1.00 74.56 414 GLN A CA 1
ATOM 3052 C C . GLN A 1 414 ? -11.212 6.885 -12.484 1.00 74.56 414 GLN A C 1
ATOM 3054 O O . GLN A 1 414 ? -10.467 7.681 -13.048 1.00 74.56 414 GLN A O 1
ATOM 3059 N N . THR A 1 415 ? -10.939 5.582 -12.390 1.00 69.75 415 THR A N 1
ATOM 3060 C CA . THR A 1 415 ? -9.717 4.949 -12.893 1.00 69.75 415 THR A CA 1
ATOM 3061 C C . THR A 1 415 ? -9.775 4.553 -14.368 1.00 69.75 415 THR A C 1
ATOM 3063 O O . THR A 1 415 ? -8.745 4.198 -14.919 1.00 69.75 415 THR A O 1
ATOM 3066 N N . LYS A 1 416 ? -10.923 4.697 -15.052 1.00 70.62 416 LYS A N 1
ATOM 3067 C CA . LYS A 1 416 ? -11.117 4.293 -16.465 1.00 70.62 416 LYS A CA 1
ATOM 3068 C C . LYS A 1 416 ? -10.109 4.855 -17.474 1.00 70.62 416 LYS A C 1
ATOM 3070 O O . LYS A 1 416 ? -10.071 4.398 -18.612 1.00 70.62 416 LYS A O 1
ATOM 3075 N N . ARG A 1 417 ? -9.363 5.896 -17.100 1.00 63.91 417 ARG A N 1
ATOM 3076 C CA . ARG A 1 417 ? -8.357 6.551 -17.949 1.00 63.91 417 ARG A CA 1
ATOM 3077 C C . ARG A 1 417 ? -6.929 6.078 -17.648 1.00 63.91 417 ARG A C 1
ATOM 3079 O O . ARG A 1 417 ? -6.015 6.504 -18.346 1.00 63.91 417 ARG A O 1
ATOM 3086 N N . ILE A 1 418 ? -6.734 5.234 -16.631 1.00 68.88 418 ILE A N 1
ATOM 3087 C CA . ILE A 1 418 ? -5.443 4.638 -16.280 1.00 68.88 418 ILE A CA 1
ATOM 3088 C C . ILE A 1 418 ? -5.251 3.388 -17.139 1.00 68.88 418 ILE A C 1
ATOM 3090 O O . ILE A 1 418 ? -6.014 2.432 -17.048 1.00 68.88 418 ILE A O 1
ATOM 3094 N N . LEU A 1 419 ? -4.216 3.406 -17.978 1.00 63.28 419 LEU A N 1
ATOM 3095 C CA . LEU A 1 419 ? -3.895 2.312 -18.900 1.00 63.28 419 LEU A CA 1
ATOM 3096 C C . LEU A 1 419 ? -2.720 1.439 -18.424 1.00 63.28 419 LEU A C 1
ATOM 3098 O O . LEU A 1 419 ? -2.450 0.401 -19.017 1.00 63.28 419 LEU A O 1
ATOM 3102 N N . ARG A 1 420 ? -1.998 1.851 -17.378 1.00 69.94 420 ARG A N 1
ATOM 3103 C CA . ARG A 1 420 ? -0.823 1.148 -16.842 1.00 69.94 420 ARG A CA 1
ATOM 3104 C C . ARG A 1 420 ? -0.720 1.420 -15.345 1.00 69.94 420 ARG A C 1
ATOM 3106 O O . ARG A 1 420 ? -0.460 2.550 -14.951 1.00 69.94 420 ARG A O 1
ATOM 3113 N N . TYR A 1 421 ? -0.988 0.412 -14.519 1.00 75.38 421 TYR A N 1
ATOM 3114 C CA . TYR A 1 421 ? -0.885 0.512 -13.053 1.00 75.38 421 TYR A CA 1
ATOM 3115 C C . TYR A 1 421 ? 0.504 0.150 -12.528 1.00 75.38 421 TYR A C 1
ATOM 3117 O O . TYR A 1 421 ? 0.850 0.500 -11.408 1.00 75.38 421 TYR A O 1
ATOM 3125 N N . ASP A 1 422 ? 1.292 -0.539 -13.343 1.00 75.81 422 ASP A N 1
ATOM 3126 C CA . ASP A 1 422 ? 2.666 -0.960 -13.085 1.00 75.81 422 ASP A CA 1
ATOM 3127 C C . ASP A 1 422 ? 3.658 0.209 -12.968 1.00 75.81 422 ASP A C 1
ATOM 3129 O O . ASP A 1 422 ? 4.704 0.051 -12.352 1.00 75.81 422 ASP A O 1
ATOM 3133 N N . LEU A 1 423 ? 3.304 1.385 -13.495 1.00 77.25 423 LEU A N 1
ATOM 3134 C CA . LEU A 1 423 ? 4.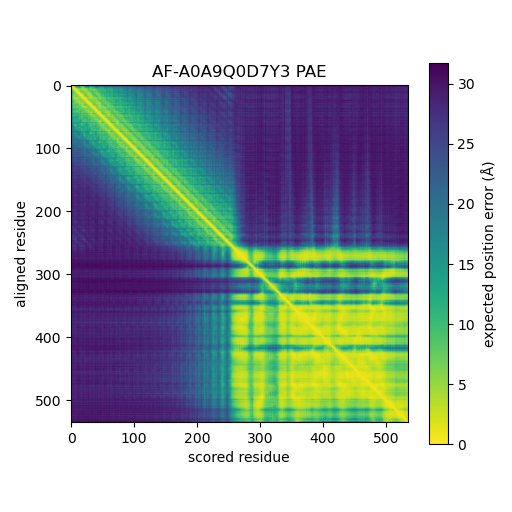098 2.616 -13.395 1.00 77.25 423 LEU A CA 1
ATOM 3135 C C . LEU A 1 423 ? 3.917 3.365 -12.066 1.00 77.25 423 LEU A C 1
ATOM 3137 O O . LEU A 1 423 ? 4.578 4.375 -11.847 1.00 77.25 423 LEU A O 1
ATOM 3141 N N . PHE A 1 424 ? 2.995 2.920 -11.211 1.00 85.44 424 PHE A N 1
ATOM 3142 C CA . PHE A 1 424 ? 2.595 3.640 -10.007 1.00 85.44 424 PHE A CA 1
ATOM 3143 C C . PHE A 1 424 ? 2.789 2.786 -8.757 1.00 85.44 424 PHE A C 1
ATOM 3145 O O . PHE A 1 424 ? 2.600 1.565 -8.777 1.00 85.44 424 PHE A O 1
ATOM 3152 N N . GLN A 1 425 ? 3.072 3.432 -7.628 1.00 90.94 425 GLN A N 1
ATOM 3153 C CA . GLN A 1 425 ? 3.057 2.763 -6.334 1.00 90.94 425 GLN A CA 1
ATOM 3154 C C . GLN A 1 425 ? 1.606 2.560 -5.879 1.00 90.94 425 GLN A C 1
ATOM 3156 O O . GLN A 1 425 ? 0.975 3.441 -5.291 1.00 90.94 425 GLN A O 1
ATOM 3161 N N . VAL A 1 426 ? 1.066 1.374 -6.155 1.00 93.88 426 VAL A N 1
ATOM 3162 C CA . VAL A 1 426 ? -0.313 1.003 -5.807 1.00 93.88 426 VAL A CA 1
ATOM 3163 C C . VAL A 1 426 ? -0.349 0.213 -4.499 1.00 93.88 426 VAL A C 1
ATOM 3165 O O . VAL A 1 426 ? 0.468 -0.683 -4.282 1.00 93.88 426 VAL A O 1
ATOM 3168 N N . VAL A 1 427 ? -1.327 0.513 -3.645 1.00 96.69 427 VAL A N 1
ATOM 3169 C CA . VAL A 1 427 ? -1.690 -0.266 -2.457 1.00 96.69 427 VAL A CA 1
ATOM 3170 C C . VAL A 1 427 ? -3.088 -0.846 -2.639 1.00 96.69 427 VAL A C 1
ATOM 3172 O O . VAL A 1 427 ? -4.059 -0.106 -2.807 1.00 96.69 427 VAL A O 1
ATOM 3175 N N . PHE A 1 428 ? -3.204 -2.166 -2.535 1.00 97.75 428 PHE A N 1
ATOM 3176 C CA . PHE A 1 428 ? -4.479 -2.870 -2.437 1.00 97.75 428 PHE A CA 1
ATOM 3177 C C . PHE A 1 428 ? -4.797 -3.159 -0.976 1.00 97.75 428 PHE A C 1
ATOM 3179 O O . PHE A 1 428 ? -4.020 -3.825 -0.293 1.00 97.75 428 PHE A O 1
ATOM 3186 N N . ILE A 1 429 ? -5.953 -2.698 -0.502 1.00 98.31 429 ILE A N 1
ATOM 3187 C CA . ILE A 1 429 ? -6.454 -3.063 0.826 1.00 98.31 429 ILE A CA 1
ATOM 3188 C C . ILE A 1 429 ? -7.570 -4.084 0.636 1.00 98.31 429 ILE A C 1
ATOM 3190 O O . ILE A 1 429 ? -8.564 -3.781 -0.014 1.00 98.31 429 ILE A O 1
ATOM 3194 N N . LEU A 1 430 ? -7.405 -5.283 1.186 1.00 98.25 430 LEU A N 1
ATOM 3195 C CA . LEU A 1 430 ? -8.362 -6.384 1.119 1.00 98.25 430 LEU A CA 1
ATOM 3196 C C . LEU A 1 430 ? -8.952 -6.612 2.517 1.00 98.25 430 LEU A C 1
ATOM 3198 O O . LEU A 1 430 ? -8.379 -7.321 3.349 1.00 98.25 430 LEU A O 1
ATOM 3202 N N . ASP A 1 431 ? -10.082 -5.964 2.792 1.00 98.06 431 ASP A N 1
ATOM 3203 C CA . ASP A 1 431 ? -10.717 -5.975 4.111 1.00 98.06 431 ASP A CA 1
ATOM 3204 C C . ASP A 1 431 ? -11.658 -7.178 4.291 1.00 98.06 431 ASP A C 1
ATOM 3206 O O . ASP A 1 431 ? -12.538 -7.434 3.459 1.00 98.06 431 ASP A O 1
ATOM 3210 N N . GLY A 1 432 ? -11.493 -7.894 5.407 1.00 97.06 432 GLY A N 1
ATOM 3211 C CA . GLY A 1 432 ? -12.411 -8.943 5.857 1.00 97.06 432 GLY A CA 1
ATOM 3212 C C . GLY A 1 432 ? -12.238 -10.295 5.163 1.00 97.06 432 GLY A C 1
ATOM 3213 O O . GLY A 1 432 ? -13.221 -10.875 4.706 1.00 97.06 432 GLY A O 1
ATOM 3214 N N . LEU A 1 433 ? -11.012 -10.823 5.086 1.00 97.56 433 LEU A N 1
ATOM 3215 C CA . LEU A 1 433 ? -10.737 -12.159 4.522 1.00 97.56 433 LEU A CA 1
ATOM 3216 C C . LEU A 1 433 ? -11.535 -13.278 5.213 1.00 97.56 433 LEU A C 1
ATOM 3218 O O . LEU A 1 433 ? -11.887 -14.263 4.569 1.00 97.56 433 LEU A O 1
ATOM 3222 N N . ASP A 1 434 ? -11.898 -13.119 6.489 1.00 95.50 434 ASP A N 1
ATOM 3223 C CA . ASP A 1 434 ? -12.793 -14.043 7.199 1.00 95.50 434 ASP A CA 1
ATOM 3224 C C . ASP A 1 434 ? -14.188 -14.169 6.568 1.00 95.50 434 ASP A C 1
ATOM 3226 O O . ASP A 1 434 ? -14.932 -15.099 6.878 1.00 95.50 434 ASP A O 1
ATOM 3230 N N . GLU A 1 435 ? -14.526 -13.267 5.653 1.00 96.44 435 GLU A N 1
ATOM 3231 C CA . GLU A 1 435 ? -15.772 -13.262 4.902 1.00 96.44 435 GLU A CA 1
ATOM 3232 C C . GLU A 1 435 ? -15.599 -13.675 3.437 1.00 96.44 435 GLU A C 1
ATOM 3234 O O . GLU A 1 435 ? -16.570 -13.654 2.673 1.00 96.44 435 GLU A O 1
ATOM 3239 N N . CYS A 1 436 ? -14.385 -14.047 3.026 1.00 96.50 436 CYS A N 1
ATOM 3240 C CA . CYS A 1 436 ? -14.104 -14.534 1.685 1.00 96.50 436 CYS A CA 1
ATOM 3241 C C . CYS A 1 436 ? -14.875 -15.830 1.403 1.00 96.50 436 CYS A C 1
ATOM 3243 O O . CYS A 1 436 ? -14.924 -16.747 2.223 1.00 96.50 436 CYS A O 1
ATOM 3245 N N . ARG A 1 437 ? -15.503 -15.897 0.227 1.00 95.81 437 ARG A N 1
ATOM 3246 C CA . ARG A 1 437 ? -16.185 -17.095 -0.293 1.00 95.81 437 ARG A CA 1
ATOM 3247 C C . ARG A 1 437 ? -15.577 -17.581 -1.605 1.00 95.81 437 ARG A C 1
ATOM 3249 O O . ARG A 1 437 ? -16.118 -18.501 -2.216 1.00 95.81 437 ARG A O 1
ATOM 3256 N N . LEU A 1 438 ? -14.516 -16.922 -2.061 1.00 94.94 438 LEU A N 1
ATOM 3257 C CA . LEU A 1 438 ? -13.730 -17.356 -3.205 1.00 94.94 438 LEU A CA 1
ATOM 3258 C C . LEU A 1 438 ? -12.845 -18.536 -2.764 1.00 94.94 438 LEU A C 1
ATOM 3260 O O . LEU A 1 438 ? -12.438 -18.561 -1.602 1.00 94.94 438 LEU A O 1
ATOM 3264 N N . PRO A 1 439 ? -12.570 -19.514 -3.643 1.00 94.12 439 PRO A N 1
ATOM 3265 C CA . PRO A 1 439 ? -11.745 -20.675 -3.300 1.00 94.12 439 PRO A CA 1
ATOM 3266 C C . PRO A 1 439 ? -10.340 -20.329 -2.785 1.00 94.12 439 PRO A C 1
ATOM 3268 O O . PRO A 1 439 ? -9.814 -21.048 -1.940 1.00 94.12 439 PRO A O 1
ATOM 3271 N N . LEU A 1 440 ? -9.760 -19.239 -3.287 1.00 95.25 440 LEU A N 1
ATOM 3272 C CA . LEU A 1 440 ? -8.377 -18.809 -3.114 1.00 95.25 440 LEU A CA 1
ATOM 3273 C C . LEU A 1 440 ? -7.391 -19.955 -3.363 1.00 95.25 440 LEU A C 1
ATOM 3275 O O . LEU A 1 440 ? -6.536 -20.254 -2.529 1.00 95.25 440 LEU A O 1
ATOM 3279 N N . ASP A 1 441 ? -7.513 -20.618 -4.517 1.00 95.56 441 ASP A N 1
ATOM 3280 C CA . ASP A 1 441 ? -6.702 -21.797 -4.832 1.00 95.56 441 ASP A CA 1
ATOM 3281 C C . ASP A 1 441 ? -5.278 -21.420 -5.275 1.00 95.56 441 ASP A C 1
ATOM 3283 O O . ASP A 1 441 ? -4.927 -21.401 -6.456 1.00 95.56 441 ASP A O 1
ATOM 3287 N N . PHE A 1 442 ? -4.419 -21.129 -4.298 1.00 95.12 442 PHE A N 1
ATOM 3288 C CA . PHE A 1 442 ? -3.013 -20.792 -4.529 1.00 95.12 442 PHE A CA 1
ATOM 3289 C C . PHE A 1 442 ? -2.187 -21.926 -5.155 1.00 95.12 442 PHE A C 1
ATOM 3291 O O . PHE A 1 442 ? -1.078 -21.646 -5.614 1.00 95.12 442 PHE A O 1
ATOM 3298 N N . GLN A 1 443 ? -2.676 -23.169 -5.174 1.00 93.00 443 GLN A N 1
ATOM 3299 C CA . GLN A 1 443 ? -1.927 -24.315 -5.697 1.00 93.00 443 GLN A CA 1
ATOM 3300 C C . GLN A 1 443 ? -2.266 -24.602 -7.159 1.00 93.00 443 GLN A C 1
ATOM 3302 O O . GLN A 1 443 ? -1.357 -24.848 -7.951 1.00 93.00 443 GLN A O 1
ATOM 3307 N N . ASN A 1 444 ? -3.551 -24.559 -7.520 1.00 95.31 444 ASN A N 1
ATOM 3308 C CA . ASN A 1 444 ? -4.009 -24.965 -8.849 1.00 95.31 444 ASN A CA 1
ATOM 3309 C C . ASN A 1 444 ? -4.323 -23.791 -9.782 1.00 95.31 444 ASN A C 1
ATOM 3311 O O . ASN A 1 444 ? -4.400 -24.001 -10.995 1.00 95.31 444 ASN A O 1
ATOM 3315 N N . ASN A 1 445 ? -4.506 -22.568 -9.265 1.00 96.56 445 ASN A N 1
ATOM 3316 C CA . ASN A 1 445 ? -4.786 -21.428 -10.136 1.00 96.56 445 ASN A CA 1
ATOM 3317 C C . ASN A 1 445 ? -3.610 -21.153 -11.086 1.00 96.56 445 ASN A C 1
ATOM 3319 O O . ASN A 1 445 ? -2.460 -21.094 -10.634 1.00 96.56 445 ASN A O 1
ATOM 3323 N N . PRO A 1 446 ? -3.880 -20.932 -12.390 1.00 96.19 446 PRO A N 1
ATOM 3324 C CA . PRO A 1 446 ? -2.838 -20.640 -13.361 1.00 96.19 446 PRO A CA 1
ATOM 3325 C C . PRO A 1 446 ? -2.116 -19.340 -13.007 1.00 96.19 446 PRO A C 1
ATOM 3327 O O . PRO A 1 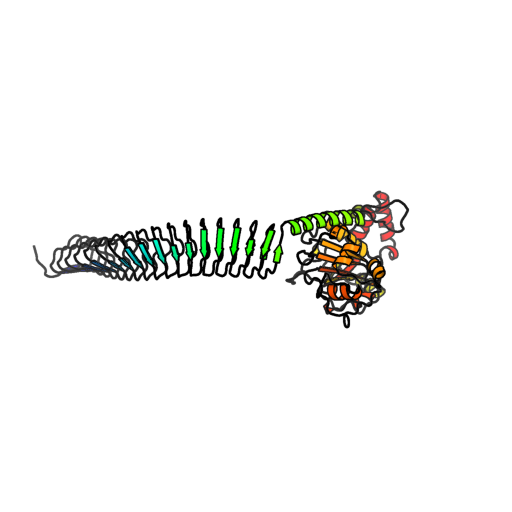446 ? -2.711 -18.403 -12.464 1.00 96.19 446 PRO A O 1
ATOM 3330 N N . ILE A 1 447 ? -0.833 -19.280 -13.364 1.00 95.56 447 ILE A N 1
ATOM 3331 C CA . ILE A 1 447 ? -0.046 -18.051 -13.270 1.00 95.56 447 ILE A CA 1
ATOM 3332 C C . ILE A 1 447 ? -0.659 -17.023 -14.222 1.00 95.56 447 ILE A C 1
ATOM 3334 O O . ILE A 1 447 ? -0.854 -17.297 -15.409 1.00 95.56 447 ILE A O 1
ATOM 3338 N N . TRP A 1 448 ? -0.966 -15.845 -13.692 1.00 96.25 448 TRP A N 1
ATOM 3339 C CA . TRP A 1 448 ? -1.625 -14.774 -14.424 1.00 96.25 448 TRP A CA 1
ATOM 3340 C C . TRP A 1 448 ? -0.881 -13.460 -14.223 1.00 96.25 448 TRP A C 1
ATOM 3342 O O . TRP A 1 448 ? -0.855 -12.924 -13.121 1.00 96.25 448 TRP A O 1
ATOM 3352 N N . THR A 1 449 ? -0.292 -12.938 -15.296 1.00 93.50 449 THR A N 1
ATOM 3353 C CA . THR A 1 449 ? 0.552 -11.730 -15.266 1.00 93.50 449 THR A CA 1
ATOM 3354 C C . THR A 1 449 ? -0.045 -10.561 -16.056 1.00 93.50 449 THR A C 1
ATOM 3356 O O . THR A 1 449 ? 0.316 -9.408 -15.834 1.00 93.50 449 THR A O 1
ATOM 3359 N N . ASP A 1 450 ? -0.983 -10.837 -16.968 1.00 89.94 450 ASP A N 1
ATOM 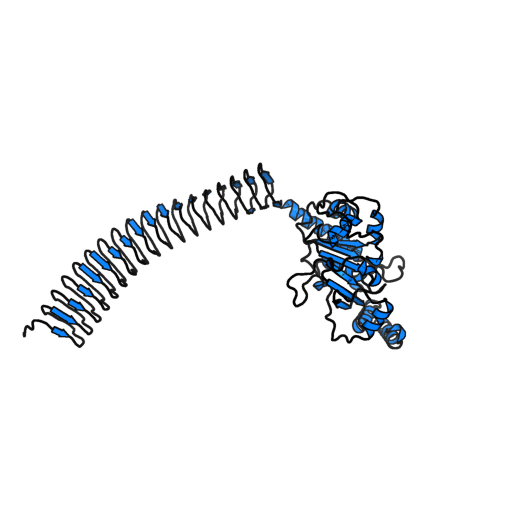3360 C CA . ASP A 1 450 ? -1.566 -9.845 -17.872 1.00 89.94 450 ASP A CA 1
ATOM 3361 C C . ASP A 1 450 ? -2.773 -9.145 -17.227 1.00 89.94 450 ASP A C 1
ATOM 3363 O O . ASP A 1 450 ? -3.820 -9.750 -16.983 1.00 89.94 450 ASP A O 1
ATOM 3367 N N . VAL A 1 451 ? -2.635 -7.841 -16.978 1.00 90.44 451 VAL A N 1
ATOM 3368 C CA . VAL A 1 451 ? -3.668 -7.008 -16.339 1.00 90.44 451 VAL A CA 1
ATOM 3369 C C . VAL A 1 451 ? -4.886 -6.740 -17.231 1.00 90.44 451 VAL A C 1
ATOM 3371 O O . VAL A 1 451 ? -5.915 -6.292 -16.719 1.00 90.44 451 VAL A O 1
ATOM 3374 N N . THR A 1 452 ? -4.779 -6.994 -18.541 1.00 90.19 452 THR A N 1
ATOM 3375 C CA . THR A 1 452 ? -5.812 -6.680 -19.545 1.00 90.19 452 THR A CA 1
ATOM 3376 C C . THR A 1 452 ? -6.679 -7.875 -19.922 1.00 90.19 452 THR A C 1
ATOM 3378 O O . THR A 1 452 ? -7.813 -7.688 -20.360 1.00 90.19 452 THR A O 1
ATOM 3381 N N . LYS A 1 453 ? -6.183 -9.101 -19.725 1.00 93.38 453 LYS A N 1
ATOM 3382 C CA . LYS A 1 453 ? -6.929 -10.323 -20.039 1.00 93.38 453 LYS A CA 1
ATOM 3383 C C . LYS A 1 453 ? -7.873 -10.701 -18.907 1.00 93.38 453 LYS A C 1
ATOM 3385 O O . LYS A 1 453 ? -7.495 -10.660 -17.736 1.00 93.38 453 LYS A O 1
ATOM 3390 N N . SER A 1 454 ? -9.084 -11.106 -19.278 1.00 96.50 454 SER A N 1
ATOM 3391 C CA . SER A 1 454 ? -10.120 -11.502 -18.329 1.00 96.50 454 SER A CA 1
ATOM 3392 C C . SER A 1 454 ? -9.908 -12.921 -17.803 1.00 96.50 454 SER A C 1
ATOM 3394 O O . SER A 1 454 ? -9.522 -13.823 -18.544 1.00 96.50 454 SER A O 1
ATOM 3396 N N . THR A 1 455 ? -10.144 -13.098 -16.506 1.00 96.69 455 THR A N 1
ATOM 3397 C CA . THR A 1 455 ? -10.117 -14.379 -15.789 1.00 96.69 455 THR A CA 1
ATOM 3398 C C . THR A 1 455 ? -11.036 -14.288 -14.565 1.00 96.69 455 THR A C 1
ATOM 3400 O O . THR A 1 455 ? -11.671 -13.256 -14.331 1.00 96.69 455 THR A O 1
ATOM 3403 N N . SER A 1 456 ? -11.159 -15.353 -13.778 1.00 97.06 456 SER A N 1
ATOM 3404 C CA . SER A 1 456 ? -11.9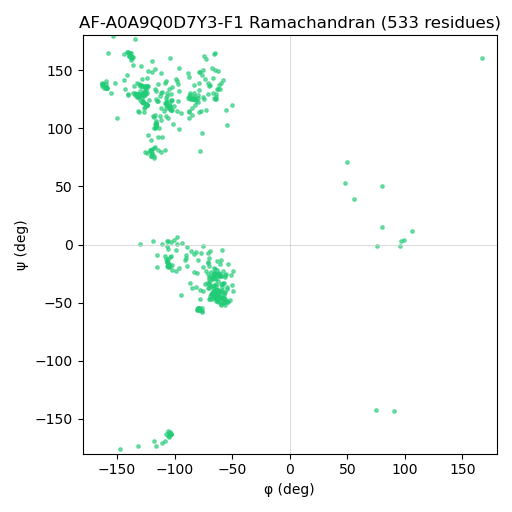80 -15.322 -12.566 1.00 97.06 456 SER A CA 1
ATOM 3405 C C . SER A 1 456 ? -11.375 -14.402 -11.496 1.00 97.06 456 SER A C 1
ATOM 3407 O O . SER A 1 456 ? -10.157 -14.237 -11.393 1.00 97.06 456 SER A O 1
ATOM 3409 N N . VAL A 1 457 ? -12.229 -13.827 -10.641 1.00 96.69 457 VAL A N 1
ATOM 3410 C CA . VAL A 1 457 ? -11.781 -13.002 -9.499 1.00 96.69 457 VAL A CA 1
ATOM 3411 C C . VAL A 1 457 ? -10.850 -13.791 -8.573 1.00 96.69 457 VAL A C 1
ATOM 3413 O O . VAL A 1 457 ? -9.914 -13.226 -8.017 1.00 96.69 457 VAL A O 1
ATOM 3416 N N . ASP A 1 458 ? -11.072 -15.100 -8.451 1.00 96.94 458 ASP A N 1
ATOM 3417 C CA . ASP A 1 458 ? -10.217 -15.993 -7.676 1.00 96.94 458 ASP A CA 1
ATOM 3418 C C . ASP A 1 458 ? -8.773 -16.008 -8.196 1.00 96.94 458 ASP A C 1
ATOM 3420 O O . ASP A 1 458 ? -7.840 -15.705 -7.452 1.00 96.94 458 ASP A O 1
ATOM 3424 N N . VAL A 1 459 ? -8.604 -16.249 -9.502 1.00 97.50 459 VAL A N 1
ATOM 3425 C CA . VAL A 1 459 ? -7.295 -16.261 -10.169 1.00 97.50 459 VAL A CA 1
ATOM 3426 C C . VAL A 1 459 ? -6.624 -14.891 -10.070 1.00 97.50 459 VAL A C 1
ATOM 3428 O O . VAL A 1 459 ? -5.422 -14.825 -9.799 1.00 97.50 459 VAL A O 1
ATOM 3431 N N . LEU A 1 460 ? -7.375 -13.795 -10.236 1.00 97.44 460 LEU A N 1
ATOM 3432 C CA . LEU A 1 460 ? -6.832 -12.441 -10.070 1.00 97.44 460 LEU A CA 1
ATOM 3433 C C . LEU A 1 460 ? -6.268 -12.222 -8.661 1.00 97.44 460 LEU A C 1
ATOM 3435 O O . LEU A 1 460 ? -5.137 -11.756 -8.525 1.00 97.44 460 LEU A O 1
ATOM 3439 N N . LEU A 1 461 ? -7.029 -12.559 -7.615 1.00 97.38 461 LEU A N 1
ATOM 3440 C CA . LEU A 1 461 ? -6.611 -12.326 -6.232 1.00 97.38 461 LEU A CA 1
ATOM 3441 C C . LEU A 1 461 ? -5.430 -13.208 -5.831 1.00 97.38 461 LEU A C 1
ATOM 3443 O O . LEU A 1 461 ? -4.494 -12.699 -5.213 1.00 97.38 461 LEU A O 1
ATOM 3447 N N . THR A 1 462 ? -5.425 -14.495 -6.199 1.00 97.62 462 THR A N 1
ATOM 3448 C CA . THR A 1 462 ? -4.296 -15.374 -5.860 1.00 97.62 462 THR A CA 1
ATOM 3449 C C . THR A 1 462 ? -3.006 -14.908 -6.527 1.00 97.62 462 THR A C 1
ATOM 3451 O O . THR A 1 462 ? -1.969 -14.877 -5.871 1.00 97.62 462 THR A O 1
ATOM 3454 N N . ASN A 1 463 ? -3.060 -14.479 -7.794 1.00 97.69 463 ASN A N 1
ATOM 3455 C CA . ASN A 1 463 ? -1.877 -13.984 -8.507 1.00 97.69 463 ASN A CA 1
ATOM 3456 C C . ASN A 1 463 ? -1.434 -12.594 -8.027 1.00 97.69 463 ASN A C 1
ATOM 3458 O O . ASN A 1 463 ? -0.234 -12.334 -7.948 1.00 97.69 463 ASN A O 1
ATOM 3462 N N . LEU A 1 464 ? -2.369 -11.722 -7.632 1.00 97.19 464 LEU A N 1
ATOM 3463 C CA . LEU A 1 464 ? -2.041 -10.441 -7.002 1.00 97.19 464 LEU A CA 1
ATOM 3464 C C . LEU A 1 464 ? -1.295 -10.664 -5.678 1.00 97.19 464 LEU A C 1
ATOM 3466 O O . LEU A 1 464 ? -0.218 -10.102 -5.473 1.00 97.19 464 LEU A O 1
ATOM 3470 N N . ILE A 1 465 ? -1.831 -11.530 -4.811 1.00 97.06 465 ILE A N 1
ATOM 3471 C CA . ILE A 1 465 ? -1.254 -11.850 -3.496 1.00 97.06 465 ILE A CA 1
ATOM 3472 C C . ILE A 1 465 ? 0.091 -12.576 -3.629 1.00 97.06 465 ILE A C 1
ATOM 3474 O O . ILE A 1 465 ? 1.022 -12.244 -2.895 1.00 97.06 465 ILE A O 1
ATOM 3478 N N . ARG A 1 466 ? 0.223 -13.512 -4.581 1.00 95.38 466 ARG A N 1
ATOM 3479 C CA . ARG A 1 466 ? 1.491 -14.211 -4.860 1.00 95.38 466 ARG A CA 1
ATOM 3480 C C . ARG A 1 466 ? 2.564 -13.269 -5.416 1.00 95.38 466 ARG A C 1
ATOM 3482 O O . ARG A 1 466 ? 3.743 -13.475 -5.155 1.00 95.38 466 ARG A O 1
ATOM 3489 N N . GLY A 1 467 ? 2.149 -12.217 -6.122 1.00 94.75 467 GLY A N 1
ATOM 3490 C CA . GLY A 1 467 ? 3.043 -11.246 -6.750 1.00 94.75 467 GLY A CA 1
ATOM 3491 C C . GLY A 1 467 ? 3.279 -11.471 -8.240 1.00 94.75 467 GLY A C 1
ATOM 3492 O O . GLY A 1 467 ? 4.030 -10.706 -8.831 1.00 94.75 467 GLY A O 1
ATOM 3493 N N . ASP A 1 468 ? 2.616 -12.453 -8.855 1.00 95.31 468 ASP A N 1
ATOM 3494 C CA . ASP A 1 468 ? 2.674 -12.688 -10.304 1.00 95.31 468 ASP A CA 1
ATOM 3495 C C . ASP A 1 468 ? 1.953 -11.572 -11.080 1.00 95.31 468 ASP A C 1
ATOM 3497 O O . ASP A 1 468 ? 2.380 -11.164 -12.161 1.00 95.31 468 ASP A O 1
ATOM 3501 N N . LEU A 1 469 ? 0.870 -11.041 -10.502 1.00 94.62 469 LEU A N 1
ATOM 3502 C CA . LEU A 1 469 ? 0.104 -9.923 -11.044 1.00 94.62 469 LEU A CA 1
ATOM 3503 C C . LEU A 1 469 ? 0.444 -8.640 -10.275 1.00 94.62 469 LEU A C 1
ATOM 3505 O O . LEU A 1 469 ? 0.274 -8.574 -9.058 1.00 94.62 469 LEU A O 1
ATOM 3509 N N . LEU A 1 470 ? 0.899 -7.606 -10.990 1.00 93.00 470 LEU A N 1
ATOM 3510 C CA . LEU A 1 470 ? 1.434 -6.357 -10.419 1.00 93.00 470 LEU A CA 1
ATOM 3511 C C . LEU A 1 470 ? 2.500 -6.588 -9.315 1.00 93.00 470 LEU A C 1
ATOM 3513 O O . LEU A 1 470 ? 2.250 -6.293 -8.136 1.00 93.00 470 LEU A O 1
ATOM 3517 N N . PRO A 1 471 ? 3.715 -7.050 -9.678 1.00 92.44 471 PRO A N 1
ATOM 3518 C CA . PRO A 1 471 ? 4.800 -7.359 -8.732 1.00 92.44 471 PRO A CA 1
ATOM 3519 C C . PRO A 1 471 ? 5.299 -6.177 -7.877 1.00 92.44 471 PRO A C 1
ATOM 3521 O O . PRO A 1 471 ? 5.884 -6.391 -6.815 1.00 92.44 471 PRO A O 1
ATOM 3524 N N . SER A 1 472 ? 4.999 -4.933 -8.264 1.00 90.75 472 SER A N 1
ATOM 3525 C CA . SER A 1 472 ? 5.356 -3.719 -7.501 1.00 90.75 472 SER A CA 1
ATOM 3526 C C . SER A 1 472 ? 4.279 -3.263 -6.500 1.00 90.75 472 SER A C 1
ATOM 3528 O O . SER A 1 472 ? 4.537 -2.421 -5.638 1.00 90.75 472 SER A O 1
ATOM 3530 N N . ALA A 1 473 ? 3.054 -3.797 -6.593 1.00 94.12 473 ALA A N 1
ATOM 3531 C CA . ALA A 1 473 ? 1.945 -3.384 -5.733 1.00 94.12 473 ALA A CA 1
ATOM 3532 C C . ALA A 1 473 ? 2.103 -3.857 -4.276 1.00 94.12 473 ALA A C 1
ATOM 3534 O O . ALA A 1 473 ? 2.448 -5.001 -4.002 1.00 94.12 473 ALA A O 1
ATOM 3535 N N . ARG A 1 474 ? 1.775 -3.004 -3.310 1.00 95.94 474 ARG A N 1
ATOM 3536 C CA . ARG A 1 474 ? 1.694 -3.399 -1.897 1.00 95.94 474 ARG A CA 1
ATOM 3537 C C . ARG A 1 474 ? 0.291 -3.904 -1.576 1.00 95.94 474 ARG A C 1
ATOM 3539 O O . ARG A 1 474 ? -0.693 -3.431 -2.145 1.00 95.94 474 ARG A O 1
ATOM 3546 N N . ILE A 1 475 ? 0.187 -4.857 -0.660 1.00 97.81 475 ILE A N 1
ATOM 3547 C CA . ILE A 1 475 ? -1.075 -5.512 -0.310 1.00 97.81 475 ILE A CA 1
ATOM 3548 C C . ILE A 1 475 ? -1.244 -5.489 1.199 1.00 97.81 475 ILE A C 1
ATOM 3550 O O . ILE A 1 475 ? -0.339 -5.865 1.941 1.00 97.81 475 ILE A O 1
ATOM 3554 N N . TRP A 1 476 ? -2.422 -5.088 1.655 1.00 98.19 476 TRP A N 1
ATOM 3555 C CA . TRP A 1 476 ? -2.789 -5.128 3.058 1.00 98.19 476 TRP A CA 1
ATOM 3556 C C . TRP A 1 476 ? -4.095 -5.885 3.251 1.00 98.19 476 TRP A C 1
ATOM 3558 O O . TRP A 1 476 ? -5.150 -5.454 2.800 1.00 98.19 476 TRP A O 1
ATOM 3568 N N . ILE A 1 477 ? -4.016 -7.030 3.922 1.00 98.25 477 ILE A N 1
ATOM 3569 C CA . ILE A 1 477 ? -5.141 -7.929 4.173 1.00 98.25 477 ILE A CA 1
ATOM 3570 C C . ILE A 1 477 ? -5.549 -7.814 5.638 1.00 98.25 477 ILE A C 1
ATOM 3572 O O . ILE A 1 477 ? -4.699 -7.950 6.518 1.00 98.25 477 ILE A O 1
ATOM 3576 N N . THR A 1 478 ? -6.837 -7.628 5.925 1.00 97.75 478 THR A N 1
ATOM 3577 C CA . THR A 1 478 ? -7.359 -7.729 7.297 1.00 97.75 478 THR A CA 1
ATOM 3578 C C . THR A 1 478 ? -8.171 -9.005 7.472 1.00 97.75 478 THR A C 1
ATOM 3580 O O . THR A 1 478 ? -8.902 -9.432 6.576 1.00 97.75 478 THR A O 1
ATOM 3583 N N . THR A 1 479 ? -8.040 -9.649 8.631 1.00 96.06 479 THR A N 1
ATOM 3584 C CA . THR A 1 479 ? -8.733 -10.917 8.883 1.00 96.06 479 THR A CA 1
ATOM 3585 C C . THR A 1 479 ? -8.905 -11.219 10.365 1.00 96.06 479 THR A C 1
ATOM 3587 O O . THR A 1 479 ? -8.254 -10.624 11.233 1.00 96.06 479 THR A O 1
ATOM 3590 N N . ARG A 1 480 ? -9.787 -12.165 10.684 1.00 93.44 480 ARG A N 1
ATOM 3591 C CA . ARG A 1 480 ? -9.753 -12.837 11.987 1.00 93.44 480 ARG A CA 1
ATOM 3592 C C . ARG A 1 480 ? -8.644 -13.888 12.001 1.00 93.44 480 ARG A C 1
ATOM 3594 O O . ARG A 1 480 ? -8.418 -14.533 10.980 1.00 93.44 480 ARG A O 1
ATOM 3601 N N . PRO A 1 481 ? -8.015 -14.143 13.159 1.00 89.50 481 PRO A N 1
ATOM 3602 C CA . PRO A 1 481 ? -6.959 -15.148 13.286 1.00 89.50 481 PRO A CA 1
ATOM 3603 C C . PRO A 1 481 ? -7.333 -16.512 12.685 1.00 89.50 481 PRO A C 1
ATOM 3605 O O . PRO A 1 481 ? -6.531 -17.113 11.983 1.00 89.50 481 PRO A O 1
ATOM 3608 N N . ALA A 1 482 ? -8.581 -16.957 12.870 1.00 88.00 482 ALA A N 1
ATOM 3609 C CA . ALA A 1 482 ? -9.066 -18.245 12.370 1.00 88.00 482 ALA A CA 1
ATOM 3610 C C . ALA A 1 482 ? -9.104 -18.375 10.834 1.00 88.00 482 ALA A C 1
ATOM 3612 O O . ALA A 1 482 ? -9.143 -19.493 10.336 1.00 88.00 482 ALA A O 1
ATOM 3613 N N . ALA A 1 483 ? -9.118 -17.260 10.099 1.00 91.38 483 ALA A N 1
ATOM 3614 C CA . ALA A 1 483 ? -9.160 -17.234 8.637 1.00 91.38 483 ALA A CA 1
ATOM 3615 C C . ALA A 1 483 ? -7.819 -16.823 8.006 1.00 91.38 483 ALA A C 1
ATOM 3617 O O . ALA A 1 483 ? -7.705 -16.775 6.784 1.00 91.38 483 ALA A O 1
ATOM 3618 N N . ALA A 1 484 ? -6.800 -16.518 8.814 1.00 91.19 484 ALA A N 1
ATOM 3619 C CA . ALA A 1 484 ? -5.483 -16.112 8.323 1.00 91.19 484 ALA A CA 1
ATOM 3620 C C . ALA A 1 484 ? -4.790 -17.211 7.499 1.00 91.19 484 ALA A C 1
ATOM 3622 O O . ALA A 1 484 ? -4.079 -16.914 6.545 1.00 91.19 484 ALA A O 1
ATOM 3623 N N . ASN A 1 485 ? -5.058 -18.477 7.823 1.00 88.88 485 ASN A N 1
ATOM 3624 C CA . ASN A 1 485 ? -4.515 -19.651 7.139 1.00 88.88 485 ASN A CA 1
ATOM 3625 C C . ASN A 1 485 ? -5.047 -19.862 5.710 1.00 88.88 485 ASN A C 1
ATOM 3627 O O . ASN A 1 485 ? -4.574 -20.771 5.033 1.00 88.88 485 ASN A O 1
ATOM 3631 N N . GLN A 1 486 ? -6.016 -19.061 5.249 1.00 92.56 486 GLN A N 1
ATOM 3632 C CA . GLN A 1 486 ? -6.445 -19.079 3.847 1.00 92.56 486 GLN A CA 1
ATOM 3633 C C . GLN A 1 486 ? -5.360 -18.540 2.903 1.00 92.56 486 GLN A C 1
ATOM 3635 O O . GLN A 1 486 ? -5.369 -18.870 1.722 1.00 92.56 486 GLN A O 1
ATOM 3640 N N . ILE A 1 487 ? -4.431 -17.719 3.406 1.00 94.81 487 ILE A N 1
ATOM 3641 C CA . ILE A 1 487 ? -3.291 -17.228 2.629 1.00 94.81 487 ILE A CA 1
ATOM 3642 C C . ILE A 1 487 ? -2.037 -18.007 3.048 1.00 94.81 487 ILE A C 1
ATOM 3644 O O . ILE A 1 487 ? -1.747 -18.076 4.247 1.00 94.81 487 ILE A O 1
ATOM 3648 N N . PRO A 1 488 ? -1.266 -18.567 2.100 1.00 93.00 488 PRO A N 1
ATOM 3649 C CA . PRO A 1 488 ? -0.002 -19.228 2.404 1.00 93.00 488 PRO A CA 1
ATOM 3650 C C . PRO A 1 488 ? 0.983 -18.293 3.113 1.00 93.00 488 PRO A C 1
ATOM 3652 O O . PRO A 1 488 ? 1.096 -17.111 2.779 1.00 93.00 488 PRO A O 1
ATOM 3655 N N . ALA A 1 489 ? 1.731 -18.829 4.081 1.00 90.00 489 ALA A N 1
ATOM 3656 C CA . ALA A 1 489 ? 2.677 -18.042 4.872 1.00 90.00 489 ALA A CA 1
ATOM 3657 C C . ALA A 1 489 ? 3.815 -17.463 4.015 1.00 90.00 489 ALA A C 1
ATOM 3659 O O . ALA A 1 489 ? 4.318 -16.382 4.329 1.00 90.00 489 ALA A O 1
ATOM 3660 N N . GLU A 1 490 ? 4.195 -18.134 2.921 1.00 90.31 490 GLU A N 1
ATOM 3661 C CA . GLU A 1 490 ? 5.179 -17.615 1.967 1.00 90.31 490 GLU A CA 1
ATOM 3662 C C . GLU A 1 490 ? 4.733 -16.324 1.262 1.00 90.31 490 GLU A C 1
ATOM 3664 O O . GLU A 1 490 ? 5.581 -15.513 0.896 1.00 90.31 490 GLU A O 1
ATOM 3669 N N . CYS A 1 491 ? 3.424 -16.085 1.120 1.00 92.50 491 CYS A N 1
ATOM 3670 C CA . CYS A 1 491 ? 2.894 -14.887 0.466 1.00 92.50 491 CYS A CA 1
ATOM 3671 C C . CYS A 1 491 ? 2.813 -13.670 1.405 1.00 92.50 491 CYS A C 1
ATOM 3673 O O . CYS A 1 491 ? 2.507 -12.567 0.949 1.00 92.50 491 CYS A O 1
ATOM 3675 N N . VAL A 1 492 ? 3.050 -13.847 2.711 1.00 92.44 492 VAL A N 1
ATOM 3676 C CA . VAL A 1 492 ? 2.895 -12.794 3.725 1.00 92.44 492 VAL A CA 1
ATOM 3677 C C . VAL A 1 492 ? 4.262 -12.312 4.206 1.00 92.44 492 VAL A C 1
ATOM 3679 O O . VAL A 1 492 ? 5.032 -13.058 4.811 1.00 92.44 492 VAL A O 1
ATOM 3682 N N . GLY A 1 493 ? 4.552 -11.032 3.964 1.00 89.69 493 GLY A N 1
ATOM 3683 C CA . GLY A 1 493 ? 5.795 -10.369 4.358 1.00 89.69 493 GLY A CA 1
ATOM 3684 C C . GLY A 1 493 ? 5.832 -9.981 5.841 1.00 89.69 493 GLY A C 1
ATOM 3685 O O . GLY A 1 493 ? 6.842 -10.155 6.524 1.00 89.69 493 GLY A O 1
ATOM 3686 N N . MET A 1 494 ? 4.707 -9.512 6.367 1.00 89.81 494 MET A N 1
ATOM 3687 C CA . MET A 1 494 ? 4.592 -9.091 7.760 1.00 89.81 494 MET A CA 1
ATOM 3688 C C . MET A 1 494 ? 3.216 -9.447 8.309 1.00 89.81 494 MET A C 1
ATOM 3690 O O . MET A 1 494 ? 2.208 -9.307 7.614 1.00 89.81 494 MET A O 1
ATOM 3694 N N . VAL A 1 495 ? 3.173 -9.883 9.568 1.00 90.69 495 VAL A N 1
ATOM 3695 C CA . VAL A 1 495 ? 1.921 -10.105 10.292 1.00 90.69 495 VAL A CA 1
ATOM 3696 C C . VAL A 1 495 ? 1.828 -9.090 11.417 1.00 90.69 495 VAL A C 1
ATOM 3698 O O . VAL A 1 495 ? 2.740 -8.970 12.228 1.00 90.69 495 VAL A O 1
ATOM 3701 N N . THR A 1 496 ? 0.711 -8.379 11.485 1.00 92.19 496 THR A N 1
ATOM 3702 C CA . THR A 1 496 ? 0.407 -7.443 12.567 1.00 92.19 496 THR A CA 1
ATOM 3703 C C . THR A 1 496 ? -0.866 -7.855 13.294 1.00 92.19 496 THR A C 1
ATOM 3705 O O . THR A 1 496 ? -1.704 -8.600 12.770 1.00 92.19 496 THR A O 1
ATOM 3708 N N . GLU A 1 497 ? -1.024 -7.393 14.527 1.00 91.94 497 GLU A N 1
ATOM 3709 C CA . GLU A 1 497 ? -2.213 -7.619 15.338 1.00 91.94 497 GLU A CA 1
ATOM 3710 C C . GLU A 1 497 ? -2.776 -6.301 15.860 1.00 91.94 497 GLU A C 1
ATOM 3712 O O . GLU A 1 497 ? -2.059 -5.498 16.451 1.00 91.94 497 GLU A O 1
ATOM 3717 N N . VAL A 1 498 ? -4.085 -6.108 15.694 1.00 92.25 498 VAL A N 1
ATOM 3718 C CA . VAL A 1 498 ? -4.822 -5.029 16.358 1.00 92.25 498 VAL A CA 1
ATOM 3719 C C . VAL A 1 498 ? -5.278 -5.525 17.725 1.00 92.25 498 VAL A C 1
ATOM 3721 O O . VAL A 1 498 ? -6.132 -6.412 17.815 1.00 92.25 498 VAL A O 1
ATOM 3724 N N . ARG A 1 499 ? -4.743 -4.919 18.787 1.00 87.50 499 ARG A N 1
ATOM 3725 C CA . ARG A 1 499 ? -5.091 -5.232 20.185 1.00 87.50 499 ARG A CA 1
ATOM 3726 C C . ARG A 1 499 ? -6.247 -4.384 20.727 1.00 87.50 499 ARG A C 1
ATOM 3728 O O . ARG A 1 499 ? -6.747 -4.661 21.812 1.00 87.50 499 ARG A O 1
ATOM 3735 N N . GLY A 1 500 ? -6.683 -3.369 19.983 1.00 88.38 500 GLY A N 1
ATOM 3736 C CA . GLY A 1 500 ? -7.716 -2.425 20.413 1.00 88.38 500 GLY A CA 1
ATOM 3737 C C . GLY A 1 500 ? -7.121 -1.214 21.129 1.00 88.38 500 GLY A C 1
ATOM 3738 O O . GLY A 1 500 ? -6.064 -0.722 20.740 1.00 88.38 500 GLY A O 1
ATOM 3739 N N . PHE A 1 501 ? -7.811 -0.717 22.157 1.00 90.44 501 PHE A N 1
ATOM 3740 C CA . PHE A 1 501 ? -7.380 0.449 22.931 1.00 90.44 501 PHE A CA 1
ATOM 3741 C C . PHE A 1 501 ? -6.630 0.053 24.205 1.00 90.44 501 PHE A C 1
ATOM 3743 O O . PHE A 1 501 ? -7.123 -0.732 25.017 1.00 90.44 501 PHE A O 1
ATOM 3750 N N . THR A 1 502 ? -5.481 0.686 24.427 1.00 88.06 502 THR A N 1
ATOM 3751 C CA . THR A 1 502 ? -4.844 0.783 25.748 1.00 88.06 502 THR A CA 1
ATOM 3752 C C . THR A 1 502 ? -5.708 1.609 26.705 1.00 88.06 502 THR A C 1
ATOM 3754 O O . THR A 1 502 ? -6.591 2.351 26.275 1.00 88.06 502 THR A O 1
ATOM 3757 N N . ASP A 1 503 ? -5.465 1.527 28.013 1.00 87.56 503 ASP A N 1
ATOM 3758 C CA . ASP A 1 503 ? -6.269 2.279 28.987 1.00 87.56 503 ASP A CA 1
ATOM 3759 C C . ASP A 1 503 ? -6.303 3.802 28.737 1.00 87.56 503 ASP A C 1
ATOM 3761 O O . ASP A 1 503 ? -7.396 4.370 28.802 1.00 87.56 503 ASP A O 1
ATOM 3765 N N . PRO A 1 504 ? -5.193 4.475 28.361 1.00 90.38 504 PRO A N 1
ATOM 3766 C CA . PRO A 1 504 ? -5.242 5.879 27.946 1.00 90.38 504 PRO A CA 1
ATOM 3767 C C . PRO A 1 504 ? -6.115 6.116 26.703 1.00 90.38 504 PRO A C 1
ATOM 3769 O O . PRO A 1 504 ? -6.912 7.054 26.682 1.00 90.38 504 PRO A O 1
ATOM 3772 N N . GLN A 1 505 ? -6.021 5.243 25.693 1.00 91.75 505 GLN A N 1
ATOM 3773 C CA . GLN A 1 505 ? -6.816 5.334 24.461 1.00 91.75 505 GLN A CA 1
ATOM 3774 C C . GLN A 1 505 ? -8.313 5.103 24.729 1.00 91.75 505 GLN A C 1
ATOM 3776 O O . GLN A 1 505 ? -9.152 5.783 24.143 1.00 91.75 505 GLN A O 1
ATOM 3781 N N . LYS A 1 506 ? -8.679 4.211 25.662 1.00 90.38 506 LYS A N 1
ATOM 3782 C CA . LYS A 1 506 ? -10.082 4.032 26.079 1.00 90.38 506 LYS A CA 1
ATOM 3783 C C . LYS A 1 506 ? -10.653 5.344 26.618 1.00 90.38 506 LYS A C 1
ATOM 3785 O O . LYS A 1 506 ? -11.756 5.736 26.242 1.00 90.38 506 LYS A O 1
ATOM 3790 N N . GLU A 1 507 ? -9.915 6.038 27.486 1.00 91.19 507 GLU A N 1
ATOM 3791 C CA . GLU A 1 507 ? -10.367 7.330 28.008 1.00 91.19 507 GLU A CA 1
ATOM 3792 C C . GLU A 1 507 ? -10.461 8.405 26.924 1.00 91.19 507 GLU A C 1
ATOM 3794 O O . GLU A 1 507 ? -11.429 9.165 26.906 1.00 91.19 507 GLU A O 1
ATOM 3799 N N . GLU A 1 508 ? -9.471 8.475 26.032 1.00 92.56 508 GLU A N 1
ATOM 3800 C CA . GLU A 1 508 ? -9.478 9.398 24.895 1.00 92.56 508 GLU A CA 1
ATOM 3801 C C . GLU A 1 508 ? -10.724 9.197 24.028 1.00 92.56 508 GLU A C 1
ATOM 3803 O O . GLU A 1 508 ? -11.418 10.166 23.716 1.00 92.56 508 GLU A O 1
ATOM 3808 N N . TYR A 1 509 ? -11.050 7.942 23.709 1.00 90.56 509 TYR A N 1
ATOM 3809 C CA . TYR A 1 509 ? -12.251 7.596 22.960 1.00 90.56 509 TYR A CA 1
ATOM 3810 C C . TYR A 1 509 ? -13.518 8.103 23.664 1.00 90.56 509 TYR A C 1
ATOM 3812 O O . TYR A 1 509 ? -14.333 8.781 23.041 1.00 90.56 509 TYR A O 1
ATOM 3820 N N . PHE A 1 510 ? -13.675 7.865 24.973 1.00 90.00 510 PHE A N 1
ATOM 3821 C CA . PHE A 1 510 ? -14.847 8.357 25.711 1.00 90.00 510 PHE A CA 1
ATOM 3822 C C . PHE A 1 510 ? -14.930 9.887 25.757 1.00 90.00 510 PHE A C 1
ATOM 3824 O O . PHE A 1 510 ? -16.029 10.428 25.617 1.00 90.00 510 PHE A O 1
ATOM 3831 N N . ARG A 1 511 ? -13.799 10.590 25.899 1.00 91.06 511 ARG A N 1
ATOM 3832 C CA . ARG A 1 511 ? -13.763 12.064 25.862 1.00 91.06 511 ARG A CA 1
ATOM 3833 C C . ARG A 1 511 ? -14.121 12.617 24.482 1.00 91.06 511 ARG A C 1
ATOM 3835 O O . ARG A 1 511 ? -14.893 13.565 24.390 1.00 91.06 511 ARG A O 1
ATOM 3842 N N . LYS A 1 512 ? -13.631 12.002 23.401 1.00 89.00 512 LYS A N 1
ATOM 3843 C CA . LYS A 1 512 ? -14.022 12.361 22.023 1.00 89.00 512 LYS A CA 1
ATOM 3844 C C . LYS A 1 512 ? -15.503 12.087 21.768 1.00 89.00 512 LYS A C 1
ATOM 3846 O O . LYS A 1 512 ? -16.206 12.891 21.155 1.00 89.00 512 LYS A O 1
ATOM 3851 N N . ARG A 1 513 ? -15.994 10.957 22.277 1.00 85.38 513 ARG A N 1
ATOM 3852 C CA . ARG A 1 513 ? -17.360 10.482 22.056 1.00 85.38 513 ARG A CA 1
ATOM 3853 C C . ARG A 1 513 ? -18.424 11.298 22.787 1.00 85.38 513 ARG A C 1
ATOM 3855 O O . ARG A 1 513 ? -19.531 11.486 22.266 1.00 85.38 513 ARG A O 1
ATOM 3862 N N . PHE A 1 514 ? -18.124 11.738 24.003 1.00 86.38 514 PHE A N 1
ATOM 3863 C CA . PHE A 1 514 ? -19.033 12.499 24.850 1.00 86.38 514 PHE A CA 1
ATOM 3864 C C . PHE A 1 514 ? -18.483 13.910 25.039 1.00 86.38 514 PHE A C 1
ATOM 3866 O O . PHE A 1 514 ? -17.625 14.139 25.878 1.00 86.38 514 PHE A O 1
ATOM 3873 N N . ARG A 1 515 ? -19.030 14.870 24.279 1.00 80.94 515 ARG A N 1
ATOM 3874 C CA . ARG A 1 515 ? -18.604 16.284 24.304 1.00 80.94 515 ARG A CA 1
ATOM 3875 C C . ARG A 1 515 ? -18.715 16.947 25.684 1.00 80.94 515 ARG A C 1
ATOM 3877 O O . ARG A 1 515 ? -18.088 17.971 25.918 1.00 80.94 515 ARG A O 1
ATOM 3884 N N . GLU A 1 516 ? -19.561 16.411 26.561 1.00 91.62 516 GLU A N 1
ATOM 3885 C CA . GLU A 1 516 ? -19.737 16.908 27.923 1.00 91.62 516 GLU A CA 1
ATOM 3886 C C . GLU A 1 516 ? -18.722 16.236 28.864 1.00 91.62 516 GLU A C 1
ATOM 3888 O O . GLU A 1 516 ? -18.841 15.051 29.181 1.00 91.62 516 GLU A O 1
ATOM 3893 N N . GLU A 1 517 ? -17.731 17.003 29.328 1.00 90.06 517 GLU A N 1
ATOM 3894 C CA . GLU A 1 517 ? -16.592 16.501 30.119 1.00 90.06 517 GLU A CA 1
ATOM 3895 C C . GLU A 1 517 ? -17.018 15.815 31.430 1.00 90.06 517 GLU A C 1
ATOM 3897 O O . GLU A 1 517 ? -16.438 14.808 31.845 1.00 90.06 517 GLU A O 1
ATOM 3902 N N . THR A 1 518 ? -18.068 16.328 32.075 1.00 93.12 518 THR A N 1
ATOM 3903 C CA . THR A 1 518 ? -18.669 15.761 33.294 1.00 93.12 518 THR A CA 1
ATOM 3904 C C . THR A 1 518 ? -19.271 14.385 33.032 1.00 93.12 518 THR A C 1
ATOM 3906 O O . THR A 1 518 ? -19.069 13.461 33.825 1.00 93.12 518 THR A O 1
ATOM 3909 N N . LEU A 1 519 ? -19.965 14.212 31.906 1.00 93.06 519 LEU A N 1
ATOM 3910 C CA . LEU A 1 519 ? -20.540 12.934 31.501 1.00 93.06 519 LEU A CA 1
ATOM 3911 C C . LEU A 1 519 ? -19.437 11.941 31.116 1.00 93.06 519 LEU A C 1
ATOM 3913 O O . LEU A 1 519 ? -19.449 10.808 31.601 1.00 93.06 519 LEU A O 1
ATOM 3917 N N . ALA A 1 520 ? -18.459 12.370 30.312 1.00 92.50 520 ALA A N 1
ATOM 3918 C CA . ALA A 1 520 ? -17.318 11.545 29.915 1.00 92.50 520 ALA A CA 1
ATOM 3919 C C . ALA A 1 520 ? -16.546 11.027 31.141 1.00 92.50 520 ALA A C 1
ATOM 3921 O O . ALA A 1 520 ? -16.334 9.821 31.287 1.00 92.50 520 ALA A O 1
ATOM 3922 N N . SER A 1 521 ? -16.212 11.922 32.076 1.00 92.81 521 SER A N 1
ATOM 3923 C CA . SER A 1 521 ? -15.523 11.585 33.328 1.00 92.81 521 SER A CA 1
ATOM 3924 C C . SER A 1 521 ? -16.327 10.608 34.191 1.00 92.81 521 SER A C 1
ATOM 3926 O O . SER A 1 521 ? -15.770 9.669 34.767 1.00 92.81 521 SER A O 1
ATOM 3928 N N . THR A 1 522 ? -17.648 10.793 34.251 1.00 94.12 522 THR A N 1
ATOM 3929 C CA . THR A 1 522 ? -18.564 9.910 34.990 1.00 94.12 522 THR A CA 1
ATOM 3930 C C . THR A 1 522 ? -18.582 8.502 34.393 1.00 94.12 522 THR A C 1
ATOM 3932 O O . THR A 1 522 ? -18.451 7.517 35.123 1.00 94.12 522 THR A O 1
ATOM 3935 N N . ILE A 1 523 ? -18.675 8.390 33.065 1.00 91.88 523 ILE A N 1
ATOM 3936 C CA . ILE A 1 523 ? -18.652 7.106 32.346 1.00 91.88 523 ILE A CA 1
ATOM 3937 C C . ILE A 1 523 ? -17.317 6.389 32.565 1.00 91.88 523 ILE A C 1
ATOM 3939 O O . ILE A 1 523 ? -17.312 5.219 32.951 1.00 91.88 523 ILE A O 1
ATOM 3943 N N . ILE A 1 524 ? -16.193 7.094 32.397 1.00 91.62 524 ILE A N 1
ATOM 3944 C CA . ILE A 1 524 ? -14.848 6.544 32.625 1.00 91.62 524 ILE A CA 1
ATOM 3945 C C . ILE A 1 524 ? -14.726 6.004 34.057 1.00 91.62 524 ILE A C 1
ATOM 3947 O O . ILE A 1 524 ? -14.260 4.881 34.258 1.00 91.62 524 ILE A O 1
ATOM 3951 N N . SER A 1 525 ? -15.193 6.765 35.052 1.00 92.69 525 SER A N 1
ATOM 3952 C CA . SER A 1 525 ? -15.210 6.346 36.460 1.00 92.69 525 SER A CA 1
ATOM 3953 C C . SER A 1 525 ? -16.023 5.062 36.676 1.00 92.69 525 SER A C 1
ATOM 3955 O O . SER A 1 525 ? -15.547 4.116 37.313 1.00 92.69 525 SER A O 1
ATOM 3957 N N . HIS A 1 526 ? -17.223 4.975 36.095 1.00 91.94 526 HIS A N 1
ATOM 3958 C CA . HIS A 1 526 ? -18.065 3.783 36.201 1.00 91.94 526 HIS A CA 1
ATOM 3959 C C . HIS A 1 526 ? -17.445 2.547 35.542 1.00 91.94 526 HIS A C 1
ATOM 3961 O O . HIS A 1 526 ? -17.507 1.464 36.131 1.00 91.94 526 HIS A O 1
ATOM 3967 N N . ILE A 1 527 ? -16.826 2.702 34.368 1.00 90.31 527 ILE A N 1
ATOM 3968 C CA . ILE A 1 527 ? -16.143 1.610 33.662 1.00 90.31 527 ILE A CA 1
ATOM 3969 C C . ILE A 1 527 ? -14.955 1.117 34.486 1.00 90.31 527 ILE A C 1
ATOM 3971 O O . ILE A 1 527 ? -14.870 -0.076 34.755 1.00 90.31 527 ILE A O 1
ATOM 3975 N N . LYS A 1 528 ? -14.100 2.021 34.983 1.00 88.94 528 LYS A N 1
ATOM 3976 C CA . LYS A 1 528 ? -12.950 1.659 35.832 1.00 88.94 528 LYS A CA 1
ATOM 3977 C C . LYS A 1 528 ? -13.356 0.935 37.116 1.00 88.94 528 LYS A C 1
ATOM 3979 O O . LYS A 1 528 ? -12.632 0.059 37.582 1.00 88.94 528 LYS A O 1
ATOM 3984 N N . ARG A 1 529 ? -14.515 1.273 37.693 1.00 90.69 529 ARG A N 1
ATOM 3985 C CA . ARG A 1 529 ? -15.036 0.598 38.895 1.00 90.69 529 ARG A CA 1
ATOM 3986 C C . ARG A 1 529 ? -15.515 -0.830 38.609 1.00 90.69 529 ARG A C 1
ATOM 3988 O O . ARG A 1 529 ? -15.552 -1.653 39.521 1.00 90.69 529 ARG A O 1
ATOM 3995 N N . SER A 1 530 ? -15.907 -1.124 37.372 1.00 89.69 530 SER A N 1
ATOM 3996 C CA . SER A 1 530 ? -16.420 -2.430 36.967 1.00 89.69 530 SER A CA 1
ATOM 3997 C C . SER A 1 530 ? -15.346 -3.238 36.245 1.00 89.69 530 SER A C 1
ATOM 3999 O O . SER A 1 530 ? -15.086 -3.039 35.061 1.00 89.69 530 SER A O 1
ATOM 4001 N N . ARG A 1 531 ? -14.761 -4.222 36.936 1.00 82.31 531 ARG A N 1
ATOM 4002 C CA . ARG A 1 531 ? -13.719 -5.085 36.354 1.00 82.31 531 ARG A CA 1
ATOM 4003 C C . ARG A 1 531 ? -14.164 -5.765 35.053 1.00 82.31 531 ARG A C 1
ATOM 4005 O O . ARG A 1 531 ? -13.358 -5.895 34.148 1.00 82.31 531 ARG A O 1
ATOM 4012 N N . SER A 1 532 ? -15.429 -6.170 34.949 1.00 84.00 532 SER A N 1
ATOM 4013 C CA . SER A 1 532 ? -15.965 -6.847 33.761 1.00 84.00 532 SER A CA 1
ATOM 4014 C C . SER A 1 532 ? -16.226 -5.926 32.568 1.00 84.00 532 SER A C 1
ATOM 4016 O O . SER A 1 532 ? -16.394 -6.432 31.471 1.00 84.00 532 SER A O 1
ATOM 4018 N N . LEU A 1 533 ? -16.333 -4.608 32.781 1.00 82.38 533 LEU A N 1
ATOM 4019 C CA . LEU A 1 533 ? -16.449 -3.625 31.692 1.00 82.38 533 LEU A CA 1
ATOM 4020 C C . LEU A 1 533 ? -15.093 -3.012 31.320 1.00 82.38 533 LEU A C 1
ATOM 4022 O O . LEU A 1 533 ? -14.967 -2.403 30.264 1.00 82.38 533 LEU A O 1
ATOM 4026 N N . HIS A 1 534 ? -14.120 -3.084 32.229 1.00 75.94 534 HIS A N 1
ATOM 4027 C CA . HIS A 1 534 ? -12.789 -2.523 32.033 1.00 75.94 534 HIS A CA 1
ATOM 4028 C C . HIS A 1 534 ? -11.863 -3.437 31.213 1.00 75.94 534 HIS A C 1
ATOM 4030 O O . HIS A 1 534 ? -11.047 -2.924 30.438 1.00 75.94 534 HIS A O 1
ATOM 4036 N N . ILE A 1 535 ? -11.995 -4.757 31.414 1.00 64.75 535 ILE A N 1
ATOM 4037 C CA . ILE A 1 535 ? -11.416 -5.820 30.573 1.00 64.75 535 ILE A CA 1
ATOM 4038 C C . ILE A 1 535 ? -12.153 -5.821 29.239 1.00 64.75 535 ILE A C 1
ATOM 4040 O O . ILE A 1 535 ? -11.452 -5.835 28.206 1.00 64.75 535 ILE A O 1
#

Secondary structure (DSSP, 8-state):
----S-EEE-S-EEEE-SS-EEESS-EEEE-SS-EEESS-EEEE-SS-EEESS-EEEE-SS-EEESS-EEEE-SS-EEESS-EEEE-SS-EEESS-EEEE-SS-EEESS-EEEE-SS-EEESS-EEEE-SS-EEESS-EEEE-SS-EEESS-EEEE--S-EEESS-EEEE-SS-EEESS-EEEE-SS-EEE-S-EEEE-SS-EEE-S-EEEE-SS-EEESS-EEEE--S-EEESS-EEEE--S-EEESS-EEEE--HHHHHHHHHHHHHHHHHHHHHHHEE--SS--TT-PEEHHHH----EEEEE-TTGGGS--HHHHHHHHHHS-TTSS-BPPGGGTTSPPTT-SS--SEEEEE--TTSSHHHHHHHHHHHHHTTSS-TT-SEEEEEEHHHHHTTTTSEE-HHHHHHHH-GGGTT---STTS-EEEEEE-GGG--S---TTTSPP---SSS-EEHHHHHHHHHHTSSSTT-EEEEEE-GGGGGGS-GGG-SEEEEEEE--HHHHHHHHHHH-S-HHHHHHHHHHHHH-HHHH-

InterPro domains:
  IPR007111 NACHT nucleoside triphosphatase [PF05729] (351-517)
  IPR007111 NACHT nucleoside triphosphatase [PS50837] (351-483)
  IPR027417 P-loop containing nucleoside triphosphate hydrolase [G3DSA:3.40.50.300] (264-492)
  IPR029495 NACHT-associated domain [PF14484] (271-341)
  IPR029495 NACHT-associated domain [SM01288] (269-341)
  IPR051261 NOD-like receptor [PTHR24106] (266-535)